Protein 4HFK (pdb70)

Radius of gyration: 28.69 Å; Cα contacts (8 Å, |Δi|>4): 1010; chains: 4; bounding box: 48×97×44 Å

Secondary structure (DSSP, 8-state):
-PPPHHHHHHHHHHT-S-HHHHHHHH-HHHHHHHHTT-----HHHHHHHHHHTTT-PPP-BTTB-EEE-TTS-EEE--HHHHHHHHHHHH-S-SEEEES--GGGGTT--EEEEEEEES-TT-SEEEEEE-SSSBSS---STT-TT-TT-EEEEEEEEE--/-PPPPGGGS-HHHHHHHHHHHHHHHHH-S-HHHHHHHHHHHHHHHHH--S-HHHHHHHHHHHHHHHTS--B-SSSS--HHHHHHHHHTSTTTGGGG--/----HHHHHHHHHHH-S-HHHHHHHH-HHHHHHHHTT-----HHHHHHHHHHTTT-PPP-BTTB-EEE-TTS-EEE--HHHHHHHHHHHH-S-SEEEES--GGGGTT--EEEEEEEESBTT-SEEEEEE-SS-BSS---STT-TT-TT-EEEEEEEEE--/-PPPGGGS-HHHHHHHHHHHHHHHHH---HHHHHHHHHHHHHHHHH--S-HHHHHHHHHHHHHHHTS----SSSS--HHHHHHHHHTSTTTGGGG--

Organism: Enterobacter cloacae subsp. cloacae (strain ATCC 13047 / DSM 30054 / NBRC 13535 / NCTC 10005 / WDCM 00083 / NCDC 279-56) (NCBI:txid716541)

Sequence (515 aa):
MRPAFGAAWNRFKEVNVNVEQVGKLLGGKVQHNIDAGIFKNACPIRMSYVLNYCGIPVPSNSKYATVTGSDKKRYMFRVKDMIAFLPTVLGKADISVSSPTPAQFAGKQGIIIFTGHGWLDATGHVTLWNGNICSDDCHFLGSPGNGSFIPTNATFWSLKQTLPDISTFSQQQQIFENWVQNRCIGKIADSKSLKEDADASAAAWLEASNLPAENFEKADEVIVSLLKQKVGGTEPGHYQILKCTLIANSDAIRPLKSSMRPAFGAAWNRFKEVNVNVEQVGKLLGGKVQHNIDAGIFKNACPIRMSYVLNYCGIPVPSNSKYATVTGSDKKRYMFRVKDMIAFLPTVLGKADISVSSPTPAQFAGKQGIIIFTGHGWLDATGHVTLWNGNICSDDCHFLGSPGNGSFIPTNATFWSLKTLPDISTFSQQQIFENWVQNRCIGKIADSKSLKEDADASAAAWLEASNLPAENFEKADEVIVSLLKQKVGGTEPGHYQILKCTLIANSDAIRPLKSS

Nearest PDB structures (foldseek):
  4hfk-assembly1_B  TM=1.008E+00  e=2.948E-13  Enterobacter cloacae subsp. cloacae ATCC 13047
  4jur-assembly4_M  TM=9.974E-01  e=3.627E-12  Enterobacter cloacae subsp. cloacae ATCC 13047
  4b6i-assembly2_B  TM=9.235E-01  e=9.185E-06  Serratia marcescens
  4j30-assembly1_B  TM=8.584E-01  e=1.018E-04  Salmonella enterica subsp. enterica serovar Typhimurium str. LT2
  3zib-assembly1_B  TM=9.006E-01  e=3.046E-03  Serratia marcescens

InterPro domains:
  IPR025562 Type VI secretion system (T6SS), amidase effector protein 4 [PF14113] (42-139)

Structure (mmCIF, N/CA/C/O backbone):
data_4HFK
#
_entry.id   4HFK
#
_cell.length_a   91.342
_cell.length_b   138.144
_cell.length_c   64.462
_cell.angle_alpha   90.00
_cell.angle_beta   127.89
_cell.angle_gamma   90.00
#
_symmetry.space_group_name_H-M   'C 1 2 1'
#
loop_
_entity.id
_entity.type
_entity.pdbx_description
1 polymer 'Putative cytoplasmic protein'
2 polymer 'Putative uncharacterized protein'
3 non-polymer 'SULFATE ION'
4 water water
#
loop_
_atom_site.group_PDB
_atom_site.id
_atom_site.type_symbol
_atom_site.label_atom_id
_atom_site.label_alt_id
_atom_site.label_comp_id
_atom_site.label_asym_id
_atom_site.label_entity_id
_atom_site.label_seq_id
_atom_site.pdbx_PDB_ins_code
_atom_site.Cartn_x
_atom_site.Cartn_y
_atom_site.Cartn_z
_atom_site.occupancy
_atom_site.B_iso_or_equiv
_atom_site.auth_seq_id
_atom_site.auth_comp_id
_atom_site.auth_asym_id
_atom_site.auth_atom_id
_atom_site.pdbx_PDB_model_num
ATOM 1 N N . MET A 1 17 ? -2.998 54.688 32.022 1.00 45.78 4 MET A N 1
ATOM 2 C CA . MET A 1 17 ? -2.238 55.417 31.010 1.00 51.76 4 MET A CA 1
ATOM 3 C C . MET A 1 17 ? -1.932 54.535 29.799 1.00 48.07 4 MET A C 1
ATOM 4 O O . MET A 1 17 ? -1.068 53.655 29.856 1.00 52.24 4 MET A O 1
ATOM 9 N N . ARG A 1 18 ? -2.639 54.788 28.703 1.00 37.70 5 ARG A N 1
ATOM 10 C CA . ARG A 1 18 ? -2.494 54.002 27.482 1.00 29.41 5 ARG A CA 1
ATOM 11 C C . ARG A 1 18 ? -1.130 54.217 26.847 1.00 29.71 5 ARG A C 1
ATOM 12 O O . ARG A 1 18 ? -0.538 55.283 27.009 1.00 34.19 5 ARG A O 1
ATOM 20 N N . PRO A 1 19 ? -0.629 53.208 26.112 1.00 25.78 6 PRO A N 1
ATOM 21 C CA . PRO A 1 19 ? 0.654 53.374 25.418 1.00 24.67 6 PRO A CA 1
ATOM 22 C C . PRO A 1 19 ? 0.589 54.441 24.336 1.00 24.83 6 PRO A C 1
ATOM 23 O O . PRO A 1 19 ? -0.499 54.800 23.877 1.00 22.91 6 PRO A O 1
ATOM 27 N N . ALA A 1 20 ? 1.752 54.938 23.929 1.00 22.34 7 ALA A N 1
ATOM 28 C CA . ALA A 1 20 ? 1.827 55.920 22.860 1.00 23.80 7 ALA A CA 1
ATOM 29 C C . ALA A 1 20 ? 1.656 55.217 21.520 1.00 21.77 7 ALA A C 1
ATOM 30 O O . ALA A 1 20 ? 2.154 54.104 21.334 1.00 17.75 7 ALA A O 1
ATOM 32 N N . PHE A 1 21 ? 0.970 55.867 20.583 1.00 20.49 8 PHE A N 1
ATOM 33 C CA . PHE A 1 21 ? 0.702 55.248 19.285 1.00 21.06 8 PHE A CA 1
ATOM 34 C C . PHE A 1 21 ? 1.969 54.956 18.482 1.00 19.76 8 PHE A C 1
ATOM 35 O O . PHE A 1 21 ? 2.112 53.868 17.917 1.00 18.85 8 PHE A O 1
ATOM 43 N N . GLY A 1 22 ? 2.884 55.925 18.425 1.00 21.05 9 GLY A N 1
ATOM 44 C CA . GLY A 1 22 ? 4.132 55.761 17.683 1.00 13.26 9 GLY A CA 1
ATOM 45 C C . GLY A 1 22 ? 4.946 54.559 18.143 1.00 18.03 9 GLY A C 1
ATOM 46 O O . GLY A 1 22 ? 5.426 53.762 17.328 1.00 21.70 9 GLY A O 1
ATOM 47 N N . ALA A 1 23 ? 5.100 54.423 19.456 1.00 16.42 10 ALA A N 1
ATOM 48 C CA . ALA A 1 23 ? 5.807 53.282 20.031 1.00 15.85 10 ALA A CA 1
ATOM 49 C C . ALA A 1 23 ? 5.067 51.989 19.693 1.00 12.74 10 ALA A C 1
ATOM 50 O O . ALA A 1 23 ? 5.675 51.025 19.217 1.00 17.17 10 ALA A O 1
ATOM 52 N N . ALA A 1 24 ? 3.754 51.980 19.924 1.00 11.30 11 ALA A N 1
ATOM 53 C CA . ALA A 1 24 ? 2.926 50.820 19.581 1.00 17.05 11 ALA A CA 1
ATOM 54 C C . ALA A 1 24 ? 3.105 50.429 18.120 1.00 16.92 11 ALA A C 1
ATOM 55 O O . ALA A 1 24 ? 3.302 49.257 17.801 1.00 13.56 11 ALA A O 1
ATOM 57 N N . TRP A 1 25 ? 3.052 51.419 17.233 1.00 16.62 12 TRP A N 1
ATOM 58 C CA . TRP A 1 25 ? 3.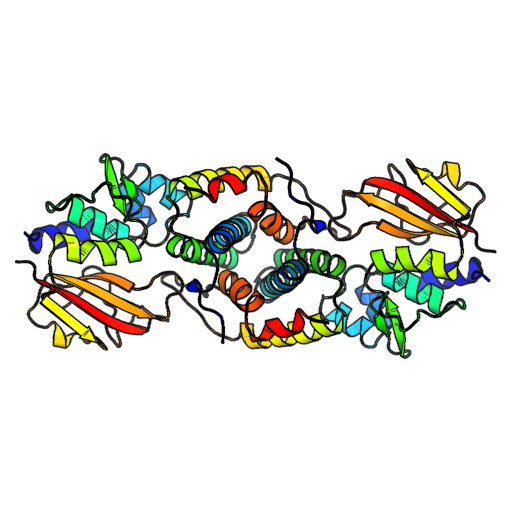168 51.160 15.803 1.00 15.87 12 TRP A CA 1
ATOM 59 C C . TRP A 1 25 ? 4.543 50.592 15.453 1.00 17.21 12 TRP A C 1
ATOM 60 O O . TRP A 1 25 ? 4.654 49.670 14.642 1.00 17.04 12 TRP A O 1
ATOM 71 N N . ASN A 1 26 ? 5.591 51.139 16.065 1.00 15.94 13 ASN A N 1
ATOM 72 C CA . ASN A 1 26 ? 6.949 50.648 15.822 1.00 17.15 13 ASN A CA 1
ATOM 73 C C . ASN A 1 26 ? 7.176 49.235 16.364 1.00 14.81 13 ASN A C 1
ATOM 74 O O . ASN A 1 26 ? 7.854 48.426 15.736 1.00 18.70 13 ASN A O 1
ATOM 79 N N . ARG A 1 27 ? 6.622 48.946 17.535 1.00 14.99 14 ARG A N 1
ATOM 80 C CA . ARG A 1 27 ? 6.745 47.609 18.105 1.00 13.07 14 ARG A CA 1
ATOM 81 C C . ARG A 1 27 ? 5.993 46.606 17.240 1.00 13.27 14 ARG A C 1
ATOM 82 O O . ARG A 1 27 ? 6.474 45.500 16.997 1.00 13.55 14 ARG A O 1
ATOM 90 N N . PHE A 1 28 ? 4.818 46.998 16.755 1.00 11.84 15 PHE A N 1
ATOM 91 C CA . PHE A 1 28 ? 4.038 46.082 15.933 1.00 14.66 15 PHE A CA 1
ATOM 92 C C . PHE A 1 28 ? 4.783 45.734 14.652 1.00 13.44 15 PHE A C 1
ATOM 93 O O . PHE A 1 28 ? 4.776 44.569 14.220 1.00 13.24 15 PHE A O 1
ATOM 101 N N . LYS A 1 29 ? 5.431 46.736 14.054 1.00 14.83 16 LYS A N 1
ATOM 102 C CA . LYS A 1 29 ? 6.210 46.535 12.830 1.00 17.16 16 LYS A CA 1
ATOM 103 C C . LYS A 1 29 ? 7.211 45.409 13.011 1.00 13.56 16 LYS A C 1
ATOM 104 O O . LYS A 1 29 ? 7.439 44.608 12.101 1.00 14.50 16 LYS A O 1
ATOM 110 N N . GLU A 1 30 ? 7.818 45.360 14.192 1.00 15.39 17 GLU A N 1
ATOM 111 C CA . GLU A 1 30 ? 8.865 44.381 14.466 1.00 15.49 17 GLU A CA 1
ATOM 112 C C . GLU A 1 30 ? 8.330 42.958 14.460 1.00 15.70 17 GLU A C 1
ATOM 113 O O . GLU A 1 30 ? 9.081 42.016 14.207 1.00 14.73 17 GLU A O 1
ATOM 119 N N . VAL A 1 31 ? 7.033 42.800 14.725 1.00 12.07 18 VAL A N 1
ATOM 120 C CA . VAL A 1 31 ? 6.433 41.462 14.717 1.00 14.56 18 VAL A CA 1
ATOM 121 C C . VAL A 1 31 ? 5.415 41.278 13.590 1.00 14.77 18 VAL A C 1
ATOM 122 O O . VAL A 1 31 ? 4.675 40.295 13.573 1.00 14.60 18 VAL A O 1
ATOM 126 N N . ASN A 1 32 ? 5.385 42.216 12.643 1.00 13.37 19 ASN A N 1
ATOM 127 C CA . ASN A 1 32 ? 4.505 42.096 11.477 1.00 12.56 19 ASN A CA 1
ATOM 128 C C . ASN A 1 32 ? 5.111 41.144 10.445 1.00 15.24 19 ASN A C 1
ATOM 129 O O . ASN A 1 32 ? 5.388 41.538 9.310 1.00 12.70 19 ASN A O 1
ATOM 134 N N . VAL A 1 33 ? 5.337 39.899 10.859 1.00 17.30 20 VAL A N 1
ATOM 135 C CA . VAL A 1 33 ? 5.944 38.875 10.015 1.00 14.07 20 VAL A CA 1
ATOM 136 C C . VAL A 1 33 ? 5.207 37.575 10.305 1.00 16.03 20 VAL A C 1
ATOM 137 O O . VAL A 1 33 ? 4.437 37.521 11.269 1.00 15.29 20 VAL A O 1
ATOM 141 N N . ASN A 1 34 ? 5.420 36.536 9.492 1.00 17.48 21 ASN A N 1
ATOM 142 C CA . ASN A 1 34 ? 4.694 35.283 9.702 1.00 19.44 21 ASN A CA 1
ATOM 143 C C . ASN A 1 34 ? 5.022 34.664 11.055 1.00 17.93 21 ASN A C 1
ATOM 144 O O . ASN A 1 34 ? 6.002 35.050 11.704 1.00 15.84 21 ASN A O 1
ATOM 149 N N . VAL A 1 35 ? 4.197 33.710 11.476 1.00 18.45 22 VAL A N 1
ATOM 150 C CA . VAL A 1 35 ? 4.273 33.177 12.830 1.00 12.96 22 VAL A CA 1
ATOM 151 C C . VAL A 1 35 ? 5.631 32.535 13.137 1.00 11.17 22 VAL A C 1
ATOM 152 O O . VAL A 1 35 ? 6.126 32.629 14.260 1.00 13.18 22 VAL A O 1
ATOM 156 N N . GLU A 1 36 ? 6.242 31.896 12.146 1.00 13.40 23 GLU A N 1
ATOM 157 C CA . GLU A 1 36 ? 7.528 31.249 12.371 1.00 15.16 23 GLU A CA 1
ATOM 158 C C . GLU A 1 36 ? 8.576 32.293 12.733 1.00 15.62 23 GLU A C 1
ATOM 159 O O . GLU A 1 36 ? 9.387 32.099 13.654 1.00 12.87 23 GLU A O 1
ATOM 162 N N . GLN A 1 37 ? 8.539 33.409 12.009 1.00 11.71 24 GLN A N 1
ATOM 163 C CA . GLN A 1 37 ? 9.461 34.510 12.262 1.00 16.71 24 GLN A CA 1
ATOM 164 C C . GLN A 1 37 ? 9.138 35.234 13.571 1.00 16.46 24 GLN A C 1
ATOM 165 O O . GLN A 1 37 ? 10.045 35.730 14.249 1.00 12.56 24 GLN A O 1
ATOM 168 N N . VAL A 1 38 ? 7.860 35.287 13.946 1.00 11.95 25 VAL A N 1
ATOM 169 C CA . VAL A 1 38 ? 7.527 35.822 15.273 1.00 15.72 25 VAL A CA 1
ATOM 170 C C . VAL A 1 38 ? 8.195 34.969 16.348 1.00 12.68 25 VAL A C 1
ATOM 171 O O . VAL A 1 38 ? 8.799 35.494 17.282 1.00 12.75 25 VAL A O 1
ATOM 175 N N . GLY A 1 39 ? 8.115 33.648 16.187 1.00 13.26 26 GLY A N 1
ATOM 176 C CA . GLY A 1 39 ? 8.759 32.719 17.107 1.00 13.14 26 GLY A CA 1
ATOM 177 C C . GLY A 1 39 ? 10.269 32.910 17.206 1.00 14.70 26 GLY A C 1
ATOM 178 O O . GLY A 1 39 ? 10.836 32.938 18.308 1.00 16.50 26 GLY A O 1
ATOM 179 N N . LYS A 1 40 ? 10.922 33.044 16.057 1.00 13.25 27 LYS A N 1
ATOM 180 C CA . LYS A 1 40 ? 12.344 33.364 16.026 1.00 17.15 27 LYS A CA 1
ATOM 181 C C . LYS A 1 40 ? 12.663 34.616 16.852 1.00 14.81 27 LYS A C 1
ATOM 182 O O . LYS A 1 40 ? 13.600 34.619 17.643 1.00 15.82 27 LYS A O 1
ATOM 188 N N . LEU A 1 41 ? 11.876 35.675 16.694 1.00 14.24 28 LEU A N 1
ATOM 189 C CA . LEU A 1 41 ? 12.147 36.904 17.449 1.00 15.13 28 LEU A CA 1
ATOM 190 C C . LEU A 1 41 ? 11.913 36.765 18.961 1.00 18.11 28 LEU A C 1
ATOM 191 O O . LEU A 1 41 ? 12.691 37.277 19.767 1.00 18.71 28 LEU A O 1
ATOM 196 N N . LEU A 1 42 ? 10.848 36.074 19.356 1.00 11.63 29 LEU A N 1
ATOM 197 C CA . LEU A 1 42 ? 10.488 36.016 20.772 1.00 11.88 29 LEU A CA 1
ATOM 198 C C . LEU A 1 42 ? 11.190 34.908 21.550 1.00 13.60 29 LEU A C 1
ATOM 199 O O . LEU A 1 42 ? 11.370 35.023 22.762 1.00 12.84 29 LEU A O 1
ATOM 204 N N . GLY A 1 43 ? 11.579 33.838 20.858 1.00 12.57 30 GLY A N 1
ATOM 205 C CA . GLY A 1 43 ? 12.258 32.714 21.491 1.00 13.06 30 GLY A CA 1
ATOM 206 C C . GLY A 1 43 ? 11.463 32.014 22.591 1.00 16.57 30 GLY A C 1
ATOM 207 O O . GLY A 1 43 ? 10.246 32.205 22.728 1.00 14.81 30 GLY A O 1
ATOM 208 N N . GLY A 1 44 ? 12.153 31.191 23.379 1.00 12.33 31 GLY A N 1
ATOM 209 C CA . GLY A 1 44 ? 11.554 30.570 24.549 1.00 13.45 31 GLY A CA 1
ATOM 210 C C . GLY A 1 44 ? 10.404 29.634 24.224 1.00 13.92 31 GLY A C 1
ATOM 211 O O . GLY A 1 44 ? 10.385 29.002 23.163 1.00 13.67 31 GLY A O 1
ATOM 212 N N . LYS A 1 45 ? 9.440 29.545 25.136 1.00 12.10 32 LYS A N 1
ATOM 213 C CA . LYS A 1 45 ? 8.313 28.632 24.963 1.00 12.62 32 LYS A CA 1
ATOM 214 C C . LYS A 1 45 ? 7.404 29.082 23.821 1.00 13.02 32 LYS A C 1
ATOM 215 O O . LYS A 1 45 ? 6.773 28.248 23.161 1.00 16.89 32 LYS A O 1
ATOM 221 N N . VAL A 1 46 ? 7.354 30.390 23.566 1.00 11.05 33 VAL A N 1
ATOM 222 C CA . VAL A 1 46 ? 6.616 30.897 22.407 1.00 11.66 33 VAL A CA 1
ATOM 223 C C . VAL A 1 46 ? 7.142 30.276 21.111 1.00 12.86 33 VAL A C 1
ATOM 224 O O . VAL A 1 46 ? 6.361 29.757 20.307 1.00 10.60 33 VAL A O 1
ATOM 228 N N . GLN A 1 47 ? 8.459 30.328 20.909 1.00 11.14 34 GLN A N 1
ATOM 229 C CA . GLN A 1 47 ? 9.062 29.744 19.705 1.00 13.52 34 GLN A CA 1
ATOM 230 C C . GLN A 1 47 ? 8.879 28.232 19.675 1.00 10.34 34 GLN A C 1
ATOM 231 O O . GLN A 1 47 ? 8.589 27.655 18.628 1.00 12.21 34 GLN A O 1
ATOM 237 N N . HIS A 1 48 ? 9.052 27.595 20.827 1.00 11.74 35 HIS A N 1
ATOM 238 C CA . HIS A 1 48 ? 8.894 26.156 20.917 1.00 15.28 35 HIS A CA 1
ATOM 239 C C . HIS A 1 48 ? 7.507 25.717 20.457 1.00 14.57 35 HIS A C 1
ATOM 240 O O . HIS A 1 48 ? 7.381 24.789 19.659 1.00 12.57 35 HIS A O 1
ATOM 247 N N . ASN A 1 49 ? 6.466 26.380 20.949 1.00 11.87 36 ASN A N 1
ATOM 248 C CA . ASN A 1 49 ? 5.105 25.998 20.568 1.00 12.60 36 ASN A CA 1
ATOM 249 C C . ASN A 1 49 ? 4.767 26.373 19.117 1.00 9.88 36 ASN A C 1
ATOM 250 O O . ASN A 1 49 ? 4.003 25.677 18.440 1.00 11.31 36 ASN A O 1
ATOM 255 N N . ILE A 1 50 ? 5.355 27.453 18.625 1.00 10.74 37 ILE A N 1
ATOM 256 C CA . ILE A 1 50 ? 5.193 27.796 17.211 1.00 10.10 37 ILE A CA 1
ATOM 257 C C . ILE A 1 50 ? 5.905 26.770 16.329 1.00 12.22 37 ILE A C 1
ATOM 258 O O . ILE A 1 50 ? 5.324 26.265 15.361 1.00 11.72 37 ILE A O 1
ATOM 263 N N . ASP A 1 51 ? 7.159 26.460 16.654 1.00 12.26 38 ASP A N 1
ATOM 264 C CA . ASP A 1 51 ? 7.908 25.461 15.884 1.00 12.05 38 ASP A CA 1
ATOM 265 C C . ASP A 1 51 ? 7.231 24.090 15.939 1.00 13.62 38 ASP A C 1
ATOM 266 O O . ASP A 1 51 ? 7.314 23.316 14.987 1.00 14.95 38 ASP A O 1
ATOM 271 N N . ALA A 1 52 ? 6.568 23.781 17.055 1.00 11.41 39 ALA A N 1
ATOM 272 C CA . ALA A 1 52 ? 5.872 22.491 17.176 1.00 12.14 39 ALA A CA 1
ATOM 273 C C . ALA A 1 52 ? 4.577 22.461 16.370 1.00 12.66 39 ALA A C 1
ATOM 274 O O . ALA A 1 52 ? 3.953 21.405 16.226 1.00 12.36 39 ALA A O 1
ATOM 276 N N . GLY A 1 53 ? 4.162 23.617 15.852 1.00 9.19 40 GLY A N 1
ATOM 277 C CA . GLY A 1 53 ? 2.945 23.687 15.056 1.00 10.78 40 GLY A CA 1
ATOM 278 C C . GLY A 1 53 ? 1.698 23.848 15.916 1.00 12.07 40 GLY A C 1
ATOM 279 O O . GLY A 1 53 ? 0.578 23.904 15.399 1.00 11.81 40 GLY A O 1
ATOM 280 N N . ILE A 1 54 ? 1.898 23.955 17.227 1.00 9.01 41 ILE A N 1
ATOM 281 C CA . ILE A 1 54 ? 0.796 24.148 18.175 1.00 9.35 41 ILE A CA 1
ATOM 282 C C . ILE A 1 54 ? 0.177 25.560 18.110 1.00 10.84 41 ILE A C 1
ATOM 283 O O . ILE A 1 54 ? -1.050 25.703 18.102 1.00 11.27 41 ILE A O 1
ATOM 288 N N . PHE A 1 55 ? 1.016 26.597 18.065 1.00 8.56 42 PHE A N 1
ATOM 289 C CA . PHE A 1 55 ? 0.522 27.966 17.886 1.00 9.17 42 PHE A CA 1
ATOM 290 C C . PHE A 1 55 ? 0.559 28.346 16.407 1.00 13.15 42 PHE A C 1
ATOM 291 O O . PHE A 1 55 ? 1.638 28.361 15.793 1.00 9.99 42 PHE A O 1
ATOM 299 N N . LYS A 1 56 ? -0.598 28.680 15.839 1.00 10.10 43 LYS A N 1
ATOM 300 C CA . LYS A 1 56 ? -0.663 29.101 14.440 1.00 11.77 43 LYS A CA 1
ATOM 301 C C . LYS A 1 56 ? -1.033 30.568 14.334 1.00 11.61 43 LYS A C 1
ATOM 302 O O . LYS A 1 56 ? -0.534 31.295 13.464 1.00 11.12 43 LYS A O 1
ATOM 308 N N . ASN A 1 57 ? -1.947 30.997 15.199 1.00 10.50 44 ASN A N 1
ATOM 309 C CA . ASN A 1 57 ? -2.471 32.357 15.118 1.00 11.76 44 ASN A CA 1
ATOM 310 C C . ASN A 1 57 ? -1.538 33.306 15.838 1.00 10.43 44 ASN A C 1
ATOM 311 O O . ASN A 1 57 ? -1.496 33.312 17.059 1.00 8.86 44 ASN A O 1
ATOM 316 N N . ALA A 1 58 ? -0.802 34.122 15.092 1.00 12.69 45 ALA A N 1
ATOM 317 C CA . ALA A 1 58 ? 0.162 35.018 15.715 1.00 10.31 45 ALA A CA 1
ATOM 318 C C . ALA A 1 58 ? -0.495 36.281 16.278 1.00 10.28 45 ALA A C 1
ATOM 319 O O . ALA A 1 58 ? 0.148 37.053 16.987 1.00 11.04 45 ALA A O 1
ATOM 321 N N . CYS A 1 59 ? -1.771 36.491 15.968 1.00 9.42 46 CYS A N 1
ATOM 322 C CA . CYS A 1 59 ? -2.431 37.756 16.311 1.00 12.61 46 CYS A CA 1
ATOM 323 C C . CYS A 1 59 ? -2.350 38.148 17.793 1.00 13.50 46 CYS A C 1
ATOM 324 O O . CYS A 1 59 ? -1.870 39.242 18.107 1.00 10.95 46 CYS A O 1
ATOM 327 N N . PRO A 1 60 ? -2.801 37.267 18.711 1.00 10.51 47 PRO A N 1
ATOM 328 C CA . PRO A 1 60 ? -2.673 37.685 20.114 1.00 8.97 47 PRO A CA 1
ATOM 329 C C . PRO A 1 60 ? -1.218 37.743 20.566 1.00 9.44 47 PRO A C 1
ATOM 330 O O . PRO A 1 60 ? -0.905 38.444 21.524 1.00 10.75 47 PRO A O 1
ATOM 334 N N . ILE A 1 61 ? -0.342 36.994 19.911 1.00 8.21 48 ILE A N 1
ATOM 335 C CA . ILE A 1 61 ? 1.074 37.014 20.277 1.00 9.69 48 ILE A CA 1
ATOM 336 C C . ILE A 1 61 ? 1.720 38.369 19.929 1.00 10.54 48 ILE A C 1
ATOM 337 O O . ILE A 1 61 ? 2.462 38.942 20.738 1.00 10.50 48 ILE A O 1
ATOM 342 N N . ARG A 1 62 ? 1.416 38.889 18.741 1.00 10.82 49 ARG A N 1
ATOM 343 C CA . ARG A 1 62 ? 1.934 40.192 18.320 1.00 9.79 49 ARG A CA 1
ATOM 344 C C . ARG A 1 62 ? 1.496 41.286 19.267 1.00 11.38 49 ARG A C 1
ATOM 345 O O . ARG A 1 62 ? 2.305 42.118 19.690 1.00 10.90 49 ARG A O 1
ATOM 353 N N . MET A 1 63 ? 0.212 41.290 19.617 1.00 10.00 50 MET A N 1
ATOM 354 C CA . MET A 1 63 ? -0.295 42.367 20.460 1.00 10.88 50 MET A CA 1
ATOM 355 C C . MET A 1 63 ? 0.252 42.238 21.879 1.00 10.84 50 MET A C 1
ATOM 356 O O . MET A 1 63 ? 0.393 43.239 22.579 1.00 11.89 50 MET A O 1
ATOM 361 N N . SER A 1 64 ? 0.567 41.008 22.291 1.00 7.25 51 SER A N 1
ATOM 362 C CA . SER A 1 64 ? 1.192 40.765 23.589 1.00 10.62 51 SER A CA 1
ATOM 363 C C . SER A 1 64 ? 2.573 41.406 23.596 1.00 12.06 51 SER A C 1
ATOM 364 O O . SER A 1 64 ? 2.974 42.021 24.582 1.00 10.82 51 SER A O 1
ATOM 367 N N . TYR A 1 65 ? 3.296 41.246 22.490 1.00 9.78 52 TYR A N 1
ATOM 368 C CA . TYR A 1 65 ? 4.604 41.876 22.325 1.00 13.40 52 TYR A CA 1
ATOM 369 C C . TYR A 1 65 ? 4.500 43.396 22.400 1.00 13.88 52 TYR A C 1
ATOM 370 O O . TYR A 1 65 ? 5.302 44.051 23.080 1.00 11.99 52 TYR A O 1
ATOM 379 N N . VAL A 1 66 ? 3.521 43.954 21.690 1.00 11.78 53 VAL A N 1
ATOM 380 C CA . VAL A 1 66 ? 3.345 45.407 21.654 1.00 11.55 53 VAL A CA 1
ATOM 381 C C . VAL A 1 66 ? 3.088 45.944 23.056 1.00 14.40 53 VAL A C 1
ATOM 382 O O . VAL A 1 66 ? 3.727 46.907 23.502 1.00 14.05 53 VAL A O 1
ATOM 386 N N . LEU A 1 67 ? 2.139 45.317 23.742 1.00 11.93 54 LEU A N 1
ATOM 387 C CA . LEU A 1 67 ? 1.723 45.771 25.057 1.00 12.18 54 LEU A CA 1
ATOM 388 C C . LEU A 1 67 ? 2.882 45.644 26.043 1.00 15.46 54 LEU A C 1
ATOM 389 O O . LEU A 1 67 ? 3.155 46.574 26.806 1.00 13.27 54 LEU A O 1
ATOM 394 N N . ASN A 1 68 ? 3.564 44.498 26.016 1.00 11.42 55 ASN A N 1
ATOM 395 C CA . ASN A 1 68 ? 4.712 44.259 26.890 1.00 13.96 55 ASN A CA 1
ATOM 396 C C . ASN A 1 68 ? 5.788 45.331 26.747 1.00 16.32 55 ASN A C 1
ATOM 397 O O . ASN A 1 68 ? 6.420 45.721 27.730 1.00 15.67 55 ASN A O 1
ATOM 402 N N . TYR A 1 69 ? 5.989 45.808 25.523 1.00 10.55 56 TYR A N 1
ATOM 403 C CA . TYR A 1 69 ? 7.093 46.729 25.255 1.00 14.91 56 TYR A CA 1
ATOM 404 C C . TYR A 1 69 ? 6.640 48.178 25.100 1.00 20.85 56 TYR A C 1
ATOM 405 O O . TYR A 1 69 ? 7.415 49.044 24.682 1.00 15.16 56 TYR A O 1
ATOM 414 N N . CYS A 1 70 ? 5.382 48.431 25.462 1.00 16.21 57 CYS A N 1
ATOM 415 C CA . CYS A 1 70 ? 4.852 49.788 25.498 1.00 14.50 57 CYS A CA 1
ATOM 416 C C . CYS A 1 70 ? 4.196 50.075 26.838 1.00 17.53 57 CYS A C 1
ATOM 417 O O . CYS A 1 70 ? 3.195 50.794 26.906 1.00 20.81 57 CYS A O 1
ATOM 420 N N . GLY A 1 71 ? 4.749 49.498 27.902 1.00 14.24 58 GLY A N 1
ATOM 421 C CA . GLY A 1 71 ? 4.352 49.879 29.248 1.00 21.66 58 GLY A CA 1
ATOM 422 C C . GLY A 1 71 ? 3.166 49.151 29.862 1.00 19.46 58 GLY A C 1
ATOM 423 O O . GLY A 1 71 ? 2.727 49.507 30.957 1.00 19.76 58 GLY A O 1
ATOM 424 N N . ILE A 1 72 ? 2.641 48.138 29.172 1.00 15.96 59 ILE A N 1
ATOM 425 C CA . ILE A 1 72 ? 1.530 47.350 29.711 1.00 15.06 59 ILE A CA 1
ATOM 426 C C . ILE A 1 72 ? 1.925 45.876 29.768 1.00 18.49 59 ILE A C 1
ATOM 427 O O . ILE A 1 72 ? 1.710 45.139 28.808 1.00 17.55 59 ILE A O 1
ATOM 432 N N . PRO A 1 73 ? 2.505 45.437 30.893 1.00 19.00 60 PRO A N 1
ATOM 433 C CA . PRO A 1 73 ? 2.949 44.042 30.945 1.00 16.79 60 PRO A CA 1
ATOM 434 C C . PRO A 1 73 ? 1.771 43.074 30.890 1.00 17.53 60 PRO A C 1
ATOM 435 O O . PRO A 1 73 ? 0.733 43.317 31.515 1.00 17.61 60 PRO A O 1
ATOM 439 N N . VAL A 1 74 ? 1.928 41.996 30.131 1.00 14.64 61 VAL A N 1
ATOM 440 C CA . VAL A 1 74 ? 0.957 40.913 30.140 1.00 14.53 61 VAL A CA 1
ATOM 441 C C . VAL A 1 74 ? 1.154 40.158 31.450 1.00 15.51 61 VAL A C 1
ATOM 442 O O . VAL A 1 74 ? 2.249 39.673 31.727 1.00 16.16 61 VAL A O 1
ATOM 446 N N . PRO A 1 75 ? 0.096 40.083 32.271 1.00 15.25 62 PRO A N 1
ATOM 447 C CA . PRO A 1 75 ? 0.165 39.552 33.639 1.00 19.67 62 PRO A CA 1
ATOM 448 C C . PRO A 1 75 ? 0.196 38.031 33.686 1.00 25.34 62 PRO A C 1
ATOM 449 O O . PRO A 1 75 ? -0.090 37.379 32.680 1.00 17.57 62 PRO A O 1
ATOM 453 N N . SER A 1 76 ? 0.561 37.488 34.84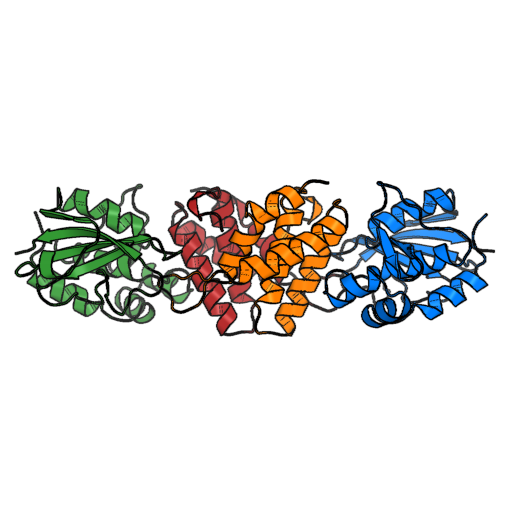6 1.00 28.53 63 SER A N 1
ATOM 454 C CA . SER A 1 76 ? 0.365 36.076 35.140 1.00 34.43 63 SER A CA 1
ATOM 455 C C . SER A 1 76 ? -0.972 35.964 35.858 1.00 36.11 63 SER A C 1
ATOM 456 O O . SER A 1 76 ? -1.057 36.142 37.072 1.00 42.35 63 SER A O 1
ATOM 459 N N . ASN A 1 77 ? -2.017 35.694 35.085 1.00 39.83 64 ASN A N 1
ATOM 460 C CA . ASN A 1 77 ? -3.393 35.706 35.568 1.00 35.10 64 ASN A CA 1
ATOM 461 C C . ASN A 1 77 ? -4.043 34.453 34.994 1.00 37.68 64 ASN A C 1
ATOM 462 O O . ASN A 1 77 ? -3.751 34.068 33.858 1.00 37.76 64 ASN A O 1
ATOM 467 N N . SER A 1 78 ? -4.893 33.796 35.776 1.00 37.75 65 SER A N 1
ATOM 468 C CA . SER A 1 78 ? -5.499 32.542 35.332 1.00 39.49 65 SER A CA 1
ATOM 469 C C . SER A 1 78 ? -6.469 32.824 34.196 1.00 30.52 65 SER A C 1
ATOM 470 O O . SER A 1 78 ? -6.706 31.966 33.340 1.00 31.54 65 SER A O 1
ATOM 473 N N . LYS A 1 79 ? -7.011 34.039 34.191 1.00 22.97 66 LYS A N 1
ATOM 474 C CA . LYS A 1 79 ? -7.982 34.451 33.189 1.00 29.09 66 LYS A CA 1
ATOM 475 C C . LYS A 1 79 ? -7.403 34.435 31.775 1.00 24.21 66 LYS A C 1
ATOM 476 O O . LYS A 1 79 ? -8.134 34.233 30.806 1.00 24.99 66 LYS A O 1
ATOM 482 N N . TYR A 1 80 ? -6.098 34.664 31.657 1.00 17.84 67 TYR A N 1
ATOM 483 C CA . TYR A 1 80 ? -5.480 34.802 30.339 1.00 17.52 67 TYR A CA 1
ATOM 484 C C . TYR A 1 80 ? -4.326 33.834 30.181 1.00 15.97 67 TYR A C 1
ATOM 485 O O . TYR A 1 80 ? -3.284 33.998 30.816 1.00 15.99 67 TYR A O 1
ATOM 494 N N . ALA A 1 81 ? -4.505 32.839 29.313 1.00 11.16 68 ALA A N 1
ATOM 495 C CA . ALA A 1 81 ? -3.503 31.790 29.140 1.00 10.96 68 ALA A CA 1
ATOM 496 C C . ALA A 1 81 ? -2.267 32.344 28.446 1.00 11.77 68 ALA A C 1
ATOM 497 O O . ALA A 1 81 ? -2.361 32.965 27.388 1.00 10.80 68 ALA A O 1
ATOM 499 N N . THR A 1 82 ? -1.104 32.123 29.045 1.00 11.63 69 THR A N 1
ATOM 500 C CA . THR A 1 82 ? 0.134 32.667 28.503 1.00 10.89 69 THR A CA 1
ATOM 501 C C . THR A 1 82 ? 1.255 31.650 28.552 1.00 14.12 69 THR A C 1
ATOM 502 O O . THR A 1 82 ? 1.190 30.664 29.303 1.00 10.03 69 THR A O 1
ATOM 506 N N . VAL A 1 83 ? 2.269 31.893 27.724 1.00 10.64 70 VAL A N 1
ATOM 507 C CA . VAL A 1 83 ? 3.551 31.215 27.823 1.00 11.39 70 VAL A CA 1
ATOM 508 C C . VAL A 1 83 ? 4.601 32.310 27.772 1.00 14.29 70 VAL A C 1
ATOM 509 O O . VAL A 1 83 ? 4.283 33.454 27.433 1.00 10.88 70 VAL A O 1
ATOM 513 N N . THR A 1 84 ? 5.844 31.969 28.097 1.00 9.18 71 THR A N 1
ATOM 514 C CA . THR A 1 84 ? 6.906 32.967 28.147 1.00 10.80 71 THR A CA 1
ATOM 515 C C . THR A 1 84 ? 7.747 32.971 26.884 1.00 11.77 71 THR A C 1
ATOM 516 O O . THR A 1 84 ? 7.904 31.937 26.235 1.00 12.68 71 THR A O 1
ATOM 520 N N . GLY A 1 85 ? 8.294 34.137 26.537 1.00 13.26 72 GLY A N 1
ATOM 521 C CA . GLY A 1 85 ? 9.308 34.210 25.496 1.00 12.51 72 GLY A CA 1
ATOM 522 C C . GLY A 1 85 ? 10.685 34.026 26.131 1.00 15.94 72 GLY A C 1
ATOM 523 O O . GLY A 1 85 ? 10.775 33.773 27.328 1.00 12.98 72 GLY A O 1
ATOM 524 N N . SER A 1 86 ? 11.760 34.149 25.354 1.00 14.68 73 SER A N 1
ATOM 525 C CA . SER A 1 86 ? 13.107 34.081 25.936 1.00 17.32 73 SER A CA 1
ATOM 526 C C . SER A 1 86 ? 13.337 35.227 26.921 1.00 18.59 73 SER A C 1
ATOM 527 O O . SER A 1 86 ? 14.157 35.115 27.830 1.00 15.11 73 SER A O 1
ATOM 530 N N . ASP A 1 87 ? 12.603 36.323 26.741 1.00 15.63 74 ASP A N 1
ATOM 531 C CA . ASP A 1 87 ? 12.688 37.458 27.661 1.00 20.41 74 ASP A CA 1
ATOM 532 C C . ASP A 1 87 ? 12.060 37.153 29.024 1.00 17.91 74 ASP A C 1
ATOM 533 O O . ASP A 1 87 ? 12.147 37.966 29.943 1.00 16.03 74 ASP A O 1
ATOM 538 N N . LYS A 1 88 ? 11.430 35.983 29.142 1.00 14.46 75 LYS A N 1
ATOM 539 C CA . LYS A 1 88 ? 10.658 35.612 30.337 1.00 17.69 75 LYS A CA 1
ATOM 540 C C . LYS A 1 88 ? 9.432 36.492 30.561 1.00 17.34 75 LYS A C 1
ATOM 541 O O . LYS A 1 88 ? 8.831 36.453 31.633 1.00 17.13 75 LYS A O 1
ATOM 547 N N . LYS A 1 89 ? 9.059 37.289 29.561 1.00 15.06 76 LYS A N 1
ATOM 548 C CA . LYS A 1 89 ? 7.774 37.979 29.610 1.00 14.60 76 LYS A CA 1
ATOM 549 C C . LYS A 1 89 ? 6.682 37.023 29.134 1.00 14.75 76 LYS A C 1
ATOM 550 O O . LYS A 1 89 ? 6.980 35.989 28.541 1.00 11.26 76 LYS A O 1
ATOM 556 N N . ARG A 1 90 ? 5.426 37.378 29.389 1.00 12.65 77 ARG A N 1
ATOM 557 C CA . ARG A 1 90 ? 4.295 36.511 29.068 1.00 18.03 77 ARG A CA 1
ATOM 558 C C . ARG A 1 90 ? 3.592 36.935 27.791 1.00 13.21 77 ARG A C 1
ATOM 559 O O . ARG A 1 90 ? 3.459 38.132 27.505 1.00 11.31 77 ARG A O 1
ATOM 567 N N . TYR A 1 91 ? 3.134 35.942 27.035 1.00 9.69 78 TYR A N 1
ATOM 568 C CA . TYR A 1 91 ? 2.475 36.171 25.756 1.00 10.18 78 TYR A CA 1
ATOM 569 C C . TYR A 1 91 ? 1.199 35.346 25.679 1.00 9.80 78 TYR A C 1
ATOM 570 O O . TYR A 1 91 ? 1.235 34.135 25.904 1.00 11.58 78 TYR A O 1
ATOM 579 N N . MET A 1 92 ? 0.081 35.995 25.359 1.00 7.78 79 MET A N 1
ATOM 580 C CA . MET A 1 92 ? -1.183 35.279 25.183 1.00 10.98 79 MET A CA 1
ATOM 581 C C . MET A 1 92 ? -1.206 34.609 23.826 1.00 10.49 79 MET A C 1
ATOM 582 O O . MET A 1 92 ? -0.695 35.176 22.850 1.00 11.56 79 MET A O 1
ATOM 587 N N . PHE A 1 93 ? -1.796 33.414 23.751 1.00 7.32 80 PHE A N 1
ATOM 588 C CA . PHE A 1 93 ? -1.896 32.713 22.473 1.00 9.31 80 PHE A CA 1
ATOM 589 C C . PHE A 1 93 ? -3.333 32.539 21.967 1.00 10.27 80 PHE A C 1
ATOM 590 O O . PHE A 1 93 ? -3.551 31.978 20.892 1.00 7.53 80 PHE A O 1
ATOM 598 N N . ARG A 1 94 ? -4.308 33.033 22.727 1.00 10.30 81 ARG A N 1
ATOM 599 C CA . ARG A 1 94 ? -5.708 32.933 22.310 1.00 6.78 81 ARG A CA 1
ATOM 600 C C . ARG A 1 94 ? -6.231 34.337 22.059 1.00 10.30 81 ARG A C 1
ATOM 601 O O . ARG A 1 94 ? -6.118 35.212 22.927 1.00 7.97 81 ARG A O 1
ATOM 609 N N . VAL A 1 95 ? -6.803 34.570 20.884 1.00 8.64 82 VAL A N 1
ATOM 610 C CA . VAL A 1 95 ? -7.262 35.921 20.569 1.00 10.40 82 VAL A CA 1
ATOM 611 C C . VAL A 1 95 ? -8.423 36.337 21.482 1.00 11.52 82 VAL A C 1
ATOM 612 O O . VAL A 1 95 ? -8.559 37.521 21.822 1.00 8.33 82 VAL A O 1
ATOM 616 N N . LYS A 1 96 ? -9.237 35.369 21.916 1.00 11.35 83 LYS A N 1
ATOM 617 C CA . LYS A 1 96 ? -10.369 35.690 22.798 1.00 9.05 83 LYS A CA 1
ATOM 618 C C . LYS A 1 96 ? -9.888 36.287 24.128 1.00 11.73 83 LYS A C 1
ATOM 619 O O . LYS A 1 96 ? -10.534 37.173 24.695 1.00 13.82 83 LYS A O 1
ATOM 625 N N . ASP A 1 97 ? -8.740 35.819 24.609 1.00 9.31 84 ASP A N 1
ATOM 626 C CA . ASP A 1 97 ? -8.156 36.339 25.842 1.00 10.07 84 ASP A CA 1
ATOM 627 C C . ASP A 1 97 ? -7.632 37.758 25.636 1.00 12.38 84 ASP A C 1
ATOM 628 O O . ASP A 1 97 ? -7.773 38.616 26.512 1.00 10.30 84 ASP A O 1
ATOM 633 N N . MET A 1 98 ? -7.002 38.006 24.492 1.00 10.37 85 MET A N 1
ATOM 634 C CA . MET A 1 98 ? -6.473 39.350 24.227 1.00 11.86 85 MET A CA 1
ATOM 635 C C . MET A 1 98 ? -7.632 40.350 24.110 1.00 12.03 85 MET A C 1
ATOM 636 O O . MET A 1 98 ? -7.560 41.471 24.619 1.00 10.03 85 MET A O 1
ATOM 641 N N . ILE A 1 99 ? -8.707 39.925 23.452 1.00 11.68 86 ILE A N 1
ATOM 642 C CA . ILE A 1 99 ? -9.903 40.755 23.322 1.00 11.55 86 ILE A CA 1
ATOM 643 C C . ILE A 1 99 ? -10.473 41.100 24.708 1.00 13.77 86 ILE A C 1
ATOM 644 O O . ILE A 1 99 ? -10.822 42.245 24.968 1.00 13.22 86 ILE A O 1
ATOM 649 N N . ALA A 1 100 ? -10.539 40.112 25.598 1.00 11.42 87 ALA A N 1
ATOM 650 C CA . ALA A 1 100 ? -11.073 40.327 26.946 1.00 14.32 87 ALA A CA 1
ATOM 651 C C . ALA A 1 100 ? -10.132 41.168 27.801 1.00 12.81 87 ALA A C 1
ATOM 652 O O . ALA A 1 100 ? -10.583 41.938 28.647 1.00 16.38 87 ALA A O 1
ATOM 654 N N . PHE A 1 101 ? -8.829 41.006 27.582 1.00 12.19 88 PHE A N 1
ATOM 655 C CA . PHE A 1 101 ? -7.805 41.688 28.375 1.00 13.72 88 PHE A CA 1
ATOM 656 C C . PHE A 1 101 ? -7.777 43.195 28.137 1.00 15.16 88 PHE A C 1
ATOM 657 O O . PHE A 1 101 ? -7.608 43.974 29.075 1.00 13.25 88 PHE A O 1
ATOM 665 N N . LEU A 1 102 ? -7.930 43.602 26.881 1.00 10.11 89 LEU A N 1
ATOM 666 C CA . LEU A 1 102 ? -7.721 45.002 26.516 1.00 15.22 89 LEU A CA 1
ATOM 667 C C . LEU A 1 102 ? -8.541 46.023 27.333 1.00 16.42 89 LEU A C 1
ATOM 668 O O . LEU A 1 102 ? -7.980 47.005 27.809 1.00 15.16 89 LEU A O 1
ATOM 673 N N . PRO A 1 103 ? -9.857 45.791 27.522 1.00 15.31 90 PRO A N 1
ATOM 674 C CA . PRO A 1 103 ? -10.561 46.773 28.357 1.00 18.62 90 PRO A CA 1
ATOM 675 C C . PRO A 1 103 ? -10.109 46.817 29.819 1.00 21.36 90 PRO A C 1
ATOM 676 O O . PRO A 1 103 ? -10.282 47.868 30.439 1.00 22.15 90 PRO A O 1
ATOM 680 N N . THR A 1 104 ? -9.543 45.731 30.354 1.00 19.44 91 THR A N 1
ATOM 681 C CA . THR A 1 104 ? -9.117 45.717 31.757 1.00 18.50 91 THR A CA 1
ATOM 682 C C . THR A 1 104 ? -7.881 46.581 32.005 1.00 22.41 91 THR A C 1
ATOM 683 O O . THR A 1 104 ? -7.577 46.922 33.146 1.00 21.31 91 THR A O 1
ATOM 687 N N . VAL A 1 105 ? -7.157 46.925 30.947 1.00 16.24 92 VAL A N 1
ATOM 688 C CA . VAL A 1 105 ? -5.967 47.761 31.114 1.00 19.29 92 VAL A CA 1
ATOM 689 C C . VAL A 1 105 ? -6.060 49.076 30.355 1.00 21.88 92 VAL A C 1
ATOM 690 O O . VAL A 1 105 ? -5.292 49.997 30.623 1.00 21.37 92 VAL A O 1
ATOM 694 N N . LEU A 1 106 ? -6.978 49.163 29.395 1.00 15.62 93 LEU A N 1
ATOM 695 C CA . LEU A 1 106 ? -7.136 50.404 28.646 1.00 18.81 93 LEU A CA 1
ATOM 696 C C . LEU A 1 106 ? -8.381 51.176 29.073 1.00 20.02 93 LEU A C 1
ATOM 697 O O . LEU A 1 106 ? -8.591 52.306 28.632 1.00 20.68 93 LEU A O 1
ATOM 702 N N . GLY A 1 107 ? -9.205 50.566 29.920 1.00 18.54 94 GLY A N 1
ATOM 703 C CA . GLY A 1 107 ? -10.462 51.175 30.322 1.00 18.32 94 GLY A CA 1
ATOM 704 C C . GLY A 1 107 ? -11.534 50.920 29.276 1.00 25.77 94 GLY A C 1
ATOM 705 O O . GLY A 1 107 ? -11.367 50.073 28.397 1.00 18.10 94 GLY A O 1
ATOM 706 N N . LYS A 1 108 ? -12.635 51.656 29.363 1.00 26.80 95 LYS A N 1
ATOM 707 C CA . LYS A 1 108 ? -13.747 51.497 28.433 1.00 29.53 95 LYS A CA 1
ATOM 708 C C . LYS A 1 108 ? -13.342 51.929 27.020 1.00 21.84 95 LYS A C 1
ATOM 709 O O . LYS A 1 108 ? -12.648 52.933 26.840 1.00 21.96 95 LYS A O 1
ATOM 715 N N . ALA A 1 109 ? -13.756 51.155 26.021 1.00 25.26 96 ALA A N 1
ATOM 716 C CA . ALA A 1 109 ? -13.494 51.501 24.621 1.00 19.78 96 ALA A CA 1
ATOM 717 C C . ALA A 1 109 ? -14.063 52.870 24.260 1.00 21.97 96 ALA A C 1
ATOM 718 O O . ALA A 1 109 ? -15.174 53.213 24.679 1.00 25.03 96 ALA A O 1
ATOM 720 N N . ASP A 1 110 ? -13.310 53.641 23.476 1.00 21.79 97 ASP A N 1
ATOM 721 C CA . ASP A 1 110 ? -13.791 54.928 22.979 1.00 24.72 97 ASP A CA 1
ATOM 722 C C . ASP A 1 110 ? -14.914 54.728 21.964 1.00 23.82 97 ASP A C 1
ATOM 723 O O . ASP A 1 110 ? -15.951 55.391 22.026 1.00 23.97 97 ASP A O 1
ATOM 728 N N . ILE A 1 111 ? -14.700 53.813 21.023 1.00 16.53 98 ILE A N 1
ATOM 729 C CA . ILE A 1 111 ? -15.673 53.590 19.951 1.00 20.37 98 ILE A CA 1
ATOM 730 C C . ILE A 1 111 ? -16.033 52.111 19.812 1.00 21.93 98 ILE A C 1
ATOM 731 O O . ILE A 1 111 ? -15.160 51.239 19.848 1.00 16.54 98 ILE A O 1
ATOM 736 N N . SER A 1 112 ? -17.326 51.834 19.681 1.00 20.64 99 SER A N 1
ATOM 737 C CA . SER A 1 112 ? -17.809 50.482 19.438 1.00 21.16 99 SER A CA 1
ATOM 738 C C . SER A 1 112 ? -19.005 50.577 18.501 1.00 26.40 99 SER A C 1
ATOM 739 O O . SER A 1 112 ? -20.025 51.185 18.848 1.00 24.76 99 SER A O 1
ATOM 742 N N . VAL A 1 113 ? -18.880 49.995 17.308 1.00 20.90 100 VAL A N 1
ATOM 743 C CA . VAL A 1 113 ? -19.926 50.115 16.295 1.00 19.46 100 VAL A CA 1
ATOM 744 C C . VAL A 1 113 ? -20.220 48.801 15.577 1.00 21.93 100 VAL A C 1
ATOM 745 O O . VAL A 1 113 ? -19.318 47.986 15.354 1.00 16.79 100 VAL A O 1
ATOM 749 N N . SER A 1 114 ? -21.488 48.605 15.223 1.00 15.10 101 SER A N 1
ATOM 750 C CA . SER A 1 114 ? -21.900 47.500 14.364 1.00 18.66 101 SER A CA 1
ATOM 751 C C . SER A 1 114 ? -21.629 47.862 12.911 1.00 18.92 101 SER A C 1
ATOM 752 O O . SER A 1 114 ? -21.412 49.033 12.601 1.00 18.20 101 SER A O 1
ATOM 755 N N . SER A 1 115 ? -21.653 46.865 12.027 1.00 16.13 102 SER A N 1
ATOM 756 C CA . SER A 1 115 ? -21.363 47.070 10.603 1.00 16.90 102 SER A CA 1
ATOM 757 C C . SER A 1 115 ? -20.166 47.994 10.391 1.00 19.36 102 SER A C 1
ATOM 758 O O . SER A 1 115 ? -20.319 49.073 9.819 1.00 17.78 102 SER A O 1
ATOM 761 N N . PRO A 1 116 ? -18.975 47.581 10.858 1.00 16.62 103 PRO A N 1
ATOM 762 C CA . PRO A 1 116 ? -17.845 48.516 10.894 1.00 15.55 103 PRO A CA 1
ATOM 763 C C . PRO A 1 116 ? -17.275 48.850 9.522 1.00 14.66 103 PRO A C 1
ATOM 764 O O . PRO A 1 116 ? -17.030 47.955 8.711 1.00 11.78 103 PRO A O 1
ATOM 768 N N . THR A 1 117 ? -17.068 50.143 9.283 1.00 15.59 104 THR A N 1
ATOM 769 C CA . THR A 1 117 ? -16.341 50.629 8.118 1.00 17.36 104 THR A CA 1
ATOM 770 C C . THR A 1 117 ? -15.328 51.642 8.642 1.00 16.63 104 THR A C 1
ATOM 771 O O . THR A 1 117 ? -15.361 51.984 9.823 1.00 16.43 104 THR A O 1
ATOM 775 N N . PRO A 1 118 ? -14.412 52.117 7.782 1.00 15.45 105 PRO A N 1
ATOM 776 C CA . PRO A 1 118 ? -13.511 53.139 8.323 1.00 13.40 105 PRO A CA 1
ATOM 777 C C . PRO A 1 118 ? -14.207 54.461 8.666 1.00 16.53 105 PRO A C 1
ATOM 778 O O . PRO A 1 118 ? -13.590 55.300 9.325 1.00 15.08 105 PRO A O 1
ATOM 782 N N . ALA A 1 119 ? -15.452 54.648 8.229 1.00 13.75 106 ALA A N 1
ATOM 783 C CA . ALA A 1 119 ? -16.159 55.916 8.442 1.00 18.45 106 ALA A CA 1
ATOM 784 C C . ALA A 1 119 ? -16.138 56.310 9.908 1.00 23.27 106 ALA A C 1
ATOM 785 O O . ALA A 1 119 ? -15.912 57.468 10.256 1.00 20.70 106 ALA A O 1
ATOM 787 N N . GLN A 1 120 ? -16.376 55.323 10.758 1.00 19.78 107 GLN A N 1
ATOM 788 C CA . GLN A 1 120 ? -16.529 55.547 12.179 1.00 24.93 107 GLN A CA 1
ATOM 789 C C . GLN A 1 120 ? -15.189 55.829 12.858 1.00 25.72 107 GLN A C 1
ATOM 790 O O . GLN A 1 120 ? -15.146 56.223 14.027 1.00 31.48 107 GLN A O 1
ATOM 796 N N . PHE A 1 121 ? -14.100 55.648 12.114 1.00 17.33 108 PHE A N 1
ATOM 797 C CA . PHE A 1 121 ? -12.755 55.744 12.676 1.00 19.76 108 PHE A CA 1
ATOM 798 C C . PHE A 1 121 ? -11.863 56.771 11.966 1.00 21.38 108 PHE A C 1
ATOM 799 O O . PHE A 1 121 ? -10.634 56.756 12.104 1.00 16.67 108 PHE A O 1
ATOM 807 N N . ALA A 1 122 ? -12.491 57.678 11.222 1.00 22.47 109 ALA A N 1
ATOM 808 C CA . ALA A 1 122 ? -11.758 58.737 10.521 1.00 23.57 109 ALA A CA 1
ATOM 809 C C . ALA A 1 122 ? -11.134 59.694 11.519 1.00 18.33 109 ALA A C 1
ATOM 810 O O . ALA A 1 122 ? -11.782 60.093 12.489 1.00 20.00 109 ALA A O 1
ATOM 812 N N . GLY A 1 123 ? -9.877 60.061 11.283 1.00 22.70 110 GLY A N 1
ATOM 813 C CA . GLY A 1 123 ? -9.171 60.979 12.165 1.00 24.52 110 GLY A CA 1
ATOM 814 C C . GLY A 1 123 ? -8.699 60.361 13.474 1.00 33.17 110 GLY A C 1
ATOM 815 O O . GLY A 1 123 ? -8.144 61.062 14.327 1.00 24.89 110 GLY A O 1
ATOM 816 N N . LYS A 1 124 ? -8.914 59.053 13.633 1.00 24.07 111 LYS A N 1
ATOM 817 C CA . LYS A 1 124 ? -8.546 58.354 14.865 1.00 21.03 111 LYS A CA 1
ATOM 818 C C . LYS A 1 124 ? -7.301 57.491 14.672 1.00 21.86 111 LYS A C 1
ATOM 819 O O . LYS A 1 124 ? -7.032 57.016 13.568 1.00 19.92 111 LYS A O 1
ATOM 825 N N . GLN A 1 125 ? -6.539 57.298 15.747 1.00 19.54 112 GLN A N 1
ATOM 826 C CA . GLN A 1 125 ? -5.418 56.354 15.739 1.00 16.76 112 GLN A CA 1
ATOM 827 C C . GLN A 1 125 ? -5.382 55.573 17.058 1.00 18.37 112 GLN A C 1
ATOM 828 O O . GLN A 1 125 ? -5.616 56.138 18.135 1.00 16.20 112 GLN A O 1
ATOM 834 N N . GLY A 1 126 ? -5.105 54.272 16.978 1.00 14.58 113 GLY A N 1
ATOM 835 C CA . GLY A 1 126 ? -5.050 53.462 18.181 1.00 15.50 113 GLY A CA 1
ATOM 836 C C . GLY A 1 126 ? -5.199 51.970 17.954 1.00 13.32 113 GLY A C 1
ATOM 837 O O . GLY A 1 126 ? -4.825 51.439 16.907 1.00 14.90 113 GLY A O 1
ATOM 838 N N . ILE A 1 127 ? -5.747 51.293 18.954 1.00 13.74 114 ILE A N 1
ATOM 839 C CA . ILE A 1 127 ? -5.896 49.845 18.916 1.00 14.92 114 ILE A CA 1
ATOM 840 C C . ILE A 1 127 ? -7.316 49.497 18.511 1.00 11.05 114 ILE A C 1
ATOM 841 O O . ILE A 1 127 ? -8.267 50.042 19.069 1.00 12.42 114 ILE A O 1
ATOM 846 N N . ILE A 1 128 ? -7.463 48.599 17.539 1.00 10.71 115 ILE A N 1
ATOM 847 C CA . ILE A 1 128 ? -8.797 48.226 17.065 1.00 10.86 115 ILE A CA 1
ATOM 848 C C . ILE A 1 128 ? -9.017 46.713 17.113 1.00 13.35 115 ILE A C 1
ATOM 849 O O . ILE A 1 128 ? -8.086 45.923 16.900 1.00 10.89 115 ILE A O 1
ATOM 854 N N . ILE A 1 129 ? -10.251 46.325 17.418 1.00 8.58 116 ILE A N 1
ATOM 855 C CA . ILE A 1 129 ? -10.642 44.928 17.429 1.00 12.90 116 ILE A CA 1
ATOM 856 C C . ILE A 1 129 ? -11.799 44.755 16.469 1.00 15.84 116 ILE A C 1
ATOM 857 O O . ILE A 1 129 ? -12.808 45.465 16.578 1.00 13.18 116 ILE A O 1
ATOM 862 N N . PHE A 1 130 ? -11.656 43.824 15.530 1.00 10.43 117 PHE A N 1
ATOM 863 C CA . PHE A 1 130 ? -12.751 43.466 14.643 1.00 11.44 117 PHE A CA 1
ATOM 864 C C . PHE A 1 130 ? -13.273 42.133 15.135 1.00 14.63 117 PHE A C 1
ATOM 865 O O . PHE A 1 130 ? -12.514 41.176 15.211 1.00 11.52 117 PHE A O 1
ATOM 873 N N . THR A 1 131 ? -14.558 42.062 15.465 1.00 12.77 118 THR A N 1
ATOM 874 C CA . THR A 1 131 ? -15.158 40.791 15.862 1.00 14.35 118 THR A CA 1
ATOM 875 C C . THR A 1 131 ? -16.263 40.424 14.882 1.00 15.81 118 THR A C 1
ATOM 876 O O . THR A 1 131 ? -16.872 41.306 14.277 1.00 13.00 118 THR A O 1
ATOM 880 N N . GLY A 1 132 ? -16.519 39.127 14.724 1.00 15.29 119 GLY A N 1
ATOM 881 C CA . GLY A 1 132 ? -17.525 38.663 13.787 1.00 17.10 119 GLY A CA 1
ATOM 882 C C . GLY A 1 132 ? -17.562 37.149 13.719 1.00 17.38 119 GLY A C 1
ATOM 883 O O . GLY A 1 132 ? -16.938 36.471 14.534 1.00 12.83 119 GLY A O 1
ATOM 884 N N . HIS A 1 133 ? -18.287 36.611 12.744 1.00 16.28 120 HIS A N 1
ATOM 885 C CA . HIS A 1 133 ? -18.399 35.165 12.602 1.00 16.23 120 HIS A CA 1
ATOM 886 C C . HIS A 1 133 ? -17.774 34.717 11.277 1.00 17.06 120 HIS A C 1
ATOM 887 O O . HIS A 1 133 ? -17.668 35.511 10.337 1.00 16.08 120 HIS A O 1
ATOM 894 N N . GLY A 1 134 ? -17.356 33.455 11.191 1.00 13.18 121 GLY A N 1
ATOM 895 C CA . GLY A 1 134 ? -16.864 32.930 9.924 1.00 15.20 121 GLY A CA 1
ATOM 896 C C . GLY A 1 134 ? -15.455 32.356 9.957 1.00 13.73 121 GLY A C 1
ATOM 897 O O . GLY A 1 134 ? -15.086 31.556 9.091 1.00 13.88 121 GLY A O 1
ATOM 898 N N . TRP A 1 135 ? -14.665 32.776 10.944 1.00 11.88 122 TRP A N 1
ATOM 899 C CA . TRP A 1 135 ? -13.370 32.151 11.222 1.00 10.81 122 TRP A CA 1
ATOM 900 C C . TRP A 1 135 ? -13.548 31.096 12.310 1.00 11.01 122 TRP A C 1
ATOM 901 O O . TRP A 1 135 ? -13.822 31.433 13.466 1.00 9.84 122 TRP A O 1
ATOM 912 N N . LEU A 1 136 ? -13.379 29.825 11.970 1.00 11.61 123 LEU A N 1
ATOM 913 C CA . LEU A 1 136 ? -13.559 28.774 12.972 1.00 14.02 123 LEU A CA 1
ATOM 914 C C . LEU A 1 136 ? -12.548 28.849 14.111 1.00 13.40 123 LEU A C 1
ATOM 915 O O . LEU A 1 136 ? -12.820 28.373 15.220 1.00 10.28 123 LEU A O 1
ATOM 920 N N . ASP A 1 137 ? -11.385 29.434 13.835 1.00 8.72 124 ASP A N 1
ATOM 921 C CA . ASP A 1 137 ? -10.296 29.440 14.808 1.00 10.06 124 ASP A CA 1
ATOM 922 C C . ASP A 1 137 ? -10.170 30.749 15.585 1.00 11.78 124 ASP A C 1
ATOM 923 O O . ASP A 1 137 ? -9.279 30.885 16.430 1.00 11.33 124 ASP A O 1
ATOM 928 N N . ALA A 1 138 ? -11.041 31.717 15.298 1.00 9.22 125 ALA A N 1
ATOM 929 C CA . ALA A 1 138 ? -10.876 33.057 15.864 1.00 10.27 125 ALA A CA 1
ATOM 930 C C . ALA A 1 138 ? -12.164 33.875 15.859 1.00 11.20 125 ALA A C 1
ATOM 931 O O . ALA A 1 138 ? -12.813 34.017 14.819 1.00 10.80 125 ALA A O 1
ATOM 933 N N . THR A 1 139 ? -12.527 34.416 17.020 1.00 10.39 126 THR A N 1
ATOM 934 C CA . THR A 1 139 ? -13.721 35.258 17.132 1.00 15.29 126 THR A CA 1
ATOM 935 C C . THR A 1 139 ? -13.476 36.663 16.593 1.00 15.44 126 THR A C 1
ATOM 936 O O . THR A 1 139 ? -14.419 37.440 16.397 1.00 12.53 126 THR A O 1
ATOM 940 N N . GLY A 1 140 ? -12.209 37.003 16.381 1.00 12.05 127 GLY A N 1
ATOM 941 C CA . GLY A 1 140 ? -11.881 38.294 15.796 1.00 11.97 127 GLY A CA 1
ATOM 942 C C . GLY A 1 140 ? -10.410 38.544 15.519 1.00 13.69 127 GLY A C 1
ATOM 943 O O . GLY A 1 140 ? -9.589 37.628 15.596 1.00 9.59 127 GLY A O 1
ATOM 944 N N . HIS A 1 141 ? -10.087 39.796 15.194 1.00 12.04 128 HIS A N 1
ATOM 945 C CA . HIS A 1 141 ? -8.721 40.205 14.888 1.00 11.24 128 HIS A CA 1
ATOM 946 C C . HIS A 1 141 ? -8.387 41.480 15.659 1.00 13.22 128 HIS A C 1
ATOM 947 O O . HIS A 1 141 ? -9.186 42.429 15.691 1.00 11.24 128 HIS A O 1
ATOM 954 N N . VAL A 1 142 ? -7.209 41.497 16.278 1.00 13.28 129 VAL A N 1
ATOM 955 C CA . VAL A 1 142 ? -6.770 42.632 17.083 1.00 11.26 129 VAL A CA 1
ATOM 956 C C . VAL A 1 142 ? -5.535 43.266 16.454 1.00 16.55 129 VAL A C 1
ATOM 957 O O . VAL A 1 142 ? -4.532 42.585 16.229 1.00 13.52 129 VAL A O 1
ATOM 961 N N . THR A 1 143 ? -5.594 44.568 16.183 1.00 9.73 130 THR A N 1
ATOM 962 C CA . THR A 1 143 ? -4.488 45.217 15.493 1.00 11.53 130 THR A CA 1
ATOM 963 C C . THR A 1 143 ? -4.454 46.730 15.775 1.00 12.36 130 THR A C 1
ATOM 964 O O . THR A 1 143 ? -5.166 47.217 16.656 1.00 11.35 130 THR A O 1
ATOM 968 N N . LEU A 1 144 ? -3.614 47.462 15.050 1.00 8.84 131 LEU A N 1
ATOM 969 C CA . LEU A 1 144 ? -3.544 48.909 15.211 1.00 13.86 131 LEU A CA 1
ATOM 970 C C . LEU A 1 144 ? -4.128 49.576 13.974 1.00 14.14 131 LEU A C 1
ATOM 971 O O . LEU A 1 144 ? -4.057 49.018 12.875 1.00 14.14 131 LEU A O 1
ATOM 976 N N . TRP A 1 145 ? -4.683 50.769 14.166 1.00 12.98 132 TRP A N 1
ATOM 977 C CA . TRP A 1 145 ? -5.283 51.571 13.104 1.00 13.96 132 TRP A CA 1
ATOM 978 C C . TRP A 1 145 ? -4.644 52.969 13.131 1.00 15.94 132 TRP A C 1
ATOM 979 O O . TRP A 1 145 ? -4.590 53.600 14.186 1.00 14.39 132 TRP A O 1
ATOM 990 N N . ASN A 1 146 ? -4.156 53.459 11.994 1.00 13.94 133 ASN A N 1
ATOM 991 C CA . ASN A 1 146 ? -3.502 54.767 11.995 1.00 17.93 133 ASN A CA 1
ATOM 992 C C . ASN A 1 146 ? -4.352 55.913 11.419 1.00 19.39 133 ASN A C 1
ATOM 993 O O . ASN A 1 146 ? -3.857 57.032 11.240 1.00 15.35 133 ASN A O 1
ATOM 998 N N . GLY A 1 147 ? -5.620 55.635 11.122 1.00 17.38 134 GLY A N 1
ATOM 999 C CA . GLY A 1 147 ? -6.470 56.617 10.467 1.00 18.35 134 GLY A CA 1
ATOM 1000 C C . GLY A 1 147 ? -6.696 56.319 8.993 1.00 17.49 134 GLY A C 1
ATOM 1001 O O . GLY A 1 147 ? -7.648 56.822 8.398 1.00 15.73 134 GLY A O 1
ATOM 1002 N N . ASN A 1 148 ? -5.832 55.489 8.411 1.00 15.63 135 ASN A N 1
ATOM 1003 C CA . ASN A 1 148 ? -5.931 55.136 6.993 1.00 17.55 135 ASN A CA 1
ATOM 1004 C C . ASN A 1 148 ? -5.845 53.634 6.723 1.00 19.92 135 ASN A C 1
ATOM 1005 O O . ASN A 1 148 ? -6.572 53.096 5.878 1.00 17.58 135 ASN A O 1
ATOM 1010 N N . ILE A 1 149 ? -4.929 52.969 7.420 1.00 14.79 136 ILE A N 1
ATOM 1011 C CA . ILE A 1 149 ? -4.678 51.540 7.222 1.00 17.66 136 ILE A CA 1
ATOM 1012 C C . ILE A 1 149 ? -4.471 50.884 8.574 1.00 16.91 136 ILE A C 1
ATOM 1013 O O . ILE A 1 149 ? -4.314 51.574 9.585 1.00 15.56 136 ILE A O 1
ATOM 1018 N N . CYS A 1 150 ? -4.442 49.559 8.600 1.00 14.71 137 CYS A N 1
ATOM 1019 C CA . CYS A 1 150 ? -4.112 48.860 9.834 1.00 12.88 137 CYS A CA 1
ATOM 1020 C C . CYS A 1 150 ? -2.644 48.466 9.814 1.00 16.24 137 CYS A C 1
ATOM 1021 O O . CYS A 1 150 ? -2.009 48.496 8.758 1.00 14.92 137 CYS A O 1
ATOM 1024 N N . SER A 1 151 ? -2.104 48.097 10.974 1.00 11.59 138 SER A N 1
ATOM 1025 C CA . SER A 1 151 ? -0.696 47.726 11.055 1.00 14.90 138 SER A CA 1
ATOM 1026 C C . SER A 1 151 ? -0.388 46.366 10.415 1.00 15.07 138 SER A C 1
ATOM 1027 O O . SER A 1 151 ? 0.758 46.104 10.062 1.00 15.80 138 SER A O 1
ATOM 1030 N N . ASP A 1 152 ? -1.385 45.493 10.273 1.00 11.56 139 ASP A N 1
ATOM 1031 C CA . ASP A 1 152 ? -1.216 44.371 9.338 1.00 16.94 139 ASP A CA 1
ATOM 1032 C C . ASP A 1 152 ? -2.283 44.350 8.245 1.00 22.67 139 ASP A C 1
ATOM 1033 O O . ASP A 1 152 ? -2.010 44.725 7.103 1.00 33.07 139 ASP A O 1
ATOM 1038 N N . ASP A 1 153 ? -3.483 43.907 8.593 1.00 18.73 140 ASP A N 1
ATOM 1039 C CA . ASP A 1 153 ? -4.603 43.883 7.657 1.00 21.65 140 ASP A CA 1
ATOM 1040 C C . ASP A 1 153 ? -5.854 44.291 8.413 1.00 20.25 140 ASP A C 1
ATOM 1041 O O . ASP A 1 153 ? -6.052 43.862 9.551 1.00 15.83 140 ASP A O 1
ATOM 1046 N N . CYS A 1 154 ? -6.692 45.123 7.804 1.00 16.14 141 CYS A N 1
ATOM 1047 C CA . CYS A 1 154 ? -7.951 45.499 8.445 1.00 15.37 141 CYS A CA 1
ATOM 1048 C C . CYS A 1 154 ? -9.014 44.447 8.151 1.00 15.57 141 CYS A C 1
ATOM 1049 O O . CYS A 1 154 ? -8.868 43.660 7.219 1.00 12.43 141 CYS A O 1
ATOM 1052 N N . HIS A 1 155 ? -10.069 44.420 8.962 1.00 13.69 142 HIS A N 1
ATOM 1053 C CA . HIS A 1 155 ? -11.192 43.523 8.715 1.00 12.90 142 HIS A CA 1
ATOM 1054 C C . HIS A 1 155 ? -12.522 44.245 8.929 1.00 13.88 142 HIS A C 1
ATOM 1055 O O . HIS A 1 155 ? -13.386 43.796 9.694 1.00 9.58 142 HIS A O 1
ATOM 1062 N N . PHE A 1 156 ? -12.662 45.381 8.247 1.00 9.54 143 PHE A N 1
ATOM 1063 C CA . PHE A 1 156 ? -13.936 46.068 8.149 1.00 13.14 143 PHE A CA 1
ATOM 1064 C C . PHE A 1 156 ? -14.798 45.266 7.189 1.00 12.26 143 PHE A C 1
ATOM 1065 O O . PHE A 1 156 ? -14.320 44.300 6.579 1.00 9.34 143 PHE A O 1
ATOM 1073 N N . LEU A 1 157 ? -16.062 45.661 7.055 1.00 11.75 144 LEU A N 1
ATOM 1074 C CA . LEU A 1 157 ? -16.917 45.101 6.012 1.00 14.75 144 LEU A CA 1
ATOM 1075 C C . LEU A 1 157 ? -16.193 45.246 4.681 1.00 13.56 144 LEU A C 1
ATOM 1076 O O . LEU A 1 157 ? -15.574 46.276 4.414 1.00 15.08 144 LEU A O 1
ATOM 1081 N N . GLY A 1 158 ? -16.232 44.200 3.866 1.00 14.47 145 GLY A N 1
ATOM 1082 C CA . GLY A 1 158 ? -15.634 44.254 2.547 1.00 14.44 145 GLY A CA 1
ATOM 1083 C C . GLY A 1 158 ? -14.113 44.295 2.458 1.00 19.76 145 GLY A C 1
ATOM 1084 O O . GLY A 1 158 ? -13.578 44.443 1.349 1.00 17.37 145 GLY A O 1
ATOM 1085 N N . SER A 1 159 ? -13.410 44.172 3.587 1.00 16.52 146 SER A N 1
ATOM 1086 C CA . SER A 1 159 ? -11.941 44.145 3.548 1.00 15.80 146 SER A CA 1
ATOM 1087 C C . SER A 1 159 ? -11.466 42.910 2.779 1.00 13.98 146 SER A C 1
ATOM 1088 O O . SER A 1 159 ? -11.993 41.808 2.974 1.00 15.39 146 SER A O 1
ATOM 1091 N N . PRO A 1 160 ? -10.462 43.090 1.906 1.00 15.07 147 PRO A N 1
ATOM 1092 C CA . PRO A 1 160 ? -10.027 42.038 0.972 1.00 17.15 147 PRO A CA 1
ATOM 1093 C C . PRO A 1 160 ? -9.401 40.820 1.644 1.00 15.80 147 PRO A C 1
ATOM 1094 O O . PRO A 1 160 ? -9.355 39.759 1.031 1.00 20.50 147 PRO A O 1
ATOM 1098 N N . GLY A 1 161 ? -8.919 40.961 2.872 1.00 16.51 148 GLY A N 1
ATOM 1099 C CA . GLY A 1 161 ? -8.326 39.823 3.554 1.00 19.00 148 GLY A CA 1
ATOM 1100 C C . GLY A 1 161 ? -9.294 39.082 4.459 1.00 12.13 148 GLY A C 1
ATOM 1101 O O . GLY A 1 161 ? -8.889 38.200 5.217 1.00 15.06 148 GLY A O 1
ATOM 1102 N N . ASN A 1 162 ? -10.578 39.415 4.378 1.00 12.29 149 ASN A N 1
ATOM 1103 C CA . ASN A 1 162 ? -11.561 38.824 5.293 1.00 13.06 149 ASN A CA 1
ATOM 1104 C C . ASN A 1 162 ? -11.705 37.309 5.139 1.00 14.40 149 ASN A C 1
ATOM 1105 O O . ASN A 1 162 ? -11.896 36.587 6.120 1.00 10.76 149 ASN A O 1
ATOM 1110 N N . GLY A 1 163 ? -11.630 36.833 3.904 1.00 11.07 150 GLY A N 1
ATOM 1111 C CA . GLY A 1 163 ? -11.863 35.425 3.639 1.00 15.92 150 GLY A CA 1
ATOM 1112 C C . GLY A 1 163 ? -13.277 35.074 4.049 1.00 19.00 150 GLY A C 1
ATOM 1113 O O . GLY A 1 163 ? -14.229 35.709 3.590 1.00 17.39 150 GLY A O 1
ATOM 1114 N N . SER A 1 164 ? -13.428 34.096 4.937 1.00 12.73 151 SER A N 1
ATOM 1115 C CA . SER A 1 164 ? -14.768 33.702 5.372 1.00 16.52 151 SER A CA 1
ATOM 1116 C C . SER A 1 164 ? -15.283 34.529 6.552 1.00 13.63 151 SER A C 1
ATOM 1117 O O . SER A 1 164 ? -16.424 34.356 6.978 1.00 16.29 151 SER A O 1
ATOM 1120 N N . PHE A 1 165 ? -14.454 35.437 7.061 1.00 12.15 152 PHE A N 1
ATOM 1121 C CA . PHE A 1 165 ? -14.831 36.270 8.208 1.00 12.95 152 PHE A CA 1
ATOM 1122 C C . PHE A 1 165 ? -15.816 37.351 7.801 1.00 12.55 152 PHE A C 1
ATOM 1123 O O . PHE A 1 165 ? -15.620 38.037 6.796 1.00 14.46 152 PHE A O 1
ATOM 1131 N N . ILE A 1 166 ? -16.862 37.520 8.601 1.00 13.87 153 ILE A N 1
ATOM 1132 C CA . ILE A 1 166 ? -17.781 38.630 8.414 1.00 15.52 153 ILE A CA 1
ATOM 1133 C C . ILE A 1 166 ? -17.862 39.454 9.700 1.00 14.31 153 ILE A C 1
ATOM 1134 O O . ILE A 1 166 ? -18.418 38.999 10.703 1.00 15.25 153 ILE A O 1
ATOM 1139 N N . PRO A 1 167 ? -17.300 40.673 9.671 1.00 12.40 154 PRO A N 1
ATOM 1140 C CA . PRO A 1 167 ? -17.273 41.527 10.864 1.00 12.34 154 PRO A CA 1
ATOM 1141 C C . PRO A 1 167 ? -18.663 41.987 11.255 1.00 15.24 154 PRO A C 1
ATOM 1142 O O . PRO A 1 167 ? -19.439 42.394 10.387 1.00 14.83 154 PRO A O 1
ATOM 1146 N N . THR A 1 168 ? -18.972 41.929 12.545 1.00 15.04 155 THR A N 1
ATOM 1147 C CA . THR A 1 168 ? -20.238 42.456 13.039 1.00 16.10 155 THR A CA 1
ATOM 1148 C C . THR A 1 168 ? -20.000 43.621 13.994 1.00 17.66 155 THR A C 1
ATOM 1149 O O . THR A 1 168 ? -20.940 44.320 14.375 1.00 18.54 155 THR A O 1
ATOM 1153 N N . ASN A 1 169 ? -18.745 43.819 14.394 1.00 14.29 156 ASN A N 1
ATOM 1154 C CA . ASN A 1 169 ? -18.404 44.905 15.318 1.00 16.39 156 ASN A CA 1
ATOM 1155 C C . ASN A 1 169 ? -16.942 45.301 15.206 1.00 18.53 156 ASN A C 1
ATOM 1156 O O . ASN A 1 169 ? -16.074 44.456 14.926 1.00 13.82 156 ASN A O 1
ATOM 1161 N N . ALA A 1 170 ? -16.675 46.589 15.409 1.00 12.93 157 ALA A N 1
ATOM 1162 C CA . ALA A 1 170 ? -15.317 47.048 15.663 1.00 13.51 157 ALA A CA 1
ATOM 1163 C C . ALA A 1 170 ? -15.304 47.869 16.938 1.00 17.70 157 ALA A C 1
ATOM 1164 O O . ALA A 1 170 ? -16.167 48.728 17.151 1.00 15.98 157 ALA A O 1
ATOM 1166 N N . THR A 1 171 ? -14.318 47.582 17.779 1.00 14.62 158 THR A N 1
ATOM 1167 C CA . THR A 1 171 ? -14.144 48.232 19.068 1.00 14.56 158 THR A CA 1
ATOM 1168 C C . THR A 1 171 ? -12.745 48.850 19.078 1.00 15.18 158 THR A C 1
ATOM 1169 O O . THR A 1 171 ? -11.785 48.240 18.583 1.00 15.98 158 THR A O 1
ATOM 1173 N N . PHE A 1 172 ? -12.627 50.060 19.619 1.00 11.92 159 PHE A N 1
ATOM 1174 C CA . PHE A 1 172 ? -11.433 50.877 19.386 1.00 13.78 159 PHE A CA 1
ATOM 1175 C C . PHE A 1 172 ? -11.048 51.750 20.581 1.00 17.39 159 PHE A C 1
ATOM 1176 O O . PHE A 1 172 ? -11.926 52.292 21.272 1.00 17.41 159 PHE A O 1
ATOM 1184 N N . TRP A 1 173 ? -9.736 51.888 20.800 1.00 14.56 160 TRP A N 1
ATOM 1185 C CA . TRP A 1 173 ? -9.173 52.787 21.813 1.00 15.67 160 TRP A CA 1
ATOM 1186 C C . TRP A 1 173 ? -8.165 53.737 21.176 1.00 17.49 160 TRP A C 1
ATOM 1187 O O . TRP A 1 173 ? -7.205 53.284 20.544 1.00 16.07 160 TRP A O 1
ATOM 1198 N N . SER A 1 174 ? -8.364 55.047 21.352 1.00 13.94 161 SER A N 1
ATOM 1199 C CA . SER A 1 174 ? -7.413 56.044 20.861 1.00 18.93 161 SER A CA 1
ATOM 1200 C C . SER A 1 174 ? -6.089 55.951 21.612 1.00 15.12 161 SER A C 1
ATOM 1201 O O . SER A 1 174 ? -6.078 55.803 22.831 1.00 18.92 161 SER A O 1
ATOM 1204 N N . LEU A 1 175 ? -4.978 56.052 20.890 1.00 18.89 162 LEU A N 1
ATOM 1205 C CA . LEU A 1 175 ? -3.671 56.184 21.530 1.00 24.48 162 LEU A CA 1
ATOM 1206 C C . LEU A 1 175 ? -3.063 57.552 21.205 1.00 27.66 162 LEU A C 1
ATOM 1207 O O . LEU A 1 175 ? -3.119 58.000 20.051 1.00 22.26 162 LEU A O 1
ATOM 1212 N N . LYS A 1 176 ? -2.505 58.181 22.245 1.00 30.47 163 LYS A N 1
ATOM 1213 C CA . LYS A 1 176 ? -1.822 59.496 22.236 1.00 37.96 163 LYS A CA 1
ATOM 1214 C C . LYS A 1 176 ? -2.734 60.674 22.568 1.00 47.50 163 LYS A C 1
ATOM 1215 O O . LYS A 1 176 ? -3.000 60.940 23.743 1.00 47.08 163 LYS A O 1
ATOM 1221 N N . GLN B 2 1 ? -27.083 21.141 4.937 1.00 51.12 19 GLN B N 1
ATOM 1222 C CA . GLN B 2 1 ? -27.548 21.779 6.165 1.00 43.84 19 GLN B CA 1
ATOM 1223 C C . GLN B 2 1 ? -26.374 22.348 6.983 1.00 38.86 19 GLN B C 1
ATOM 1224 O O . GLN B 2 1 ? -25.207 22.186 6.619 1.00 39.81 19 GLN B O 1
ATOM 1230 N N . THR B 2 2 ? -26.687 23.017 8.088 1.00 35.70 20 THR B N 1
ATOM 1231 C CA . THR B 2 2 ? -25.680 23.775 8.830 1.00 30.69 20 THR B CA 1
ATOM 1232 C C . THR B 2 2 ? -24.827 22.925 9.786 1.00 22.84 20 THR B C 1
ATOM 1233 O O . THR B 2 2 ? -25.315 22.001 10.443 1.00 23.10 20 THR B O 1
ATOM 1237 N N . LEU B 2 3 ? -23.543 23.253 9.854 1.00 15.77 21 LEU B N 1
ATOM 1238 C CA . LEU B 2 3 ? -22.619 22.572 10.746 1.00 14.57 21 LEU B CA 1
ATOM 1239 C C . LEU B 2 3 ? -22.711 23.176 12.149 1.00 15.13 21 LEU B C 1
ATOM 1240 O O . LEU B 2 3 ? -22.995 24.364 12.286 1.00 15.91 21 LEU B O 1
ATOM 1245 N N . PRO B 2 4 ? -22.467 22.361 13.194 1.00 12.32 22 PRO B N 1
ATOM 1246 C CA . PRO B 2 4 ? -22.480 22.862 14.572 1.00 14.39 22 PRO B CA 1
ATOM 1247 C C . PRO B 2 4 ? -21.312 23.815 14.836 1.00 16.14 22 PRO B C 1
ATOM 1248 O O . PRO B 2 4 ? -20.245 23.691 14.225 1.00 11.37 22 PRO B O 1
ATOM 1252 N N . ASP B 2 5 ? -21.519 24.768 15.732 1.00 14.79 23 ASP B N 1
ATOM 1253 C CA . ASP B 2 5 ? -20.438 25.658 16.148 1.00 17.61 23 ASP B CA 1
ATOM 1254 C C . ASP B 2 5 ? -19.474 24.902 17.067 1.00 16.08 23 ASP B C 1
ATOM 1255 O O . ASP B 2 5 ? -19.895 23.994 17.792 1.00 11.61 23 ASP B O 1
ATOM 1260 N N . ILE B 2 6 ? -18.192 25.272 17.055 1.00 11.83 24 ILE B N 1
ATOM 1261 C CA . ILE B 2 6 ? -17.221 24.650 17.968 1.00 11.33 24 ILE B CA 1
ATOM 1262 C C . ILE B 2 6 ? -17.644 24.781 19.438 1.00 11.01 24 ILE B C 1
ATOM 1263 O O . ILE B 2 6 ? -17.414 23.883 20.259 1.00 10.02 24 ILE B O 1
ATOM 1268 N N . SER B 2 7 ? -18.296 25.891 19.756 1.00 11.06 25 SER B N 1
ATOM 1269 C CA . SER B 2 7 ? -18.727 26.178 21.126 1.00 11.15 25 SER B CA 1
ATOM 1270 C C . SER B 2 7 ? -19.804 25.209 21.636 1.00 13.57 25 SER B C 1
ATOM 1271 O O . SER B 2 7 ? -20.090 25.173 22.831 1.00 14.99 25 SER B O 1
ATOM 1274 N N . THR B 2 8 ? -20.417 24.438 20.742 1.00 12.31 26 THR B N 1
ATOM 1275 C CA . THR B 2 8 ? -21.427 23.468 21.168 1.00 11.72 26 THR B CA 1
ATOM 1276 C C . THR B 2 8 ? -20.829 22.159 21.685 1.00 10.91 26 THR B C 1
ATOM 1277 O O . THR B 2 8 ? -21.562 21.291 22.163 1.00 8.82 26 THR B O 1
ATOM 1281 N N . PHE B 2 9 ? -19.514 22.000 21.570 1.00 7.30 27 PHE B N 1
ATOM 1282 C CA . PHE B 2 9 ? -18.842 20.814 22.107 1.00 6.39 27 PHE B CA 1
ATOM 1283 C C . PHE B 2 9 ? -18.484 21.071 23.570 1.00 9.60 27 PHE B C 1
ATOM 1284 O O . PHE B 2 9 ? -18.372 22.221 23.993 1.00 6.58 27 PHE B O 1
ATOM 1292 N N . SER B 2 10 ? -18.289 20.010 24.349 1.00 9.35 28 SER B N 1
ATOM 1293 C CA . SER B 2 10 ? -17.848 20.179 25.732 1.00 8.38 28 SER B CA 1
ATOM 1294 C C . SER B 2 10 ? -16.360 20.511 25.733 1.00 10.17 28 SER B C 1
ATOM 1295 O O . SER B 2 10 ? -15.671 20.287 24.729 1.00 7.38 28 SER B O 1
ATOM 1298 N N . GLN B 2 11 ? -15.855 21.009 26.861 1.00 8.28 29 GLN B N 1
ATOM 1299 C CA . GLN B 2 11 ? -14.427 21.308 26.987 1.00 9.95 29 GLN B CA 1
ATOM 1300 C C . GLN B 2 11 ? -13.584 20.047 26.838 1.00 11.65 29 GLN B C 1
ATOM 1301 O O . GLN B 2 11 ? -12.476 20.082 26.289 1.00 9.92 29 GLN B O 1
ATOM 1307 N N A GLN B 2 12 ? -14.111 18.927 27.323 0.50 9.22 30 GLN B N 1
ATOM 1308 N N B GLN B 2 12 ? -14.119 18.934 27.325 0.50 9.19 30 GLN B N 1
ATOM 1309 C CA A GLN B 2 12 ? -13.420 17.649 27.210 0.50 11.59 30 GLN B CA 1
ATOM 1310 C CA B GLN B 2 12 ? -13.434 17.655 27.241 0.50 11.62 30 GLN B CA 1
ATOM 1311 C C A GLN B 2 12 ? -13.270 17.255 25.750 0.50 10.06 30 GLN B C 1
ATOM 1312 C C B GLN B 2 12 ? -13.293 17.203 25.781 0.50 10.00 30 GLN B C 1
ATOM 1313 O O A GLN B 2 12 ? -12.182 16.895 25.295 0.50 8.35 30 GLN B O 1
ATOM 1314 O O B GLN B 2 12 ? -12.223 16.766 25.352 0.50 8.37 30 GLN B O 1
ATOM 1325 N N . GLN B 2 13 ? -14.378 17.322 25.020 1.00 7.88 31 GLN B N 1
ATOM 1326 C CA . GLN B 2 13 ? -14.374 16.971 23.601 1.00 8.69 31 GLN B CA 1
ATOM 1327 C C . GLN B 2 13 ? -13.472 17.898 22.798 1.00 8.61 31 GLN B C 1
ATOM 1328 O O . GLN B 2 13 ? -12.837 17.473 21.830 1.00 8.82 31 GLN B O 1
ATOM 1334 N N . ILE B 2 14 ? -13.437 19.169 23.190 1.00 7.50 32 ILE B N 1
ATOM 1335 C CA . ILE B 2 14 ? -12.572 20.140 22.518 1.00 9.22 32 ILE B CA 1
ATOM 1336 C C . ILE B 2 14 ? -11.102 19.710 22.641 1.00 8.23 32 ILE B C 1
ATOM 1337 O O . ILE B 2 14 ? -10.354 19.720 21.658 1.00 6.48 32 ILE B O 1
ATOM 1342 N N . PHE B 2 15 ? -10.697 19.287 23.835 1.00 7.64 33 PHE B N 1
ATOM 1343 C CA . PHE B 2 15 ? -9.337 18.804 24.037 1.00 6.68 33 PHE B CA 1
ATOM 1344 C C . PHE B 2 15 ? -9.081 17.484 23.292 1.00 6.40 33 PHE B C 1
ATOM 1345 O O . PHE B 2 15 ? -8.040 17.313 22.637 1.00 7.02 33 PHE B O 1
ATOM 1353 N N . GLU B 2 16 ? -10.023 16.549 23.382 1.00 5.78 34 GLU B N 1
ATOM 1354 C CA . GLU B 2 16 ? -9.916 15.291 22.631 1.00 9.05 34 GLU B CA 1
ATOM 1355 C C . GLU B 2 16 ? -9.734 15.527 21.130 1.00 7.55 34 GLU B C 1
ATOM 1356 O O . GLU B 2 16 ? -8.907 14.885 20.487 1.00 8.18 34 GLU B O 1
ATOM 1362 N N . ASN B 2 17 ? -10.527 16.432 20.578 1.00 5.38 35 ASN B N 1
ATOM 1363 C CA . ASN B 2 17 ? -10.455 16.739 19.159 1.00 7.78 35 ASN B CA 1
ATOM 1364 C C . ASN B 2 17 ? -9.138 17.420 18.795 1.00 8.69 35 ASN B C 1
ATOM 1365 O O . ASN B 2 17 ? -8.570 17.140 17.737 1.00 10.38 35 ASN B O 1
ATOM 1370 N N . TRP B 2 18 ? -8.636 18.287 19.673 1.00 5.50 36 TRP B N 1
ATOM 1371 C CA . TRP B 2 18 ? -7.289 18.814 19.491 1.00 6.82 36 TRP B CA 1
ATOM 1372 C C . TRP B 2 18 ? -6.286 17.668 19.374 1.00 6.66 36 TRP B C 1
ATOM 1373 O O . TRP B 2 18 ? -5.492 17.613 18.421 1.00 6.19 36 TRP B O 1
ATOM 1384 N N . VAL B 2 19 ? -6.328 16.749 20.333 1.00 5.61 37 VAL B N 1
ATOM 1385 C CA . VAL B 2 19 ? -5.381 15.631 20.352 1.00 7.19 37 VAL B CA 1
ATOM 1386 C C . VAL B 2 19 ? -5.516 14.789 19.084 1.00 8.02 37 VAL B C 1
ATOM 1387 O O . VAL B 2 19 ? -4.510 14.412 18.465 1.00 8.23 37 VAL B O 1
ATOM 1391 N N . GLN B 2 20 ? -6.759 14.498 18.698 1.00 6.86 38 GLN B N 1
ATOM 1392 C CA . GLN B 2 20 ? -7.006 13.665 17.519 1.00 9.43 38 GLN B CA 1
ATOM 1393 C C . GLN B 2 20 ? -6.503 14.342 16.243 1.00 9.05 38 GLN B C 1
ATOM 1394 O O . GLN B 2 20 ? -5.811 13.723 15.430 1.00 7.91 38 GLN B O 1
ATOM 1400 N N . ASN B 2 21 ? -6.855 15.612 16.068 1.00 7.87 39 ASN B N 1
ATOM 1401 C CA . ASN B 2 21 ? -6.470 16.343 14.863 1.00 10.09 39 ASN B CA 1
ATOM 1402 C C . ASN B 2 21 ? -4.955 16.459 14.768 1.00 10.02 39 ASN B C 1
ATOM 1403 O O . ASN B 2 21 ? -4.367 16.308 13.697 1.00 13.70 39 ASN B O 1
ATOM 1408 N N . ARG B 2 22 ? -4.320 16.722 15.900 1.00 9.35 40 ARG B N 1
ATOM 1409 C CA . ARG B 2 22 ? -2.868 16.781 15.946 1.00 9.58 40 ARG B CA 1
ATOM 1410 C C . ARG B 2 22 ? -2.222 15.416 15.640 1.00 13.41 40 ARG B C 1
ATOM 1411 O O . ARG B 2 22 ? -1.186 15.344 14.965 1.00 10.10 40 ARG B O 1
ATOM 1419 N N . CYS B 2 23 ? -2.823 14.332 16.127 1.00 9.65 41 CYS B N 1
ATOM 1420 C CA . CYS B 2 23 ? -2.330 13.000 15.772 1.00 11.34 41 CYS B CA 1
ATOM 1421 C C . CYS B 2 23 ? -2.400 12.769 14.267 1.00 9.70 41 CYS B C 1
ATOM 1422 O O . CYS B 2 23 ? -1.450 12.264 13.666 1.00 11.62 41 CYS B O 1
ATOM 1425 N N . ILE B 2 24 ? -3.535 13.119 13.669 1.00 9.27 42 ILE B N 1
ATOM 1426 C CA . ILE B 2 24 ? -3.710 12.990 12.221 1.00 9.76 42 ILE B CA 1
ATOM 1427 C C . ILE B 2 24 ? -2.600 13.730 11.486 1.00 12.53 42 ILE B C 1
ATOM 1428 O O . ILE B 2 24 ? -2.049 13.220 10.512 1.00 11.31 42 ILE B O 1
ATOM 1433 N N . GLY B 2 25 ? -2.253 14.917 11.979 1.00 8.92 43 GLY B N 1
ATOM 1434 C CA . GLY B 2 25 ? -1.185 15.710 11.399 1.00 9.45 43 GLY B CA 1
ATOM 1435 C C . GLY B 2 25 ? 0.162 15.015 11.477 1.00 17.84 43 GLY B C 1
ATOM 1436 O O . GLY B 2 25 ? 0.989 15.138 10.570 1.00 16.56 43 GLY B O 1
ATOM 1437 N N . LYS B 2 26 ? 0.392 14.286 12.564 1.00 11.21 44 LYS B N 1
ATOM 1438 C CA . LYS B 2 26 ? 1.646 13.573 12.739 1.00 13.46 44 LYS B CA 1
ATOM 1439 C C . LYS B 2 26 ? 1.758 12.315 11.879 1.00 13.58 44 LYS B C 1
ATOM 1440 O O . LYS B 2 26 ? 2.862 11.927 11.519 1.00 13.94 44 LYS B O 1
ATOM 1446 N N . ILE B 2 27 ? 0.636 11.663 11.569 1.00 12.68 45 ILE B N 1
ATOM 1447 C CA . ILE B 2 27 ? 0.693 10.419 10.787 1.00 14.88 45 ILE B CA 1
ATOM 1448 C C . ILE B 2 27 ? 0.431 10.613 9.291 1.00 16.60 45 ILE B C 1
ATOM 1449 O O . ILE B 2 27 ? 0.671 9.712 8.492 1.00 13.40 45 ILE B O 1
ATOM 1454 N N . ALA B 2 28 ? -0.081 11.780 8.919 1.00 12.56 46 ALA B N 1
ATOM 1455 C CA . ALA B 2 28 ? -0.429 12.043 7.523 1.00 12.54 46 ALA B CA 1
ATOM 1456 C C . ALA B 2 28 ? 0.826 12.051 6.646 1.00 12.15 46 ALA B C 1
ATOM 1457 O O . ALA B 2 28 ? 1.797 12.737 6.957 1.00 11.28 46 ALA B O 1
ATOM 1459 N N . ASP B 2 29 ? 0.802 11.275 5.566 1.00 11.80 47 ASP B N 1
ATOM 1460 C CA . ASP B 2 29 ? 1.900 11.265 4.599 1.00 17.29 47 ASP B CA 1
ATOM 1461 C C . ASP B 2 29 ? 1.476 12.224 3.505 1.00 22.37 47 ASP B C 1
ATOM 1462 O O . ASP B 2 29 ? 1.277 11.834 2.351 1.00 20.96 47 ASP B O 1
ATOM 1467 N N . SER B 2 30 ? 1.318 13.486 3.890 1.00 13.01 48 SER B N 1
ATOM 1468 C CA . SER B 2 30 ? 0.731 14.498 3.026 1.00 13.59 48 SER B CA 1
ATOM 1469 C C . SER B 2 30 ? 0.958 15.868 3.656 1.00 17.10 48 SER B C 1
ATOM 1470 O O . SER B 2 30 ? 0.511 16.135 4.784 1.00 12.08 48 SER B O 1
ATOM 1473 N N . LYS B 2 31 ? 1.671 16.725 2.938 1.00 13.64 49 LYS B N 1
ATOM 1474 C CA . LYS B 2 31 ? 1.969 18.062 3.422 1.00 16.58 49 LYS B CA 1
ATOM 1475 C C . LYS B 2 31 ? 0.699 18.902 3.540 1.00 15.08 49 LYS B C 1
ATOM 1476 O O . LYS B 2 31 ? 0.523 19.622 4.520 1.00 12.36 49 LYS B O 1
ATOM 1482 N N . SER B 2 32 ? -0.188 18.805 2.552 1.00 13.05 50 SER B N 1
ATOM 1483 C CA . SER B 2 32 ? -1.429 19.577 2.585 1.00 16.58 50 SER B CA 1
ATOM 1484 C C . SER B 2 32 ? -2.326 19.102 3.719 1.00 15.19 50 SER B C 1
ATOM 1485 O O . SER B 2 32 ? -2.957 19.910 4.399 1.00 14.08 50 SER B O 1
ATOM 1488 N N . LEU B 2 33 ? -2.381 17.791 3.922 1.00 11.98 51 LEU B N 1
ATOM 1489 C CA . LEU B 2 33 ? -3.275 17.255 4.932 1.00 15.30 51 LEU B CA 1
ATOM 1490 C C . LEU B 2 33 ? -2.734 17.575 6.322 1.00 14.39 51 LEU B C 1
ATOM 1491 O O . LEU B 2 33 ? -3.500 17.894 7.231 1.00 11.32 51 LEU B O 1
ATOM 1496 N N . LYS B 2 34 ? -1.412 17.526 6.472 1.00 10.80 52 LYS B N 1
ATOM 1497 C CA . LYS B 2 34 ? -0.785 17.928 7.726 1.00 11.73 52 LYS B CA 1
ATOM 1498 C C . LYS B 2 34 ? -1.069 19.391 8.071 1.00 15.61 52 LYS B C 1
ATOM 1499 O O . LYS B 2 34 ? -1.403 19.706 9.221 1.00 12.19 52 LYS B O 1
ATOM 1505 N N . GLU B 2 35 ? -0.940 20.288 7.091 1.00 11.91 53 GLU B N 1
ATOM 1506 C CA . GLU B 2 35 ? -1.244 21.697 7.338 1.00 13.37 53 GLU B CA 1
ATOM 1507 C C . GLU B 2 35 ? -2.720 21.876 7.720 1.00 10.99 53 GLU B C 1
ATOM 1508 O O . GLU B 2 35 ? -3.046 22.649 8.620 1.00 9.79 53 GLU B O 1
ATOM 1514 N N . ASP B 2 36 ? -3.606 21.155 7.033 1.00 7.20 54 ASP B N 1
ATOM 1515 C CA . ASP B 2 36 ? -5.038 21.221 7.323 1.00 9.56 54 ASP B CA 1
ATOM 1516 C C . ASP B 2 36 ? -5.336 20.728 8.756 1.00 9.86 54 ASP B C 1
ATOM 1517 O O . ASP B 2 36 ? -6.047 21.387 9.531 1.00 7.91 54 ASP B O 1
ATOM 1522 N N . ALA B 2 37 ? -4.776 19.575 9.107 1.00 7.80 55 ALA B N 1
ATOM 1523 C CA . ALA B 2 37 ? -4.983 19.002 10.428 1.00 6.85 55 ALA B CA 1
ATOM 1524 C C . ALA B 2 37 ? -4.435 19.913 11.536 1.00 9.84 55 ALA B C 1
ATOM 1525 O O . ALA B 2 37 ? -5.050 20.041 12.599 1.00 8.27 55 ALA B O 1
ATOM 1527 N N . ASP B 2 38 ? -3.288 20.550 11.302 1.00 8.33 56 ASP B N 1
ATOM 1528 C CA . ASP B 2 38 ? -2.722 21.442 12.316 1.00 9.29 56 ASP B CA 1
ATOM 1529 C C . ASP B 2 38 ? -3.485 22.770 12.420 1.00 10.74 56 ASP B C 1
ATOM 1530 O O . ASP B 2 38 ? -3.576 23.356 13.503 1.00 10.21 56 ASP B O 1
ATOM 1535 N N . ALA B 2 39 ? -4.017 23.252 11.298 1.00 7.09 57 ALA B N 1
ATOM 1536 C CA . ALA B 2 39 ? -4.850 24.450 11.326 1.00 10.05 57 ALA B CA 1
ATOM 1537 C C . ALA B 2 39 ? -6.140 24.108 12.063 1.00 8.62 57 ALA B C 1
ATOM 1538 O O . ALA B 2 39 ? -6.637 24.886 12.876 1.00 8.11 57 ALA B O 1
ATOM 1540 N N . SER B 2 40 ? -6.675 22.931 11.773 1.00 6.94 58 SER B N 1
ATOM 1541 C CA . SER B 2 40 ? -7.872 22.455 12.452 1.00 7.67 58 SER B CA 1
ATOM 1542 C C . SER B 2 40 ? -7.643 22.336 13.960 1.00 7.86 58 SER B C 1
ATOM 1543 O O . SER B 2 40 ? -8.465 22.806 14.761 1.00 7.78 58 SER B O 1
ATOM 1546 N N . ALA B 2 41 ? -6.519 21.734 14.343 1.00 4.88 59 ALA B N 1
ATOM 1547 C CA . ALA B 2 41 ? -6.176 21.584 15.754 1.00 6.97 59 ALA B CA 1
ATOM 1548 C C . ALA B 2 41 ? -6.101 22.950 16.443 1.00 7.53 59 ALA B C 1
ATOM 1549 O O . ALA B 2 41 ? -6.525 23.104 17.594 1.00 7.21 59 ALA B O 1
ATOM 1551 N N . ALA B 2 42 ? -5.573 23.951 15.741 1.00 6.43 60 ALA B N 1
ATOM 1552 C CA . ALA B 2 42 ? -5.431 25.282 16.344 1.00 9.39 60 ALA B CA 1
ATOM 1553 C C . ALA B 2 42 ? -6.788 25.939 16.615 1.00 5.80 60 ALA B C 1
ATOM 1554 O O . ALA B 2 42 ? -6.885 26.849 17.441 1.00 7.76 60 ALA B O 1
ATOM 1556 N N . ALA B 2 43 ? -7.833 25.490 15.921 1.00 7.19 61 ALA B N 1
ATOM 1557 C CA . ALA B 2 43 ? -9.176 26.010 16.191 1.00 8.37 61 ALA B CA 1
ATOM 1558 C C . ALA B 2 43 ? -9.706 25.439 17.502 1.00 7.78 61 ALA B C 1
ATOM 1559 O O . ALA B 2 43 ? -10.344 26.149 18.283 1.00 6.37 61 ALA B O 1
ATOM 1561 N N . TRP B 2 44 ? -9.471 24.145 17.728 1.00 8.20 62 TRP B N 1
ATOM 1562 C CA . TRP B 2 44 ? -9.828 23.532 19.005 1.00 6.55 62 TRP B CA 1
ATOM 1563 C C . TRP B 2 44 ? -9.005 24.165 20.126 1.00 6.96 62 TRP B C 1
ATOM 1564 O O . TRP B 2 44 ? -9.498 24.352 21.246 1.00 7.71 62 TRP B O 1
ATOM 1575 N N . LEU B 2 45 ? -7.743 24.475 19.838 1.00 6.51 63 LEU B N 1
ATOM 1576 C CA . LEU B 2 45 ? -6.882 25.113 20.835 1.00 7.65 63 LEU B CA 1
ATOM 1577 C C . LEU B 2 45 ? -7.490 26.423 21.311 1.00 6.70 63 LEU B C 1
ATOM 1578 O O . LEU B 2 45 ? -7.585 26.672 22.513 1.00 7.15 63 LEU B O 1
ATOM 1583 N N . GLU B 2 46 ? -7.885 27.271 20.368 1.00 7.01 64 GLU B N 1
ATOM 1584 C CA . GLU B 2 46 ? -8.483 28.567 20.717 1.00 8.40 64 GLU B CA 1
ATOM 1585 C C . GLU B 2 46 ? -9.738 28.378 21.573 1.00 11.60 64 GLU B C 1
ATOM 1586 O O . GLU B 2 46 ? -9.986 29.135 22.515 1.00 8.30 64 GLU B O 1
ATOM 1592 N N . ALA B 2 47 ? -10.527 27.362 21.236 1.00 7.45 65 ALA B N 1
ATOM 1593 C CA . ALA B 2 47 ? -11.803 27.116 21.916 1.00 11.06 65 ALA B CA 1
ATOM 1594 C C . ALA B 2 47 ? -11.596 26.577 23.331 1.00 10.27 65 ALA B C 1
ATOM 1595 O O . ALA B 2 47 ? -12.397 26.837 24.229 1.00 9.73 65 ALA B O 1
ATOM 1597 N N . SER B 2 48 ? -10.521 25.827 23.530 1.00 8.08 66 SER B N 1
ATOM 1598 C CA . SER B 2 48 ? -10.228 25.286 24.858 1.00 8.79 66 SER B CA 1
ATOM 1599 C C . SER B 2 48 ? -9.957 26.401 25.872 1.00 11.37 66 SER B C 1
ATOM 1600 O O . SER B 2 48 ? -9.516 27.507 25.509 1.00 10.06 66 SER B O 1
ATOM 1603 N N . ASN B 2 49 ? -10.225 26.108 27.143 1.00 10.39 67 ASN B N 1
ATOM 1604 C CA . ASN B 2 49 ? -9.824 26.994 28.232 1.00 12.72 67 ASN B CA 1
ATOM 1605 C C . ASN B 2 49 ? -8.633 26.466 29.035 1.00 9.59 67 ASN B C 1
ATOM 1606 O O . ASN B 2 49 ? -8.264 27.040 30.059 1.00 11.14 67 ASN B O 1
ATOM 1611 N N . LEU B 2 50 ? -8.025 25.380 28.566 1.00 10.49 68 LEU B N 1
ATOM 1612 C CA . LEU B 2 50 ? -6.909 24.767 29.287 1.00 9.11 68 LEU B CA 1
ATOM 1613 C C . LEU B 2 50 ? -5.604 25.544 29.078 1.00 9.94 68 LEU B C 1
ATOM 1614 O O . LEU B 2 50 ? -5.423 26.190 28.042 1.00 7.51 68 LEU B O 1
ATOM 1619 N N . PRO B 2 51 ? -4.700 25.510 30.076 1.00 9.52 69 PRO B N 1
ATOM 1620 C CA . PRO B 2 51 ? -3.380 26.149 29.952 1.00 9.06 69 PRO B CA 1
ATOM 1621 C C . PRO B 2 51 ? -2.534 25.499 28.861 1.00 11.11 69 PRO B C 1
ATOM 1622 O O . PRO B 2 51 ? -2.733 24.319 28.532 1.00 7.01 69 PRO B O 1
ATOM 1626 N N . ALA B 2 52 ? -1.583 26.257 28.323 1.00 9.47 70 ALA B N 1
ATOM 1627 C CA . ALA B 2 52 ? -0.699 25.761 27.271 1.00 10.98 70 ALA B CA 1
ATOM 1628 C C . ALA B 2 52 ? -0.003 24.463 27.649 1.00 11.97 70 ALA B C 1
ATOM 1629 O O . ALA B 2 52 ? 0.124 23.547 26.821 1.00 10.77 70 ALA B O 1
ATOM 1631 N N . GLU B 2 53 ? 0.444 24.396 28.902 1.00 10.64 71 GLU B N 1
ATOM 1632 C CA . GLU B 2 53 ? 1.212 23.262 29.425 1.00 13.74 71 GLU B CA 1
ATOM 1633 C C . GLU B 2 53 ? 0.497 21.927 29.185 1.00 12.70 71 GLU B C 1
ATOM 1634 O O . GLU B 2 53 ? 1.140 20.906 28.931 1.00 10.85 71 GLU B O 1
ATOM 1640 N N . ASN B 2 54 ? -0.831 21.930 29.275 1.00 9.39 72 ASN B N 1
ATOM 1641 C CA . ASN B 2 54 ? -1.600 20.708 29.017 1.00 10.15 72 ASN B CA 1
ATOM 1642 C C . ASN B 2 54 ? -1.381 20.201 27.597 1.00 10.43 72 ASN B C 1
ATOM 1643 O O . ASN B 2 54 ? -1.220 18.998 27.366 1.00 7.83 72 ASN B O 1
ATOM 1648 N N . PHE B 2 55 ? -1.358 21.134 26.652 1.00 9.20 73 PHE B N 1
ATOM 1649 C CA . PHE B 2 55 ? -1.154 20.810 25.246 1.00 9.17 73 PHE B CA 1
ATOM 1650 C C . PHE B 2 55 ? 0.291 20.379 24.975 1.00 11.60 73 PHE B C 1
ATOM 1651 O O . PHE B 2 55 ? 0.537 19.449 24.191 1.00 8.40 73 PHE B O 1
ATOM 1659 N N . GLU B 2 56 ? 1.238 21.049 25.635 1.00 12.98 74 GLU B N 1
ATOM 1660 C CA . GLU B 2 56 ? 2.655 20.702 25.512 1.00 15.44 74 GLU B CA 1
ATOM 1661 C C . GLU B 2 56 ? 2.904 19.274 25.988 1.00 12.74 74 GLU B C 1
ATOM 1662 O O . GLU B 2 56 ? 3.540 18.487 25.293 1.00 12.65 74 GLU B O 1
ATOM 1668 N N . LYS B 2 57 ? 2.398 18.937 27.171 1.00 10.06 75 LYS B N 1
ATOM 1669 C CA . LYS B 2 57 ? 2.536 17.573 27.684 1.00 12.92 75 LYS B CA 1
ATOM 1670 C C . LYS B 2 57 ? 1.794 16.557 26.815 1.00 13.58 75 LYS B C 1
ATOM 1671 O O . LYS B 2 57 ? 2.301 15.466 26.558 1.00 16.24 75 LYS B O 1
ATOM 1677 N N . ALA B 2 58 ? 0.598 16.920 26.356 1.00 10.94 76 ALA B N 1
ATOM 1678 C CA . ALA B 2 58 ? -0.196 16.033 25.509 1.00 10.03 76 ALA B CA 1
ATOM 1679 C C . ALA B 2 58 ? 0.542 15.673 24.225 1.00 12.09 76 ALA B C 1
ATOM 1680 O O . ALA B 2 58 ? 0.446 14.548 23.733 1.00 12.86 76 ALA B O 1
ATOM 1682 N N . ASP B 2 59 ? 1.272 16.634 23.673 1.00 14.87 77 ASP B N 1
ATOM 1683 C CA . ASP B 2 59 ? 2.027 16.393 22.453 1.00 14.52 77 ASP B CA 1
ATOM 1684 C C . ASP B 2 59 ? 3.105 15.333 22.678 1.00 15.13 77 ASP B C 1
ATOM 1685 O O . ASP B 2 59 ? 3.380 14.525 21.794 1.00 19.69 77 ASP B O 1
ATOM 1690 N N . GLU B 2 60 ? 3.717 15.337 23.859 1.00 13.98 78 GLU B N 1
ATOM 1691 C CA . GLU B 2 60 ? 4.679 14.293 24.211 1.00 17.77 78 GLU B CA 1
ATOM 1692 C C . GLU B 2 60 ? 3.994 12.936 24.331 1.00 16.05 78 GLU B C 1
ATOM 1693 O O . GLU B 2 60 ? 4.520 11.919 23.869 1.00 14.18 78 GLU B O 1
ATOM 1696 N N . VAL B 2 61 ? 2.825 12.917 24.968 1.00 14.26 79 VAL B N 1
ATOM 1697 C CA . VAL B 2 61 ? 2.084 11.671 25.129 1.00 16.16 79 VAL B CA 1
ATOM 1698 C C . VAL B 2 61 ? 1.721 11.126 23.752 1.00 12.21 79 VAL B C 1
ATOM 1699 O O . VAL B 2 61 ? 1.881 9.935 23.480 1.00 12.01 79 VAL B O 1
ATOM 1703 N N . ILE B 2 62 ? 1.259 12.015 22.877 1.00 13.51 80 ILE B N 1
ATOM 1704 C CA . ILE B 2 62 ? 0.941 11.653 21.498 1.00 11.58 80 ILE B CA 1
ATOM 1705 C C . ILE B 2 62 ? 2.118 10.957 20.793 1.00 11.86 80 ILE B C 1
ATOM 1706 O O . ILE B 2 62 ? 1.957 9.878 20.207 1.00 9.92 80 ILE B O 1
ATOM 1711 N N . VAL B 2 63 ? 3.297 11.571 20.842 1.00 10.88 81 VAL B N 1
ATOM 1712 C CA . VAL B 2 63 ? 4.459 11.018 20.145 1.00 10.87 81 VAL B CA 1
ATOM 1713 C C . VAL B 2 63 ? 4.788 9.612 20.665 1.00 15.59 81 VAL B C 1
ATOM 1714 O O . VAL B 2 63 ? 5.117 8.711 19.885 1.00 12.76 81 VAL B O 1
ATOM 1718 N N . SER B 2 64 ? 4.653 9.425 21.979 1.00 12.35 82 SER B N 1
ATOM 1719 C CA . SER B 2 64 ? 4.915 8.138 22.602 1.00 11.46 82 SER B CA 1
ATOM 1720 C C . SER B 2 64 ? 3.870 7.080 22.230 1.00 15.93 82 SER B C 1
ATOM 1721 O O . SER B 2 64 ? 4.220 5.943 21.908 1.00 16.64 82 SER B O 1
ATOM 1724 N N . LEU B 2 65 ? 2.590 7.445 22.279 1.00 10.55 83 LEU B N 1
ATOM 1725 C CA . LEU B 2 65 ? 1.526 6.482 21.988 1.00 14.17 83 LEU B CA 1
ATOM 1726 C C . LEU B 2 65 ? 1.448 6.108 20.501 1.00 13.12 83 LEU B C 1
ATOM 1727 O O . LEU B 2 65 ? 1.098 4.975 20.161 1.00 12.30 83 LEU B O 1
ATOM 1732 N N . LEU B 2 66 ? 1.783 7.056 19.623 1.00 12.26 84 LEU B N 1
ATOM 1733 C CA . LEU B 2 66 ? 1.773 6.808 18.177 1.00 13.10 84 LEU B CA 1
ATOM 1734 C C . LEU B 2 66 ? 2.687 5.644 17.786 1.00 15.41 84 LEU B C 1
ATOM 1735 O O . LEU B 2 66 ? 2.471 4.997 16.758 1.00 15.12 84 LEU B O 1
ATOM 1740 N N . LYS B 2 67 ? 3.685 5.364 18.621 1.00 13.95 85 LYS B N 1
ATOM 1741 C CA . LYS B 2 67 ? 4.610 4.264 18.359 1.00 18.70 85 LYS B CA 1
ATOM 1742 C C . LYS B 2 67 ? 3.950 2.885 18.489 1.00 21.26 85 LYS B C 1
ATOM 1743 O O . LYS B 2 67 ? 4.454 1.894 17.955 1.00 22.39 85 LYS B O 1
ATOM 1749 N N . GLN B 2 68 ? 2.839 2.817 19.214 1.00 18.69 86 GLN B N 1
ATOM 1750 C CA . GLN B 2 68 ? 2.117 1.556 19.356 1.00 24.45 86 GLN B CA 1
ATOM 1751 C C . GLN B 2 68 ? 1.624 1.105 17.984 1.00 25.96 86 GLN B C 1
ATOM 1752 O O . GLN B 2 68 ? 1.120 1.918 17.200 1.00 21.94 86 GLN B O 1
ATOM 1758 N N . LYS B 2 69 ? 1.787 -0.179 17.684 1.00 22.45 87 LYS B N 1
ATOM 1759 C CA . LYS B 2 69 ? 1.337 -0.718 16.405 1.00 26.46 87 LYS B CA 1
ATOM 1760 C C . LYS B 2 69 ? 0.006 -1.439 16.571 1.00 22.95 87 LYS B C 1
ATOM 1761 O O . LYS B 2 69 ? -0.140 -2.293 17.449 1.00 25.98 87 LYS B O 1
ATOM 1765 N N . VAL B 2 70 ? -0.972 -1.079 15.748 1.00 18.45 88 VAL B N 1
ATOM 1766 C CA . VAL B 2 70 ? -2.249 -1.784 15.754 1.00 17.53 88 VAL B CA 1
ATOM 1767 C C . VAL B 2 70 ? -2.561 -2.269 14.349 1.00 16.36 88 VAL B C 1
ATOM 1768 O O . VAL B 2 70 ? -1.931 -1.830 13.375 1.00 16.76 88 VAL B O 1
ATOM 1772 N N . GLY B 2 71 ? -3.521 -3.181 14.239 1.00 12.90 89 GLY B N 1
ATOM 1773 C CA . GLY B 2 71 ? -3.864 -3.737 12.945 1.00 13.53 89 GLY B CA 1
ATOM 1774 C C . GLY B 2 71 ? -5.290 -4.244 12.884 1.00 11.93 89 GLY B C 1
ATOM 1775 O O . GLY B 2 71 ? -6.061 -4.109 13.842 1.00 10.93 89 GLY B O 1
ATOM 1776 N N . GLY B 2 72 ? -5.626 -4.855 11.755 1.00 9.20 90 GLY B N 1
ATOM 1777 C CA . GLY B 2 72 ? -6.969 -5.337 11.480 1.00 9.52 90 GLY B CA 1
ATOM 1778 C C . GLY B 2 72 ? -6.894 -6.254 10.276 1.00 14.11 90 GLY B C 1
ATOM 1779 O O . GLY B 2 72 ? -5.787 -6.639 9.868 1.00 13.11 90 GLY B O 1
ATOM 1780 N N . THR B 2 73 ? -8.044 -6.619 9.709 1.00 10.60 91 THR B N 1
ATOM 1781 C CA . THR B 2 73 ? -8.050 -7.535 8.570 1.00 14.10 91 THR B CA 1
ATOM 1782 C C . THR B 2 73 ? -7.501 -6.869 7.307 1.00 16.16 91 THR B C 1
ATOM 1783 O O . THR B 2 73 ? -7.077 -7.557 6.378 1.00 14.25 91 THR B O 1
ATOM 1787 N N . GLU B 2 74 ? -7.513 -5.537 7.271 1.00 13.26 92 GLU B N 1
ATOM 1788 C CA . GLU B 2 74 ? -6.952 -4.812 6.133 1.00 12.66 92 GLU B CA 1
ATOM 1789 C C . GLU B 2 74 ? -5.437 -4.666 6.325 1.00 11.59 92 GLU B C 1
ATOM 1790 O O . GLU B 2 74 ? -4.941 -4.757 7.447 1.00 13.58 92 GLU B O 1
ATOM 1796 N N . PRO B 2 75 ? -4.686 -4.467 5.228 1.00 16.59 93 PRO B N 1
ATOM 1797 C CA . PRO B 2 75 ? -3.225 -4.510 5.388 1.00 15.91 93 PRO B CA 1
ATOM 1798 C C . PRO B 2 75 ? -2.611 -3.246 6.002 1.00 19.53 93 PRO B C 1
ATOM 1799 O O . PRO B 2 75 ? -1.440 -3.278 6.384 1.00 20.06 93 PRO B O 1
ATOM 1803 N N . GLY B 2 76 ? -3.365 -2.157 6.101 1.00 17.97 94 GLY B N 1
ATOM 1804 C CA . GLY B 2 76 ? -2.802 -0.927 6.647 1.00 15.05 94 GLY B CA 1
ATOM 1805 C C . GLY B 2 76 ? -2.546 -0.942 8.147 1.00 18.72 94 GLY B C 1
ATOM 1806 O O . GLY B 2 76 ? -2.641 -1.990 8.804 1.00 15.36 94 GLY B O 1
ATOM 1807 N N . HIS B 2 77 ? -2.218 0.225 8.699 1.00 13.63 95 HIS B N 1
ATOM 1808 C CA . HIS B 2 77 ? -1.834 0.305 10.105 1.00 14.06 95 HIS B CA 1
ATOM 1809 C C . HIS B 2 77 ? -2.911 0.946 10.991 1.00 11.09 95 HIS B C 1
ATOM 181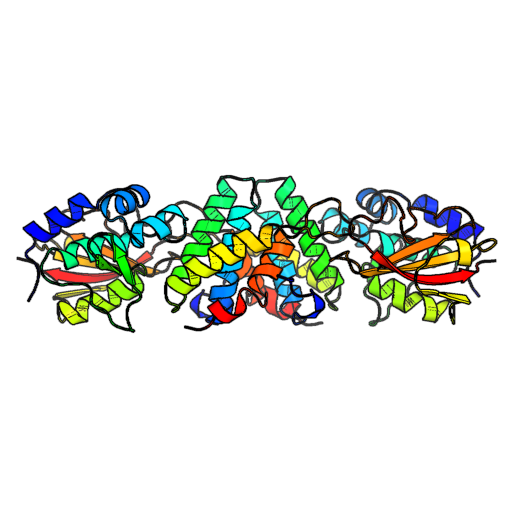0 O O . HIS B 2 77 ? -2.655 1.221 12.166 1.00 10.88 95 HIS B O 1
ATOM 1817 N N . TYR B 2 78 ? -4.092 1.199 10.430 1.00 9.29 96 TYR B N 1
ATOM 1818 C CA . TYR B 2 78 ? -5.223 1.722 11.217 1.00 10.99 96 TYR B CA 1
ATOM 1819 C C . TYR B 2 78 ? -4.859 2.932 12.086 1.00 10.27 96 TYR B C 1
ATOM 1820 O O . TYR B 2 78 ? -5.355 3.072 13.211 1.00 8.36 96 TYR B O 1
ATOM 1829 N N . GLN B 2 79 ? -4.000 3.804 11.559 1.00 9.66 97 GLN B N 1
ATOM 1830 C CA . GLN B 2 79 ? -3.565 4.990 12.294 1.00 11.57 97 GLN B CA 1
ATOM 1831 C C . GLN B 2 79 ? -4.686 5.987 12.570 1.00 9.61 97 GLN B C 1
ATOM 1832 O O . GLN B 2 79 ? -4.682 6.650 13.607 1.00 8.58 97 GLN B O 1
ATOM 1838 N N . ILE B 2 80 ? -5.637 6.100 11.644 1.00 8.42 98 ILE B N 1
ATOM 1839 C CA . ILE B 2 80 ? -6.744 7.041 11.818 1.00 9.23 98 ILE B CA 1
ATOM 1840 C C . ILE B 2 80 ? -7.560 6.632 13.043 1.00 10.95 98 ILE B C 1
ATOM 1841 O O . ILE B 2 80 ? -7.917 7.473 13.887 1.00 8.45 98 ILE B O 1
ATOM 1846 N N . LEU B 2 81 ? -7.831 5.335 13.158 1.00 7.98 99 LEU B N 1
ATOM 1847 C CA . LEU B 2 81 ? -8.504 4.830 14.348 1.00 9.29 99 LEU B CA 1
ATOM 1848 C C . LEU B 2 81 ? -7.630 5.073 15.575 1.00 8.18 99 LEU B C 1
ATOM 1849 O O . LEU B 2 81 ? -8.123 5.529 16.608 1.00 7.75 99 LEU B O 1
ATOM 1854 N N . LYS B 2 82 ? -6.336 4.779 15.458 1.00 7.92 100 LYS B N 1
ATOM 1855 C CA . LYS B 2 82 ? -5.402 4.996 16.572 1.00 12.14 100 LYS B CA 1
ATOM 1856 C C . LYS B 2 82 ? -5.435 6.439 17.092 1.00 8.87 100 LYS B C 1
ATOM 1857 O O . LYS B 2 82 ? -5.364 6.669 18.304 1.00 8.39 100 LYS B O 1
ATOM 1863 N N . CYS B 2 83 ? -5.543 7.409 16.185 1.00 8.47 101 CYS B N 1
ATOM 1864 C CA . CYS B 2 83 ? -5.654 8.808 16.602 1.00 8.73 101 CYS B CA 1
ATOM 1865 C C . CYS B 2 83 ? -6.822 9.007 17.590 1.00 9.88 101 CYS B C 1
ATOM 1866 O O . CYS B 2 83 ? -6.713 9.765 18.557 1.00 7.81 101 CYS B O 1
ATOM 1869 N N . THR B 2 84 ? -7.938 8.321 17.359 1.00 8.89 102 THR B N 1
ATOM 1870 C CA . THR B 2 84 ? -9.066 8.452 18.275 1.00 7.51 102 THR B CA 1
ATOM 1871 C C . THR B 2 84 ? -8.787 7.709 19.576 1.00 8.53 102 THR B C 1
ATOM 1872 O O . THR B 2 84 ? -9.117 8.201 20.663 1.00 10.83 102 THR B O 1
ATOM 1876 N N . LEU B 2 85 ? -8.162 6.536 19.479 1.00 6.31 103 LEU B N 1
ATOM 1877 C CA . LEU B 2 85 ? -7.834 5.772 20.686 1.00 7.02 103 LEU B CA 1
ATOM 1878 C C . LEU B 2 85 ? -6.930 6.598 21.585 1.00 9.73 103 LEU B C 1
ATOM 1879 O O . LEU B 2 85 ? -7.114 6.637 22.806 1.00 8.18 103 LEU B O 1
ATOM 1884 N N . ILE B 2 86 ? -5.963 7.276 20.972 1.00 7.45 104 ILE B N 1
ATOM 1885 C CA . ILE B 2 86 ? -5.025 8.110 21.713 1.00 8.33 104 ILE B CA 1
ATOM 1886 C C . ILE B 2 86 ? -5.738 9.281 22.390 1.00 8.38 104 ILE B C 1
ATOM 1887 O O . ILE B 2 86 ? -5.487 9.568 23.564 1.00 9.43 104 ILE B O 1
ATOM 1892 N N . ALA B 2 87 ? -6.628 9.949 21.658 1.00 7.69 105 ALA B N 1
ATOM 1893 C CA . ALA B 2 87 ? -7.377 11.086 22.203 1.00 8.38 105 ALA B CA 1
ATOM 1894 C C . ALA B 2 87 ? -8.178 10.700 23.448 1.00 7.46 105 ALA B C 1
ATOM 1895 O O . ALA B 2 87 ? -8.384 11.514 24.357 1.00 9.23 105 ALA B O 1
ATOM 1897 N N . ASN B 2 88 ? -8.631 9.454 23.479 1.00 7.84 106 ASN B N 1
ATOM 1898 C CA . ASN B 2 88 ? -9.469 8.962 24.566 1.00 9.65 106 ASN B CA 1
ATOM 1899 C C . ASN B 2 88 ? -8.744 8.037 25.535 1.00 11.34 106 ASN B C 1
ATOM 1900 O O . ASN B 2 88 ? -9.387 7.297 26.293 1.00 10.17 106 ASN B O 1
ATOM 1905 N N . SER B 2 89 ? -7.414 8.082 25.525 1.00 7.51 107 SER B N 1
ATOM 1906 C CA . SER B 2 89 ? -6.629 7.186 26.365 1.00 8.95 107 SER B CA 1
ATOM 1907 C C . SER B 2 89 ? -6.489 7.704 27.793 1.00 11.60 107 SER B C 1
ATOM 1908 O O . SER B 2 89 ? -6.624 8.911 28.046 1.00 8.28 107 SER B O 1
ATOM 1911 N N . ASP B 2 90 ? -6.204 6.781 28.712 1.00 8.32 108 ASP B N 1
ATOM 1912 C CA . ASP B 2 90 ? -5.908 7.119 30.101 1.00 12.91 108 ASP B CA 1
ATOM 1913 C C . ASP B 2 90 ? -4.683 8.035 30.201 1.00 11.04 108 ASP B C 1
ATOM 1914 O O . ASP B 2 90 ? -4.621 8.914 31.062 1.00 9.80 108 ASP B O 1
ATOM 1919 N N . ALA B 2 91 ? -3.710 7.838 29.318 1.00 9.51 109 ALA B N 1
ATOM 1920 C CA . ALA B 2 91 ? -2.504 8.665 29.356 1.00 12.98 109 ALA B CA 1
ATOM 1921 C C . ALA B 2 91 ? -2.788 10.141 29.059 1.00 10.24 109 ALA B C 1
ATOM 1922 O O . ALA B 2 91 ? -2.128 11.033 29.588 1.00 13.37 109 ALA B O 1
ATOM 1924 N N . ILE B 2 92 ? -3.770 10.403 28.207 1.00 10.11 110 ILE B N 1
ATOM 1925 C CA . ILE B 2 92 ? -4.127 11.776 27.865 1.00 8.29 110 ILE B CA 1
ATOM 1926 C C . ILE B 2 92 ? -5.077 12.367 28.918 1.00 11.36 110 ILE B C 1
ATOM 1927 O O . ILE B 2 92 ? -5.104 13.585 29.136 1.00 9.98 110 ILE B O 1
ATOM 1932 N N . ARG B 2 93 ? -5.827 11.491 29.593 1.00 9.55 111 ARG B N 1
ATOM 1933 C CA . ARG B 2 93 ? -6.944 11.913 30.455 1.00 13.40 111 ARG B CA 1
ATOM 1934 C C . ARG B 2 93 ? -6.637 12.989 31.519 1.00 12.64 111 ARG B C 1
ATOM 1935 O O . ARG B 2 93 ? -7.387 13.953 31.643 1.00 19.31 111 ARG B O 1
ATOM 1943 N N . PRO B 2 94 ? -5.545 12.842 32.282 1.00 14.60 112 PRO B N 1
ATOM 1944 C CA . PRO B 2 94 ? -5.348 13.892 33.289 1.00 21.03 112 PRO B CA 1
ATOM 1945 C C . PRO B 2 94 ? -5.055 15.271 32.694 1.00 21.78 112 PRO B C 1
ATOM 1946 O O . PRO B 2 94 ? -5.253 16.278 33.380 1.00 18.50 112 PRO B O 1
ATOM 1950 N N . LEU B 2 95 ? -4.595 15.316 31.445 1.00 15.26 113 LEU B N 1
ATOM 1951 C CA . LEU B 2 95 ? -4.312 16.588 30.793 1.00 13.10 113 LEU B CA 1
ATOM 1952 C C . LEU B 2 95 ? -5.606 17.323 30.414 1.00 11.94 113 LEU B C 1
ATOM 1953 O O . LEU B 2 95 ? -5.574 18.464 29.941 1.00 14.54 113 LEU B O 1
ATOM 1958 N N . LYS B 2 96 ? -6.746 16.671 30.634 1.00 9.69 114 LYS B N 1
ATOM 1959 C CA . LYS B 2 96 ? -8.046 17.308 30.424 1.00 15.20 114 LYS B CA 1
ATOM 1960 C C . LYS B 2 96 ? -8.441 18.222 31.594 1.00 13.96 114 LYS B C 1
ATOM 1961 O O . LYS B 2 96 ? -9.425 18.958 31.510 1.00 15.46 114 LYS B O 1
ATOM 1967 N N . SER B 2 97 ? -7.676 18.165 32.682 1.00 14.20 115 SER B N 1
ATOM 1968 C CA . SER B 2 97 ? -7.941 18.999 33.853 1.00 16.21 115 SER B CA 1
ATOM 1969 C C . SER B 2 97 ? -6.870 20.070 33.965 1.00 19.32 115 SER B C 1
ATOM 1970 O O . SER B 2 97 ? -5.704 19.833 33.617 1.00 13.47 115 SER B O 1
ATOM 1973 N N . SER B 2 98 ? -7.254 21.239 34.465 1.00 19.95 116 SER B N 1
ATOM 1974 C CA . SER B 2 98 ? -6.286 22.296 34.745 1.00 23.96 116 SER B CA 1
ATOM 1975 C C . SER B 2 98 ? -5.696 22.104 36.137 1.00 29.12 116 SER B C 1
ATOM 1976 O O . SER B 2 98 ? -6.412 21.750 37.079 1.00 34.00 116 SER B O 1
ATOM 1979 N N . MET C 1 17 ? -29.163 -31.619 10.554 1.00 47.88 4 MET C N 1
ATOM 1980 C CA . MET C 1 17 ? -29.607 -30.245 10.346 1.00 39.50 4 MET C CA 1
ATOM 1981 C C . MET C 1 17 ? -28.460 -29.351 9.875 1.00 31.71 4 MET C C 1
ATOM 1982 O O . MET C 1 17 ? -28.456 -28.146 10.138 1.00 44.09 4 MET C O 1
ATOM 1987 N N . ARG C 1 18 ? -27.493 -29.943 9.176 1.00 24.01 5 ARG C N 1
ATOM 1988 C CA . ARG C 1 18 ? -26.304 -29.208 8.743 1.00 22.81 5 ARG C CA 1
ATOM 1989 C C . ARG C 1 18 ? -26.063 -29.356 7.254 1.00 24.45 5 ARG C C 1
ATOM 1990 O O . ARG C 1 18 ? -26.372 -30.392 6.672 1.00 23.03 5 ARG C O 1
ATOM 1998 N N . PRO C 1 19 ? -25.491 -28.318 6.631 1.00 21.29 6 PRO C N 1
ATOM 1999 C CA . PRO C 1 19 ? -25.226 -28.415 5.196 1.00 24.52 6 PRO C CA 1
ATOM 2000 C C . PRO C 1 19 ? -24.185 -29.480 4.881 1.00 22.52 6 PRO C C 1
ATOM 2001 O O . PRO C 1 19 ? -23.331 -29.793 5.723 1.00 18.80 6 PRO C O 1
ATOM 2005 N N . ALA C 1 20 ? -24.276 -30.047 3.681 1.00 21.74 7 ALA C N 1
ATOM 2006 C CA . ALA C 1 20 ? -23.312 -31.036 3.225 1.00 18.77 7 ALA C CA 1
ATOM 2007 C C . ALA C 1 20 ? -21.991 -30.325 2.970 1.00 19.44 7 ALA C C 1
ATOM 2008 O O . ALA C 1 20 ? -21.983 -29.181 2.510 1.00 18.45 7 ALA C O 1
ATOM 2010 N N . PHE C 1 21 ? -20.876 -30.993 3.257 1.00 14.71 8 PHE C N 1
ATOM 2011 C CA . PHE C 1 21 ? -19.573 -30.349 3.125 1.00 17.13 8 PHE C CA 1
ATOM 2012 C C . PHE C 1 21 ? -19.239 -30.000 1.688 1.00 16.98 8 PHE C C 1
ATOM 2013 O O . PHE C 1 21 ? -18.758 -28.893 1.413 1.00 14.57 8 PHE C O 1
ATOM 2021 N N . GLY C 1 22 ? -19.484 -30.944 0.778 1.00 14.25 9 GLY C N 1
ATOM 2022 C CA . GLY C 1 22 ? -19.198 -30.745 -0.636 1.00 14.99 9 GLY C CA 1
ATOM 2023 C C . GLY C 1 22 ? -19.893 -29.526 -1.227 1.00 14.66 9 GLY C C 1
ATOM 2024 O O . GLY C 1 22 ? -19.283 -28.731 -1.946 1.00 16.24 9 GLY C O 1
ATOM 2025 N N . ALA C 1 23 ? -21.177 -29.374 -0.923 1.00 14.83 10 ALA C N 1
ATOM 2026 C CA . ALA C 1 23 ? -21.944 -28.224 -1.402 1.00 15.71 10 ALA C CA 1
ATOM 2027 C C . ALA C 1 23 ? -21.413 -26.914 -0.801 1.00 15.37 10 ALA C C 1
ATOM 2028 O O . ALA C 1 23 ? -21.239 -25.921 -1.514 1.00 14.97 10 ALA C O 1
ATOM 2030 N N . ALA C 1 24 ? -21.163 -26.920 0.509 1.00 14.63 11 ALA C N 1
ATOM 2031 C CA . ALA C 1 24 ? -20.594 -25.754 1.191 1.00 13.29 11 ALA C CA 1
ATOM 2032 C C . ALA C 1 24 ? -19.270 -25.335 0.567 1.00 17.51 11 ALA C C 1
ATOM 2033 O O . ALA C 1 24 ? -19.050 -24.149 0.274 1.00 13.21 11 ALA C O 1
ATOM 2035 N N . TRP C 1 25 ? -18.380 -26.304 0.371 1.00 12.98 12 TRP C N 1
ATOM 2036 C CA . TRP C 1 25 ? -17.086 -26.018 -0.237 1.00 11.25 12 TRP C CA 1
ATOM 2037 C C . TRP C 1 25 ? -17.273 -25.416 -1.633 1.00 14.28 12 TRP C C 1
ATOM 2038 O O . TRP C 1 25 ? -16.618 -24.435 -1.990 1.00 14.34 12 TRP C O 1
ATOM 2049 N N . ASN C 1 26 ? -18.173 -25.994 -2.423 1.00 14.93 13 ASN C N 1
ATOM 2050 C CA . ASN C 1 26 ? -18.434 -25.466 -3.762 1.00 16.42 13 ASN C CA 1
ATOM 2051 C C . ASN C 1 26 ? -18.991 -24.039 -3.745 1.00 15.35 13 ASN C C 1
ATOM 2052 O O . ASN C 1 26 ? -18.564 -23.192 -4.529 1.00 15.57 13 ASN C O 1
ATOM 2057 N N . ARG C 1 27 ? -19.947 -23.773 -2.859 1.00 14.11 14 ARG C N 1
ATOM 2058 C CA . ARG C 1 27 ? -20.471 -22.414 -2.731 1.00 14.26 14 ARG C CA 1
ATOM 2059 C C . ARG C 1 27 ? -19.380 -21.436 -2.308 1.00 13.62 14 ARG C C 1
ATOM 2060 O O . ARG C 1 27 ? -19.247 -20.360 -2.892 1.00 12.97 14 ARG C O 1
ATOM 2068 N N . PHE C 1 28 ? -18.573 -21.811 -1.321 1.00 12.60 15 PHE C N 1
ATOM 2069 C CA . PHE C 1 28 ? -17.521 -20.898 -0.863 1.00 12.54 15 PHE C CA 1
ATOM 2070 C C . PHE C 1 28 ? -16.545 -20.550 -1.986 1.00 16.10 15 PHE C C 1
ATOM 2071 O O . PHE C 1 28 ? -16.114 -19.391 -2.115 1.00 14.40 15 PHE C O 1
ATOM 2079 N N . LYS C 1 29 ? -16.188 -21.543 -2.795 1.00 14.23 16 LYS C N 1
ATOM 2080 C CA . LYS C 1 29 ? -15.297 -21.287 -3.924 1.00 17.47 16 LYS C CA 1
ATOM 2081 C C . LYS C 1 29 ? -15.803 -20.139 -4.794 1.00 16.49 16 LYS C C 1
ATOM 2082 O O . LYS C 1 29 ? -15.023 -19.293 -5.224 1.00 16.64 16 LYS C O 1
ATOM 2088 N N . GLU C 1 30 ? -17.111 -20.108 -5.026 1.00 11.66 17 GLU C N 1
ATOM 2089 C CA . GLU C 1 30 ? -17.728 -19.091 -5.885 1.00 18.24 17 GLU C CA 1
ATOM 2090 C C . GLU C 1 30 ? -17.575 -17.674 -5.332 1.00 16.68 17 GLU C C 1
ATOM 2091 O O . GLU C 1 30 ? -17.623 -16.699 -6.084 1.00 19.93 17 GLU C O 1
ATOM 2097 N N . VAL C 1 31 ? -17.389 -17.555 -4.020 1.00 14.98 18 VAL C N 1
ATOM 2098 C CA . VAL C 1 31 ? -17.189 -16.239 -3.410 1.00 13.57 18 VAL C CA 1
ATOM 2099 C C . VAL C 1 31 ? -15.786 -16.067 -2.828 1.00 13.73 18 VAL C C 1
ATOM 2100 O O . VAL C 1 31 ? -15.502 -15.087 -2.132 1.00 14.20 18 VAL C O 1
ATOM 2104 N N . ASN C 1 32 ? -14.900 -17.008 -3.133 1.00 12.10 19 ASN C N 1
ATOM 2105 C CA . ASN C 1 32 ? -13.523 -16.905 -2.671 1.00 18.10 19 ASN C CA 1
ATOM 2106 C C . ASN C 1 32 ? -12.740 -15.930 -3.546 1.00 21.21 19 ASN C C 1
ATOM 2107 O O . ASN C 1 32 ? -11.735 -16.296 -4.161 1.00 15.86 19 ASN C O 1
ATOM 2112 N N . VAL C 1 33 ? -13.220 -14.690 -3.593 1.00 16.81 20 VAL C N 1
ATOM 2113 C CA . VAL C 1 33 ? -12.621 -13.631 -4.394 1.00 19.24 20 VAL C CA 1
ATOM 2114 C C . VAL C 1 33 ? -12.601 -12.354 -3.559 1.00 21.01 20 VAL C C 1
ATOM 2115 O O . VAL C 1 33 ? -13.149 -12.333 -2.455 1.00 16.54 20 VAL C O 1
ATOM 2119 N N . ASN C 1 34 ? -11.962 -11.297 -4.056 1.00 17.53 21 ASN C N 1
ATOM 2120 C CA . ASN C 1 34 ? -11.887 -10.064 -3.275 1.00 22.38 21 ASN C CA 1
ATOM 2121 C C . ASN C 1 34 ? -13.272 -9.446 -3.076 1.00 18.18 21 ASN C C 1
ATOM 2122 O O . ASN C 1 34 ? -14.230 -9.835 -3.754 1.00 16.74 21 ASN C O 1
ATOM 2127 N N . VAL C 1 35 ? -13.377 -8.483 -2.162 1.00 15.56 22 VAL C N 1
ATOM 2128 C CA . VAL C 1 35 ? -14.690 -7.976 -1.768 1.00 16.32 22 VAL C CA 1
ATOM 2129 C C . VAL C 1 35 ? -15.436 -7.305 -2.933 1.00 15.57 22 VAL C C 1
ATOM 2130 O O . VAL C 1 35 ? -16.657 -7.439 -3.050 1.00 13.89 22 VAL C O 1
ATOM 2134 N N . GLU C 1 36 ? -14.708 -6.610 -3.806 1.00 14.01 23 GLU C N 1
ATOM 2135 C CA . GLU C 1 36 ? -15.331 -6.020 -4.991 1.00 19.98 23 GLU C CA 1
ATOM 2136 C C . GLU C 1 36 ? -15.995 -7.095 -5.853 1.00 18.15 23 GLU C C 1
ATOM 2137 O O . GLU C 1 36 ? -17.128 -6.926 -6.315 1.00 13.21 23 GLU C O 1
ATOM 2143 N N . GLN C 1 37 ? -15.291 -8.204 -6.060 1.00 15.27 24 GLN C N 1
ATOM 2144 C CA . GLN C 1 37 ? -15.829 -9.291 -6.879 1.00 17.02 24 GLN C CA 1
ATOM 2145 C C . GLN C 1 37 ? -16.977 -10.021 -6.186 1.00 15.91 24 GLN C C 1
ATOM 2146 O O . GLN C 1 37 ? -17.907 -10.491 -6.847 1.00 15.33 24 GLN C O 1
ATOM 2152 N N . VAL C 1 38 ? -16.920 -10.115 -4.858 1.00 12.52 25 VAL C N 1
ATOM 2153 C CA . VAL C 1 38 ? -18.060 -10.640 -4.110 1.00 12.56 25 VAL C CA 1
ATOM 2154 C C . VAL C 1 38 ? -19.301 -9.787 -4.396 1.00 13.78 25 VAL C C 1
ATOM 2155 O O . VAL C 1 38 ? -20.396 -10.313 -4.640 1.00 14.79 25 VAL C O 1
ATOM 2159 N N . GLY C 1 39 ? -19.119 -8.468 -4.390 1.00 12.03 26 GLY C N 1
ATOM 2160 C CA . GLY C 1 39 ? -20.204 -7.547 -4.695 1.00 13.52 26 GLY C CA 1
ATOM 2161 C C . GLY C 1 39 ? -20.741 -7.703 -6.110 1.00 15.54 26 GLY C C 1
ATOM 2162 O O . GLY C 1 39 ? -21.956 -7.700 -6.326 1.00 15.07 26 GLY C O 1
ATOM 2163 N N . LYS C 1 40 ? -19.842 -7.832 -7.080 1.00 18.02 27 LYS C N 1
ATOM 2164 C CA . LYS C 1 40 ? -20.256 -8.071 -8.465 1.00 17.47 27 LYS C CA 1
ATOM 2165 C C . LYS C 1 40 ? -21.134 -9.324 -8.567 1.00 17.36 27 LYS C C 1
ATOM 2166 O O . LYS C 1 40 ? -22.144 -9.332 -9.272 1.00 16.23 27 LYS C O 1
ATOM 2169 N N . LEU C 1 41 ? -20.774 -10.372 -7.836 1.00 16.56 28 LEU C N 1
ATOM 2170 C CA . LEU C 1 41 ? -21.568 -11.596 -7.868 1.00 16.38 28 LEU C CA 1
ATOM 2171 C C . LEU C 1 41 ? -22.940 -11.414 -7.220 1.00 16.07 28 LEU C C 1
ATOM 2172 O O . LEU C 1 41 ? -23.964 -11.820 -7.781 1.00 18.65 28 LEU C O 1
ATOM 2177 N N . LEU C 1 42 ? -22.971 -10.809 -6.038 1.00 13.09 29 LEU C N 1
ATOM 2178 C CA . LEU C 1 42 ? -24.210 -10.780 -5.264 1.00 14.49 29 LEU C CA 1
ATOM 2179 C C . LEU C 1 42 ? -25.189 -9.678 -5.684 1.00 14.31 29 LEU C C 1
ATOM 2180 O O . LEU C 1 42 ? -26.403 -9.845 -5.557 1.00 16.68 29 LEU C O 1
ATOM 2185 N N . GLY C 1 43 ? -24.667 -8.570 -6.200 1.00 16.43 30 GLY C N 1
ATOM 2186 C CA . GLY C 1 43 ? -25.500 -7.459 -6.643 1.00 13.56 30 GLY C CA 1
ATOM 2187 C C . GLY C 1 43 ? -26.291 -6.836 -5.501 1.00 16.46 30 GLY C C 1
ATOM 2188 O O . GLY C 1 43 ? -26.002 -7.080 -4.322 1.00 13.81 30 GLY C O 1
ATOM 2189 N N . GLY C 1 44 ? -27.281 -6.019 -5.851 1.00 11.44 31 GLY C N 1
ATOM 2190 C CA . GLY C 1 44 ? -28.220 -5.470 -4.888 1.00 14.16 31 GLY C CA 1
ATOM 2191 C C . GLY C 1 44 ? -27.624 -4.515 -3.862 1.00 12.81 31 GLY C C 1
ATOM 2192 O O . GLY C 1 44 ? -26.691 -3.769 -4.157 1.00 12.82 31 GLY C O 1
ATOM 2193 N N . LYS C 1 45 ? -28.171 -4.542 -2.653 1.00 13.31 32 LYS C N 1
ATOM 2194 C CA . LYS C 1 45 ? -27.679 -3.704 -1.562 1.00 15.65 32 LYS C CA 1
ATOM 2195 C C . LYS C 1 45 ? -26.261 -4.102 -1.143 1.00 16.08 32 LYS C C 1
ATOM 2196 O O . LYS C 1 45 ? -25.435 -3.241 -0.798 1.00 13.98 32 LYS C O 1
ATOM 2202 N N . VAL C 1 46 ? -25.984 -5.405 -1.155 1.00 13.61 33 VAL C N 1
ATOM 2203 C CA . VAL C 1 46 ? -24.638 -5.898 -0.865 1.00 13.04 33 VAL C CA 1
ATOM 2204 C C . VAL C 1 46 ? -23.603 -5.206 -1.743 1.00 10.67 33 VAL C C 1
ATOM 2205 O O . VAL C 1 46 ? -22.617 -4.649 -1.240 1.00 11.86 33 VAL C O 1
ATOM 2209 N N . GLN C 1 47 ? -23.832 -5.230 -3.054 1.00 13.35 34 GLN C N 1
ATOM 2210 C CA . GLN C 1 47 ? -22.917 -4.589 -4.001 1.00 15.49 34 GLN C CA 1
ATOM 2211 C C . GLN C 1 47 ? -22.821 -3.075 -3.803 1.00 11.23 34 GLN C C 1
ATOM 2212 O O . GLN C 1 47 ? -21.732 -2.496 -3.883 1.00 11.33 34 GLN C O 1
ATOM 2218 N N . HIS C 1 48 ? -23.963 -2.437 -3.568 1.00 12.57 35 HIS C N 1
ATOM 2219 C CA . HIS C 1 48 ? -24.002 -0.992 -3.371 1.00 13.01 35 HIS C CA 1
ATOM 2220 C C . HIS C 1 48 ? -23.086 -0.581 -2.223 1.00 13.05 35 HIS C C 1
ATOM 2221 O O . HIS C 1 48 ? -22.262 0.328 -2.370 1.00 13.45 35 HIS C O 1
ATOM 2228 N N . ASN C 1 49 ? -23.215 -1.261 -1.086 1.00 12.96 36 ASN C N 1
ATOM 2229 C CA . ASN C 1 49 ? -22.428 -0.905 0.0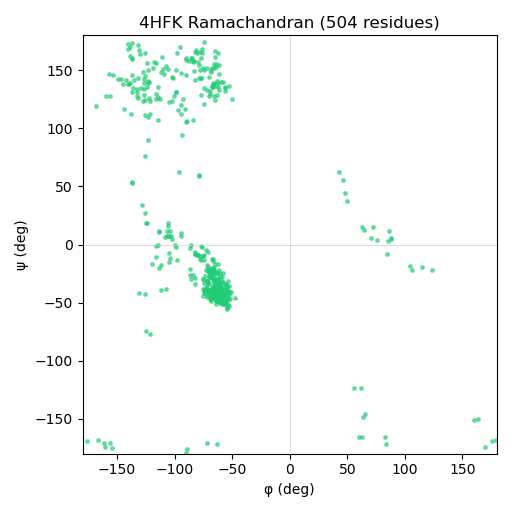95 1.00 13.40 36 ASN C CA 1
ATOM 2230 C C . ASN C 1 49 ? -20.948 -1.272 -0.041 1.00 11.81 36 ASN C C 1
ATOM 2231 O O . ASN C 1 49 ? -20.084 -0.582 0.499 1.00 11.45 36 ASN C O 1
ATOM 2236 N N . ILE C 1 50 ? -20.660 -2.348 -0.772 1.00 11.60 37 ILE C N 1
ATOM 2237 C CA . ILE C 1 50 ? -19.275 -2.693 -1.086 1.00 9.03 37 ILE C CA 1
ATOM 2238 C C . ILE C 1 50 ? -18.672 -1.645 -2.022 1.00 13.25 37 ILE C C 1
ATOM 2239 O O . ILE C 1 50 ? -17.553 -1.179 -1.795 1.00 11.67 37 ILE C O 1
ATOM 2244 N N . ASP C 1 51 ? -19.408 -1.269 -3.070 1.00 13.78 38 ASP C N 1
ATOM 2245 C CA . ASP C 1 51 ? -18.894 -0.290 -4.035 1.00 13.86 38 ASP C CA 1
ATOM 2246 C C . ASP C 1 51 ? -18.682 1.085 -3.414 1.00 15.31 38 ASP C C 1
ATOM 2247 O O . ASP C 1 51 ? -17.810 1.833 -3.846 1.00 12.32 38 ASP C O 1
ATOM 2252 N N . ALA C 1 52 ? -19.494 1.425 -2.416 1.00 12.05 39 ALA C N 1
ATOM 2253 C CA . ALA C 1 52 ? -19.326 2.693 -1.708 1.00 13.92 39 ALA C CA 1
ATOM 2254 C C . ALA C 1 52 ? -18.115 2.656 -0.772 1.00 11.98 39 ALA C C 1
ATOM 2255 O O . ALA C 1 52 ? -17.676 3.693 -0.275 1.00 16.49 39 ALA C O 1
ATOM 2257 N N . GLY C 1 53 ? -17.578 1.464 -0.521 1.00 14.01 40 GLY C N 1
ATOM 2258 C CA . GLY C 1 53 ? -16.447 1.328 0.389 1.00 11.67 40 GLY C CA 1
ATOM 2259 C C . GLY C 1 53 ? -16.869 1.157 1.847 1.00 10.71 40 GLY C C 1
ATOM 2260 O O . GLY C 1 53 ? -16.030 1.095 2.751 1.00 11.87 40 GLY C O 1
ATOM 2261 N N . ILE C 1 54 ? -18.172 1.060 2.084 1.00 7.39 41 ILE C N 1
ATOM 2262 C CA . ILE C 1 54 ? -18.684 0.904 3.447 1.00 8.10 41 ILE C CA 1
ATOM 2263 C C . ILE C 1 54 ? -18.473 -0.522 4.004 1.00 11.28 41 ILE C C 1
ATOM 2264 O O . ILE C 1 54 ? -18.068 -0.699 5.171 1.00 8.07 41 ILE C O 1
ATOM 2269 N N . PHE C 1 55 ? -18.758 -1.538 3.183 1.00 7.63 42 PHE C N 1
ATOM 2270 C CA . PHE C 1 55 ? -18.441 -2.923 3.551 1.00 11.40 42 PHE C CA 1
ATOM 2271 C C . PHE C 1 55 ? -17.046 -3.273 3.050 1.00 10.48 42 PHE C C 1
ATOM 2272 O O . PHE C 1 55 ? -16.806 -3.311 1.841 1.00 10.46 42 PHE C O 1
ATOM 2280 N N . LYS C 1 56 ? -16.133 -3.554 3.971 1.00 7.24 43 LYS C N 1
ATOM 2281 C CA . LYS C 1 56 ? -14.782 -3.944 3.591 1.00 8.95 43 LYS C CA 1
ATOM 2282 C C . LYS C 1 56 ? -14.558 -5.431 3.834 1.00 12.44 43 LYS C C 1
ATOM 2283 O O . LYS C 1 56 ? -13.886 -6.111 3.046 1.00 13.18 43 LYS C O 1
ATOM 2289 N N . ASN C 1 57 ? -15.119 -5.928 4.935 1.00 7.72 44 ASN C N 1
ATOM 2290 C CA . ASN C 1 57 ? -14.841 -7.290 5.384 1.00 10.74 44 ASN C CA 1
ATOM 2291 C C . ASN C 1 57 ? -15.833 -8.257 4.759 1.00 11.38 44 ASN C C 1
ATOM 2292 O O . ASN C 1 57 ? -16.998 -8.313 5.157 1.00 9.96 44 ASN C O 1
ATOM 2297 N N . ALA C 1 58 ? -15.360 -9.024 3.784 1.00 10.58 45 ALA C N 1
ATOM 2298 C CA . ALA C 1 58 ? -16.222 -9.909 3.022 1.00 9.85 45 ALA C CA 1
ATOM 2299 C C . ALA C 1 58 ? -16.528 -11.210 3.763 1.00 10.74 45 ALA C C 1
ATOM 2300 O O . ALA C 1 58 ? -17.378 -11.993 3.321 1.00 8.70 45 ALA C O 1
ATOM 2302 N N . CYS C 1 59 ? -15.841 -11.445 4.881 1.00 8.19 46 CYS C N 1
ATOM 2303 C CA . CYS C 1 59 ? -15.965 -12.728 5.582 1.00 8.65 46 CYS C CA 1
ATOM 2304 C C . CYS C 1 59 ? -17.405 -13.147 5.944 1.00 10.61 46 CYS C C 1
ATOM 2305 O O . CYS C 1 59 ? -17.832 -14.251 5.582 1.00 12.53 46 CYS C O 1
ATOM 2308 N N . PRO C 1 60 ? -18.163 -12.284 6.649 1.00 7.76 47 PRO C N 1
ATOM 2309 C CA . PRO C 1 60 ? -19.523 -12.731 6.994 1.00 10.28 47 PRO C CA 1
ATOM 2310 C C . PRO C 1 60 ? -20.427 -12.806 5.773 1.00 11.80 47 PRO C C 1
ATOM 2311 O O . PRO C 1 60 ? -21.436 -13.531 5.780 1.00 10.46 47 PRO C O 1
ATOM 2315 N N . ILE C 1 61 ? -20.084 -12.046 4.740 1.00 9.02 48 ILE C N 1
ATOM 2316 C CA . ILE C 1 61 ? -20.882 -12.034 3.518 1.00 9.31 48 ILE C CA 1
ATOM 2317 C C . ILE C 1 61 ? -20.693 -13.338 2.737 1.00 10.42 48 ILE C C 1
ATOM 2318 O O . ILE C 1 61 ? -21.659 -13.892 2.197 1.00 9.29 48 ILE C O 1
ATOM 2323 N N . ARG C 1 62 ? -19.457 -13.838 2.688 1.00 9.70 49 ARG C N 1
ATOM 2324 C CA . ARG C 1 62 ? -19.177 -15.111 2.019 1.00 7.78 49 ARG C CA 1
ATOM 2325 C C . ARG C 1 62 ? -19.935 -16.249 2.693 1.00 11.10 49 ARG C C 1
ATOM 2326 O O . ARG C 1 62 ? -20.586 -17.055 2.027 1.00 10.18 49 ARG C O 1
ATOM 2334 N N . MET C 1 63 ? -19.850 -16.319 4.018 1.00 11.16 50 MET C N 1
ATOM 2335 C CA . MET C 1 63 ? -20.520 -17.392 4.743 1.00 12.05 50 MET C CA 1
ATOM 2336 C C . MET C 1 63 ? -22.043 -17.268 4.640 1.00 11.53 50 MET C C 1
ATOM 2337 O O . MET C 1 63 ? -22.743 -18.280 4.620 1.00 11.02 50 MET C O 1
ATOM 2342 N N . SER C 1 64 ? -22.554 -16.037 4.561 1.00 7.62 51 SER C N 1
ATOM 2343 C CA . SER C 1 64 ? -23.987 -15.838 4.321 1.00 9.98 51 SER C CA 1
ATOM 2344 C C . SER C 1 64 ? -24.400 -16.461 2.978 1.00 10.82 51 SER C C 1
ATOM 2345 O O . SER C 1 64 ? -25.476 -17.050 2.859 1.00 10.77 51 SER C O 1
ATOM 2348 N N . TYR C 1 65 ? -23.545 -16.324 1.968 1.00 11.23 52 TYR C N 1
ATOM 2349 C CA . TYR C 1 65 ? -23.819 -16.899 0.653 1.00 12.06 52 TYR C CA 1
ATOM 2350 C C . TYR C 1 65 ? -23.867 -18.429 0.748 1.00 12.81 52 TYR C C 1
ATOM 2351 O O . TYR C 1 65 ? -24.794 -19.071 0.235 1.00 10.79 52 TYR C O 1
ATOM 2360 N N . VAL C 1 66 ? -22.868 -19.004 1.412 1.00 10.95 53 VAL C N 1
ATOM 2361 C CA . VAL C 1 66 ? -22.813 -20.455 1.620 1.00 14.09 53 VAL C CA 1
ATOM 2362 C C . VAL C 1 66 ? -24.074 -20.992 2.297 1.00 15.33 53 VAL C C 1
ATOM 2363 O O . VAL C 1 66 ? -24.696 -21.954 1.821 1.00 15.54 53 VAL C O 1
ATOM 2367 N N . LEU C 1 67 ? -24.445 -20.368 3.410 1.00 10.44 54 LEU C N 1
ATOM 2368 C CA . LEU C 1 67 ? -25.603 -20.794 4.187 1.00 12.44 54 LEU C CA 1
ATOM 2369 C C . LEU C 1 67 ? -26.901 -20.607 3.388 1.00 15.87 54 LEU C C 1
ATOM 2370 O O . LEU C 1 67 ? -27.760 -21.494 3.377 1.00 16.01 54 LEU C O 1
ATOM 2375 N N . ASN C 1 68 ? -27.038 -19.461 2.721 1.00 10.17 55 ASN C N 1
ATOM 2376 C CA . ASN C 1 68 ? -28.219 -19.209 1.890 1.00 14.07 55 ASN C CA 1
ATOM 2377 C C . ASN C 1 68 ? -28.439 -20.283 0.833 1.00 16.21 55 ASN C C 1
ATOM 2378 O O . ASN C 1 68 ? -29.576 -20.588 0.487 1.00 17.21 55 ASN C O 1
ATOM 2383 N N . TYR C 1 69 ? -27.351 -20.838 0.307 1.00 12.61 56 TYR C N 1
ATOM 2384 C CA . TYR C 1 69 ? -27.472 -21.811 -0.777 1.00 13.52 56 TYR C CA 1
ATOM 2385 C C . TYR C 1 69 ? -27.197 -23.261 -0.380 1.00 12.83 56 TYR C C 1
ATOM 2386 O O . TYR C 1 69 ? -27.105 -24.137 -1.241 1.00 15.50 56 TYR C O 1
ATOM 2395 N N . CYS C 1 70 ? -27.127 -23.507 0.928 1.00 13.58 57 CYS C N 1
ATOM 2396 C CA . CYS C 1 70 ? -26.994 -24.861 1.468 1.00 12.87 57 CYS C CA 1
ATOM 2397 C C . CYS C 1 70 ? -28.086 -25.161 2.497 1.00 19.12 57 CYS C C 1
ATOM 2398 O O . CYS C 1 70 ? -27.887 -25.964 3.415 1.00 24.84 57 CYS C O 1
ATOM 2401 N N . GLY C 1 71 ? -29.231 -24.499 2.357 1.00 17.30 58 GLY C N 1
ATOM 2402 C CA . GLY C 1 71 ? -30.408 -24.845 3.137 1.00 19.13 58 GLY C CA 1
ATOM 2403 C C . GLY C 1 71 ? -30.521 -24.199 4.502 1.00 20.20 58 GLY C C 1
ATOM 2404 O O . GLY C 1 71 ? -31.355 -24.603 5.313 1.00 19.28 58 GLY C O 1
ATOM 2405 N N . ILE C 1 72 ? -29.681 -23.206 4.773 1.00 16.95 59 ILE C N 1
ATOM 2406 C CA . ILE C 1 72 ? -29.813 -22.430 6.008 1.00 19.41 59 ILE C CA 1
ATOM 2407 C C . ILE C 1 72 ? -29.909 -20.926 5.699 1.00 21.55 59 ILE C C 1
ATOM 2408 O O . ILE C 1 72 ? -28.943 -20.184 5.873 1.00 17.03 59 ILE C O 1
ATOM 2413 N N . PRO C 1 73 ? -31.087 -20.479 5.232 1.00 21.43 60 PRO C N 1
ATOM 2414 C CA . PRO C 1 73 ? -31.310 -19.085 4.828 1.00 20.33 60 PRO C CA 1
ATOM 2415 C C . PRO C 1 73 ? -30.987 -18.124 5.966 1.00 18.83 60 PRO C C 1
ATOM 2416 O O . PRO C 1 73 ? -31.432 -18.348 7.094 1.00 14.56 60 PRO C O 1
ATOM 2420 N N . VAL C 1 74 ? -30.220 -17.078 5.675 1.00 14.51 61 VAL C N 1
ATOM 2421 C CA . VAL C 1 74 ? -29.975 -16.038 6.663 1.00 13.19 61 VAL C CA 1
ATOM 2422 C C . VAL C 1 74 ? -31.324 -15.372 6.936 1.00 16.44 61 VAL C C 1
ATOM 2423 O O . VAL C 1 74 ? -32.000 -14.914 6.012 1.00 17.50 61 VAL C O 1
ATOM 2427 N N . PRO C 1 75 ? -31.733 -15.348 8.208 1.00 15.82 62 PRO C N 1
ATOM 2428 C CA . PRO C 1 75 ? -33.089 -14.940 8.579 1.00 20.50 62 PRO C CA 1
ATOM 2429 C C . PRO C 1 75 ? -33.235 -13.432 8.626 1.00 25.55 62 PRO C C 1
ATOM 2430 O O . PRO C 1 75 ? -32.232 -12.719 8.575 1.00 20.47 62 PRO C O 1
ATOM 2434 N N . SER C 1 76 ? -34.474 -12.955 8.704 1.00 28.48 63 SER C N 1
ATOM 2435 C CA . SER C 1 76 ? -34.734 -11.596 9.151 1.00 32.10 63 SER C CA 1
ATOM 2436 C C . SER C 1 76 ? -34.919 -11.651 10.664 1.00 39.37 63 SER C C 1
ATOM 2437 O O . SER C 1 76 ? -35.943 -12.131 11.154 1.00 40.23 63 SER C O 1
ATOM 2440 N N . ASN C 1 77 ? -33.913 -11.184 11.396 1.00 38.62 64 ASN C N 1
ATOM 2441 C CA . ASN C 1 77 ? -33.921 -11.211 12.854 1.00 26.79 64 ASN C CA 1
ATOM 2442 C C . ASN C 1 77 ? -33.213 -9.957 13.352 1.00 37.79 64 ASN C C 1
ATOM 2443 O O . ASN C 1 77 ? -32.185 -9.566 12.800 1.00 38.41 64 ASN C O 1
ATOM 2448 N N . SER C 1 78 ? -33.761 -9.327 14.389 1.00 37.75 65 SER C N 1
ATOM 2449 C CA . SER C 1 78 ? -33.213 -8.073 14.899 1.00 46.09 65 SER C CA 1
ATOM 2450 C C . SER C 1 78 ? -31.784 -8.264 15.402 1.00 36.56 65 SER C C 1
ATOM 2451 O O . SER C 1 78 ? -30.970 -7.339 15.351 1.00 40.53 65 SER C O 1
ATOM 2454 N N . LYS C 1 79 ? -31.483 -9.476 15.860 1.00 28.02 66 LYS C N 1
ATOM 2455 C CA . LYS C 1 79 ? -30.162 -9.794 16.384 1.00 34.52 66 LYS C CA 1
ATOM 2456 C C . LYS C 1 79 ? -29.056 -9.629 15.343 1.00 28.21 66 LYS C C 1
ATOM 2457 O O . LYS C 1 79 ? -27.936 -9.251 15.689 1.00 29.46 66 LYS C O 1
ATOM 2463 N N . TYR C 1 80 ? -29.365 -9.914 14.078 1.00 17.07 67 TYR C N 1
ATOM 2464 C CA . TYR C 1 80 ? -28.321 -9.934 13.054 1.00 20.78 67 TYR C CA 1
ATOM 2465 C C . TYR C 1 80 ? -28.591 -8.945 11.928 1.00 17.46 67 TYR C C 1
ATOM 2466 O O . TYR C 1 80 ? -29.524 -9.122 11.147 1.00 16.45 67 TYR C O 1
ATOM 2475 N N . ALA C 1 81 ? -27.759 -7.909 11.837 1.00 14.23 68 ALA C N 1
ATOM 2476 C CA . ALA C 1 81 ? -27.937 -6.888 10.811 1.00 12.22 68 ALA C CA 1
ATOM 2477 C C . ALA C 1 81 ? -27.626 -7.455 9.426 1.00 15.50 68 ALA C C 1
ATOM 2478 O O . ALA C 1 81 ? -26.574 -8.071 9.216 1.00 13.39 68 ALA C O 1
ATOM 2480 N N . THR C 1 82 ? -28.544 -7.256 8.483 1.00 9.97 69 THR C N 1
ATOM 2481 C CA . THR C 1 82 ? -28.378 -7.799 7.140 1.00 10.40 69 THR C CA 1
ATOM 2482 C C . THR C 1 82 ? -28.761 -6.800 6.067 1.00 12.29 69 THR C C 1
ATOM 2483 O O . THR C 1 82 ? -29.484 -5.827 6.336 1.00 12.71 69 THR C O 1
ATOM 2487 N N . VAL C 1 83 ? -28.271 -7.044 4.852 1.00 10.29 70 VAL C N 1
ATOM 2488 C CA . VAL C 1 83 ? -28.786 -6.373 3.653 1.00 12.03 70 VAL C CA 1
ATOM 2489 C C . VAL C 1 83 ? -29.090 -7.440 2.600 1.00 11.79 70 VAL C C 1
ATOM 2490 O O . VAL C 1 83 ? -28.623 -8.570 2.709 1.00 12.85 70 VAL C O 1
ATOM 2494 N N . THR C 1 84 ? -29.854 -7.084 1.575 1.00 11.38 71 THR C N 1
ATOM 2495 C CA . THR C 1 84 ? -30.221 -8.058 0.554 1.00 11.49 71 THR C CA 1
ATOM 2496 C C . THR C 1 84 ? -29.274 -8.026 -0.629 1.00 13.06 71 THR C C 1
ATOM 2497 O O . THR C 1 84 ? -28.730 -6.973 -0.971 1.00 14.00 71 THR C O 1
ATOM 2501 N N . GLY C 1 85 ? -29.069 -9.183 -1.254 1.00 12.15 72 GLY C N 1
ATOM 2502 C CA . GLY C 1 85 ? -28.373 -9.226 -2.526 1.00 10.78 72 GLY C CA 1
ATOM 2503 C C . GLY C 1 85 ? -29.407 -9.084 -3.634 1.00 16.23 72 GLY C C 1
ATOM 2504 O O . GLY C 1 85 ? -30.603 -8.954 -3.354 1.00 14.56 72 GLY C O 1
ATOM 2505 N N . SER C 1 86 ? -28.982 -9.116 -4.894 1.00 12.54 73 SER C N 1
ATOM 2506 C CA . SER C 1 86 ? -29.967 -9.086 -5.975 1.00 18.24 73 SER C CA 1
ATOM 2507 C C . SER C 1 86 ? -30.853 -10.344 -5.959 1.00 19.04 73 SER C C 1
ATOM 2508 O O . SER C 1 86 ? -31.935 -10.353 -6.550 1.00 17.77 73 SER C O 1
ATOM 2511 N N . ASP C 1 87 ? -30.411 -11.386 -5.250 1.00 15.05 74 ASP C N 1
ATOM 2512 C CA . ASP C 1 87 ? -31.198 -12.611 -5.106 1.00 15.74 74 ASP C CA 1
ATOM 2513 C C . ASP C 1 87 ? -32.340 -12.446 -4.113 1.00 15.52 74 ASP C C 1
ATOM 2514 O O . ASP C 1 87 ? -33.117 -13.378 -3.897 1.00 15.46 74 ASP C O 1
ATOM 2519 N N . LYS C 1 88 ? -32.428 -11.259 -3.512 1.00 14.91 75 LYS C N 1
ATOM 2520 C CA . LYS C 1 88 ? -33.414 -10.967 -2.470 1.00 15.69 75 LYS C CA 1
ATOM 2521 C C . LYS C 1 88 ? -33.235 -11.826 -1.215 1.00 14.55 75 LYS C C 1
ATOM 2522 O O . LYS C 1 88 ? -34.128 -11.890 -0.370 1.00 14.27 75 LYS C O 1
ATOM 2528 N N . LYS C 1 89 ? -32.081 -12.474 -1.082 1.00 13.16 76 LYS C N 1
ATOM 2529 C CA . LYS C 1 89 ? -31.762 -13.155 0.176 1.00 15.38 76 LYS C CA 1
ATOM 2530 C C . LYS C 1 89 ? -30.918 -12.230 1.054 1.00 15.11 76 LYS C C 1
ATOM 2531 O O . LYS C 1 89 ? -30.460 -11.183 0.590 1.00 13.14 76 LYS C O 1
ATOM 2537 N N . ARG C 1 90 ? -30.711 -12.619 2.310 1.00 13.07 77 ARG C N 1
ATOM 2538 C CA . ARG C 1 90 ? -30.063 -11.744 3.284 1.00 11.83 77 ARG C CA 1
ATOM 2539 C C . ARG C 1 90 ? -28.602 -12.110 3.537 1.00 13.03 77 ARG C C 1
ATOM 2540 O O . ARG C 1 90 ? -28.220 -13.287 3.525 1.00 11.73 77 ARG C O 1
ATOM 2548 N N . TYR C 1 91 ? -27.795 -11.076 3.755 1.00 11.93 78 TYR C N 1
ATOM 2549 C CA . TYR C 1 91 ? -26.367 -11.223 3.965 1.00 11.32 78 TYR C CA 1
ATOM 2550 C C . TYR C 1 91 ? -25.966 -10.416 5.195 1.00 14.33 78 TYR C C 1
ATOM 2551 O O . TYR C 1 91 ? -26.291 -9.219 5.297 1.00 11.30 78 TYR C O 1
ATOM 2560 N N . MET C 1 92 ? -25.299 -11.078 6.141 1.00 10.30 79 MET C N 1
ATOM 2561 C CA . MET C 1 92 ? -24.730 -10.382 7.295 1.00 9.88 79 MET C CA 1
ATOM 2562 C C . MET C 1 92 ? -23.445 -9.671 6.889 1.00 9.01 79 MET C C 1
ATOM 2563 O O . MET C 1 92 ? -22.671 -10.186 6.066 1.00 8.63 79 MET C O 1
ATOM 2568 N N . PHE C 1 93 ? -23.216 -8.491 7.456 1.00 6.46 80 PHE C N 1
ATOM 2569 C CA . PHE C 1 93 ? -22.010 -7.727 7.143 1.00 7.80 80 PHE C CA 1
ATOM 2570 C C . PHE C 1 93 ? -21.103 -7.551 8.364 1.00 8.62 80 PHE C C 1
ATOM 2571 O O . PHE C 1 93 ? -20.023 -6.959 8.263 1.00 10.04 80 PHE C O 1
ATOM 2579 N N . ARG C 1 94 ? -21.534 -8.077 9.508 1.00 7.14 81 ARG C N 1
ATOM 2580 C CA . ARG C 1 94 ? -20.716 -8.025 10.722 1.00 8.32 81 ARG C CA 1
ATOM 2581 C C . ARG C 1 94 ? -20.274 -9.432 11.094 1.00 8.80 81 ARG C C 1
ATOM 2582 O O . ARG C 1 94 ? -21.107 -10.344 11.224 1.00 7.89 81 ARG C O 1
ATOM 2590 N N . VAL C 1 95 ? -18.970 -9.629 11.250 1.00 8.23 82 VAL C N 1
ATOM 2591 C CA . VAL C 1 95 ? -18.487 -10.980 11.526 1.00 10.81 82 VAL C CA 1
ATOM 2592 C C . VAL C 1 95 ? -18.953 -11.453 12.912 1.00 8.98 82 VAL C C 1
ATOM 2593 O O . VAL C 1 95 ? -19.164 -12.648 13.132 1.00 7.10 82 VAL C O 1
ATOM 2597 N N . LYS C 1 96 ? -19.152 -10.513 13.835 1.00 8.43 83 LYS C N 1
ATOM 2598 C CA . LYS C 1 96 ? -19.613 -10.882 15.183 1.00 13.10 83 LYS C CA 1
ATOM 2599 C C . LYS C 1 96 ? -21.034 -11.475 15.144 1.00 11.04 83 LYS C C 1
ATOM 2600 O O . LYS C 1 96 ? -21.388 -12.326 15.971 1.00 12.49 83 LYS C O 1
ATOM 2606 N N . ASP C 1 97 ? -21.840 -11.024 14.184 1.00 10.33 84 ASP C N 1
ATOM 2607 C CA . ASP C 1 97 ? -23.187 -11.555 14.005 1.00 9.15 84 ASP C CA 1
ATOM 2608 C C . ASP C 1 97 ? -23.156 -12.964 13.429 1.00 10.97 84 ASP C C 1
ATOM 2609 O O . ASP C 1 97 ? -23.904 -13.835 13.872 1.00 8.66 84 ASP C O 1
ATOM 2614 N N . MET C 1 98 ? -22.303 -13.185 12.430 1.00 8.22 85 MET C N 1
ATOM 2615 C CA . MET C 1 98 ? -22.154 -14.515 11.849 1.00 9.19 85 MET C CA 1
ATOM 2616 C C . MET C 1 98 ? -21.649 -15.506 12.899 1.00 12.14 85 MET C C 1
ATOM 2617 O O . MET C 1 98 ? -22.064 -16.673 12.930 1.00 10.27 85 MET C O 1
ATOM 2622 N N . ILE C 1 99 ? -20.762 -15.038 13.767 1.00 10.36 86 ILE C N 1
ATOM 2623 C CA . ILE C 1 99 ? -20.222 -15.890 14.821 1.00 10.91 86 ILE C CA 1
ATOM 2624 C C . ILE C 1 99 ? -21.319 -16.272 15.811 1.00 13.42 86 ILE C C 1
ATOM 2625 O O . ILE C 1 99 ? -21.411 -17.424 16.222 1.00 13.12 86 ILE C O 1
ATOM 2630 N N . ALA C 1 100 ? -22.159 -15.307 16.175 1.00 11.29 87 ALA C N 1
ATOM 2631 C CA . ALA C 1 100 ? -23.242 -15.558 17.118 1.00 12.92 87 ALA C CA 1
ATOM 2632 C C . ALA C 1 100 ? -24.343 -16.399 16.481 1.00 14.39 87 ALA C C 1
ATOM 2633 O O . ALA C 1 100 ? -25.001 -17.182 17.160 1.00 15.45 87 ALA C O 1
ATOM 2635 N N . PHE C 1 101 ? -24.533 -16.244 15.174 1.00 11.88 88 PHE C N 1
ATOM 2636 C CA . PHE C 1 101 ? -25.616 -16.922 14.462 1.00 14.72 88 PHE C CA 1
ATOM 2637 C C . PHE C 1 101 ? -25.411 -18.430 14.341 1.00 16.89 88 PHE C C 1
ATOM 2638 O O . PHE C 1 101 ? -26.360 -19.209 14.476 1.00 11.97 88 PHE C O 1
ATOM 2646 N N . LEU C 1 102 ? -24.176 -18.834 14.063 1.00 9.75 89 LEU C N 1
ATOM 2647 C CA . LEU C 1 102 ? -23.901 -20.220 13.693 1.00 11.40 89 LEU C CA 1
ATOM 2648 C C . LEU C 1 102 ? -24.363 -21.281 14.709 1.00 15.61 89 LEU C C 1
ATOM 2649 O O . LEU C 1 102 ? -25.018 -22.254 14.318 1.00 13.87 89 LEU C O 1
ATOM 2654 N N . PRO C 1 103 ? -24.043 -21.103 16.006 1.00 12.62 90 PRO C N 1
ATOM 2655 C CA . PRO C 1 103 ? -24.521 -22.133 16.934 1.00 18.47 90 PRO C CA 1
ATOM 2656 C C . PRO C 1 103 ? -26.055 -22.207 17.057 1.00 20.12 90 PRO C C 1
ATOM 2657 O O . PRO C 1 103 ? -26.549 -23.275 17.416 1.00 16.58 90 PRO C O 1
ATOM 2661 N N . THR C 1 104 ? -26.784 -21.132 16.744 1.00 17.97 91 THR C N 1
ATOM 2662 C CA . THR C 1 104 ? -28.252 -21.176 16.802 1.00 16.69 91 THR C CA 1
ATOM 2663 C C . THR C 1 104 ? -28.870 -22.024 15.690 1.00 19.86 91 THR C C 1
ATOM 2664 O O . THR C 1 104 ? -30.004 -22.485 15.825 1.00 22.19 91 THR C O 1
ATOM 2668 N N . VAL C 1 105 ? -28.147 -22.215 14.588 1.00 18.68 92 VAL C N 1
ATOM 2669 C CA . VAL C 1 105 ? -28.663 -23.050 13.499 1.00 17.84 92 VAL C CA 1
ATOM 2670 C C . VAL C 1 105 ? -27.904 -24.366 13.298 1.00 24.85 92 VAL C C 1
ATOM 2671 O O . VAL C 1 105 ? -28.413 -25.285 12.646 1.00 24.33 92 VAL C O 1
ATOM 2675 N N . LEU C 1 106 ? -26.694 -24.462 13.846 1.00 16.83 93 LEU C N 1
ATOM 2676 C CA . LEU C 1 106 ? -25.905 -25.691 13.711 1.00 19.22 93 LEU C CA 1
ATOM 2677 C C . LEU C 1 106 ? -25.905 -26.507 15.006 1.00 18.97 93 LEU C C 1
ATOM 2678 O O . LEU C 1 106 ? -25.471 -27.657 15.020 1.00 25.27 93 LEU C O 1
ATOM 2683 N N . GLY C 1 107 ? -26.390 -25.909 16.089 1.00 21.52 94 GLY C N 1
ATOM 2684 C CA . GLY C 1 107 ? -26.353 -26.556 17.391 1.00 24.74 94 GLY C CA 1
ATOM 2685 C C . GLY C 1 107 ? -25.007 -26.364 18.068 1.00 24.16 94 GLY C C 1
ATOM 2686 O O . GLY C 1 107 ? -24.173 -25.589 17.586 1.00 17.48 94 GLY C O 1
ATOM 2687 N N . LYS C 1 108 ? -24.794 -27.061 19.183 1.00 23.95 95 LYS C N 1
ATOM 2688 C CA . LYS C 1 108 ? -23.537 -26.958 19.929 1.00 24.83 95 LYS C CA 1
ATOM 2689 C C . LYS C 1 108 ? -22.354 -27.378 19.060 1.00 20.22 95 LYS C C 1
ATOM 2690 O O . LYS C 1 108 ? -22.449 -28.336 18.297 1.00 19.19 95 LYS C O 1
ATOM 2693 N N . ALA C 1 109 ? -21.242 -26.659 19.173 1.00 22.39 96 ALA C N 1
ATOM 2694 C CA . ALA C 1 109 ? -20.055 -26.981 18.383 1.00 20.67 96 ALA C CA 1
ATOM 2695 C C . ALA C 1 109 ? -19.547 -28.373 18.720 1.00 19.11 96 ALA C C 1
ATOM 2696 O O . ALA C 1 109 ? -19.645 -28.811 19.866 1.00 21.11 96 ALA C O 1
ATOM 2698 N N . ASP C 1 110 ? -18.994 -29.065 17.727 1.00 18.40 97 ASP C N 1
ATOM 2699 C CA . ASP C 1 110 ? -18.380 -30.362 17.978 1.00 20.80 97 ASP C CA 1
ATOM 2700 C C . ASP C 1 110 ? -17.053 -30.198 18.717 1.00 23.99 97 ASP C C 1
ATOM 2701 O O . ASP C 1 110 ? -16.703 -31.014 19.575 1.00 18.69 97 ASP C O 1
ATOM 2706 N N . ILE C 1 111 ? -16.318 -29.143 18.372 1.00 15.24 98 ILE C N 1
ATOM 2707 C CA . ILE C 1 111 ? -15.013 -28.884 18.972 1.00 15.18 98 ILE C CA 1
ATOM 2708 C C . ILE C 1 111 ? -14.849 -27.410 19.321 1.00 19.41 98 ILE C C 1
ATOM 2709 O O . ILE C 1 111 ? -15.136 -26.527 18.503 1.00 19.38 98 ILE C O 1
ATOM 2714 N N . SER C 1 112 ? -14.408 -27.150 20.548 1.00 14.23 99 SER C N 1
ATOM 2715 C CA . SER C 1 112 ? -14.077 -25.796 20.975 1.00 17.89 99 SER C CA 1
ATOM 2716 C C . SER C 1 112 ? -12.785 -25.858 21.783 1.00 17.47 99 SER C C 1
ATOM 2717 O O . SER C 1 112 ? -12.751 -26.430 22.875 1.00 15.77 99 SER C O 1
ATOM 2720 N N . VAL C 1 113 ? -11.718 -25.292 21.233 1.00 14.71 100 VAL C N 1
ATOM 2721 C CA . VAL C 1 113 ? -10.409 -25.380 21.871 1.00 17.09 100 VAL C CA 1
ATOM 2722 C C . VAL C 1 113 ? -9.726 -24.018 21.949 1.00 18.92 100 VAL C C 1
ATOM 2723 O O . VAL C 1 113 ? -9.847 -23.189 21.038 1.00 14.87 100 VAL C O 1
ATOM 2727 N N . SER C 1 114 ? -9.014 -23.778 23.043 1.00 12.71 101 SER C N 1
ATOM 2728 C CA . SER C 1 114 ? -8.244 -22.546 23.152 1.00 15.58 101 SER C CA 1
ATOM 2729 C C . SER C 1 114 ? -6.882 -22.734 22.494 1.00 14.31 101 SER C C 1
ATOM 2730 O O . SER C 1 114 ? -6.443 -23.872 22.298 1.00 19.95 101 SER C O 1
ATOM 2733 N N . SER C 1 115 ? -6.228 -21.626 22.146 1.00 13.79 102 SER C N 1
ATOM 2734 C CA . SER C 1 115 ? -4.923 -21.655 21.481 1.00 17.27 102 SER C CA 1
ATOM 2735 C C . SER C 1 115 ? -4.860 -22.649 20.314 1.00 19.41 102 SER C C 1
ATOM 2736 O O . SER C 1 115 ? -3.980 -23.513 20.294 1.00 14.89 102 SER C O 1
ATOM 2739 N N . PRO C 1 116 ? -5.782 -22.515 19.336 1.00 18.18 103 PRO C N 1
ATOM 2740 C CA . PRO C 1 116 ? -6.003 -23.533 18.296 1.00 14.85 103 PRO C CA 1
ATOM 2741 C C . PRO C 1 116 ? -4.804 -23.826 17.391 1.00 13.65 103 PRO C C 1
ATOM 2742 O O . PRO C 1 116 ? -4.173 -22.895 16.878 1.00 14.72 103 PRO C O 1
ATOM 2746 N N . THR C 1 117 ? -4.518 -25.116 17.195 1.00 14.92 104 THR C N 1
ATOM 2747 C CA . THR C 1 117 ? -3.530 -25.576 16.214 1.00 13.18 104 THR C CA 1
ATOM 2748 C C . THR C 1 117 ? -4.172 -26.568 15.238 1.00 14.83 104 THR C C 1
ATOM 2749 O O . THR C 1 117 ? -5.180 -27.202 15.566 1.00 13.64 104 THR C O 1
ATOM 2753 N N . PRO C 1 118 ? -3.594 -26.703 14.031 1.00 14.27 105 PRO C N 1
ATOM 2754 C CA . PRO C 1 118 ? -4.232 -27.541 13.006 1.00 16.03 105 PRO C CA 1
ATOM 2755 C C . PRO C 1 118 ? -4.382 -29.017 13.379 1.00 20.33 105 PRO C C 1
ATOM 2756 O O . PRO C 1 118 ? -5.366 -29.640 12.968 1.00 18.90 105 PRO C O 1
ATOM 2760 N N . ALA C 1 119 ? -3.441 -29.567 14.142 1.00 17.03 106 ALA C N 1
ATOM 2761 C CA . ALA C 1 119 ? -3.501 -30.980 14.525 1.00 15.89 106 ALA C CA 1
ATOM 2762 C C . ALA C 1 119 ? -4.785 -31.293 15.281 1.00 18.41 106 ALA C C 1
ATOM 2763 O O . ALA C 1 119 ? -5.290 -32.414 15.235 1.00 20.77 106 ALA C O 1
ATOM 2765 N N . GLN C 1 120 ? -5.322 -30.290 15.969 1.00 16.22 107 GLN C N 1
ATOM 2766 C CA . GLN C 1 120 ? -6.549 -30.472 16.733 1.00 14.96 107 GLN C CA 1
ATOM 2767 C C . GLN C 1 120 ? -7.749 -30.715 15.823 1.00 17.38 107 GLN C C 1
ATOM 2768 O O . GLN C 1 120 ? -8.812 -31.122 16.289 1.00 18.53 107 GLN C O 1
ATOM 2774 N N . PHE C 1 121 ? -7.567 -30.481 14.526 1.00 14.88 108 PHE C N 1
ATOM 2775 C CA . PHE C 1 121 ? -8.654 -30.638 13.562 1.00 19.32 108 PHE C CA 1
ATOM 2776 C C . PHE C 1 121 ? -8.303 -31.587 12.407 1.00 19.07 108 PHE C C 1
ATOM 2777 O O . PHE C 1 121 ? -8.955 -31.579 11.363 1.00 17.46 108 PHE C O 1
ATOM 2785 N N . ALA C 1 122 ? -7.281 -32.414 12.607 1.00 22.38 109 ALA C N 1
ATOM 2786 C CA . ALA C 1 122 ? -6.910 -33.423 11.612 1.00 21.52 109 ALA C CA 1
ATOM 2787 C C . ALA C 1 122 ? -8.047 -34.414 11.411 1.00 22.12 109 ALA C C 1
ATOM 2788 O O . ALA C 1 122 ? -8.704 -34.821 12.375 1.00 21.44 109 ALA C O 1
ATOM 2790 N N . GLY C 1 123 ? -8.282 -34.793 10.155 1.00 23.09 110 GLY C N 1
ATOM 2791 C CA . GLY C 1 123 ? -9.297 -35.783 9.831 1.00 29.01 110 GLY C CA 1
ATOM 2792 C C . GLY C 1 123 ? -10.729 -35.288 9.972 1.00 27.03 110 GLY C C 1
ATOM 2793 O O . GLY C 1 123 ? -11.673 -36.082 10.001 1.00 29.87 110 GLY C O 1
ATOM 2794 N N . LYS C 1 124 ? -10.896 -33.973 10.065 1.00 21.12 111 LYS C N 1
ATOM 2795 C CA . LYS C 1 124 ? -12.215 -33.386 10.259 1.00 18.71 111 LYS C CA 1
ATOM 2796 C C . LYS C 1 124 ? -12.485 -32.407 9.126 1.00 17.58 111 LYS C C 1
ATOM 2797 O O . LYS C 1 124 ? -11.551 -31.820 8.579 1.00 18.53 111 LYS C O 1
ATOM 2803 N N . GLN C 1 125 ? -13.755 -32.242 8.766 1.00 16.78 112 GLN C N 1
ATOM 2804 C CA . GLN C 1 125 ? -14.142 -31.295 7.720 1.00 16.65 112 GLN C CA 1
ATOM 2805 C C . GLN C 1 125 ? -15.423 -30.579 8.133 1.00 15.74 112 GLN C C 1
ATOM 2806 O O . GLN C 1 125 ? -16.342 -31.201 8.679 1.00 17.34 112 GLN C O 1
ATOM 2812 N N . GLY C 1 126 ? -15.482 -29.270 7.897 1.00 15.68 113 GLY C N 1
ATOM 2813 C CA . GLY C 1 126 ? -16.671 -28.513 8.247 1.00 16.00 113 GLY C CA 1
ATOM 2814 C C . GLY C 1 126 ? -16.464 -27.010 8.304 1.00 13.64 113 GLY C C 1
ATOM 2815 O O . GLY C 1 126 ? -15.622 -26.456 7.591 1.00 13.06 113 GLY C O 1
ATOM 2816 N N . ILE C 1 127 ? -17.240 -26.363 9.168 1.00 10.80 114 ILE C N 1
ATOM 2817 C CA . ILE C 1 127 ? -17.187 -24.918 9.366 1.00 14.81 114 ILE C CA 1
ATOM 2818 C C . ILE C 1 127 ? -16.352 -24.603 10.606 1.00 14.12 114 ILE C C 1
ATOM 2819 O O . ILE C 1 127 ? -16.553 -25.204 11.670 1.00 12.30 114 ILE C O 1
ATOM 2824 N N . ILE C 1 128 ? -15.411 -23.669 10.471 1.00 10.80 115 ILE C N 1
ATOM 2825 C CA . ILE C 1 128 ? -14.530 -23.326 11.589 1.00 12.69 115 ILE C CA 1
ATOM 2826 C C . ILE C 1 128 ? -14.546 -21.826 11.868 1.00 13.83 115 ILE C C 1
ATOM 2827 O O . ILE C 1 128 ? -14.633 -21.006 10.949 1.00 10.56 115 ILE C O 1
ATOM 2832 N N . ILE C 1 129 ? -14.489 -21.478 13.149 1.00 10.82 116 ILE C N 1
ATOM 2833 C CA . ILE C 1 129 ? -14.422 -20.090 13.557 1.00 11.93 116 ILE C CA 1
ATOM 2834 C C . ILE C 1 129 ? -13.150 -19.916 14.369 1.00 13.36 116 ILE C C 1
ATOM 2835 O O . ILE C 1 129 ? -12.934 -20.629 15.352 1.00 11.83 116 ILE C O 1
ATOM 2840 N N . PHE C 1 130 ? -12.299 -18.990 13.944 1.00 9.65 117 PHE C N 1
ATOM 2841 C CA . PHE C 1 130 ? -11.124 -18.634 14.726 1.00 11.95 117 PHE C CA 1
ATOM 2842 C C . PHE C 1 130 ? -11.456 -17.321 15.417 1.00 11.51 117 PHE C C 1
ATOM 2843 O O . PHE C 1 130 ? -11.800 -16.353 14.746 1.00 12.54 117 PHE C O 1
ATOM 2851 N N . THR C 1 131 ? -11.360 -17.272 16.741 1.00 9.57 118 THR C N 1
ATOM 2852 C CA . THR C 1 131 ? -11.566 -16.008 17.448 1.00 13.00 118 THR C CA 1
ATOM 2853 C C . THR C 1 131 ? -10.301 -15.595 18.202 1.00 16.14 118 THR C C 1
ATOM 2854 O O . THR C 1 131 ? -9.447 -16.433 18.504 1.00 11.83 118 THR C O 1
ATOM 2858 N N . GLY C 1 132 ? -10.164 -14.304 18.483 1.00 13.70 119 GLY C N 1
ATOM 2859 C CA . GLY C 1 132 ? -8.987 -13.818 19.183 1.00 15.07 119 GLY C CA 1
ATOM 2860 C C . GLY C 1 132 ? -8.909 -12.307 19.190 1.00 13.64 119 GLY C C 1
ATOM 2861 O O . GLY C 1 132 ? -9.826 -11.623 18.727 1.00 13.31 119 GLY C O 1
ATOM 2862 N N . HIS C 1 133 ? -7.810 -11.776 19.711 1.00 14.18 120 HIS C N 1
ATOM 2863 C CA . HIS C 1 133 ? -7.658 -10.331 19.814 1.00 18.36 120 HIS C CA 1
ATOM 2864 C C . HIS C 1 133 ? -6.582 -9.834 18.856 1.00 15.53 120 HIS C C 1
ATOM 2865 O O . HIS C 1 133 ? -5.769 -10.620 18.368 1.00 17.84 120 HIS C O 1
ATOM 2872 N N . GLY C 1 134 ? -6.594 -8.536 18.567 1.00 14.70 121 GLY C N 1
ATOM 2873 C CA . GLY C 1 134 ? -5.566 -7.942 17.734 1.00 13.17 121 GLY C CA 1
ATOM 2874 C C . GLY C 1 134 ? -6.024 -7.381 16.397 1.00 13.02 121 GLY C C 1
ATOM 2875 O O . GLY C 1 134 ? -5.298 -6.588 15.793 1.00 11.22 121 GLY C O 1
ATOM 2876 N N . TRP C 1 135 ? -7.196 -7.803 15.915 1.00 9.86 122 TRP C N 1
ATOM 2877 C CA . TRP C 1 135 ? -7.808 -7.172 14.741 1.00 10.67 122 TRP C CA 1
ATOM 2878 C C . TRP C 1 135 ? -8.822 -6.153 15.235 1.00 11.39 122 TRP C C 1
ATOM 2879 O O . TRP C 1 135 ? -9.822 -6.526 15.853 1.00 11.03 122 TRP C O 1
ATOM 2890 N N . LEU C 1 136 ? -8.585 -4.876 14.955 1.00 8.27 123 LEU C N 1
ATOM 2891 C CA . LEU C 1 136 ? -9.460 -3.824 15.470 1.00 10.51 123 LEU C CA 1
ATOM 2892 C C . LEU C 1 136 ? -10.858 -3.935 14.899 1.00 9.32 123 LEU C C 1
ATOM 2893 O O . LEU C 1 136 ? -11.832 -3.544 15.548 1.00 10.38 123 LEU C O 1
ATOM 2898 N N . ASP C 1 137 ? -10.953 -4.460 13.680 1.00 6.97 124 ASP C N 1
ATOM 2899 C CA . ASP C 1 137 ? -12.219 -4.485 12.949 1.00 11.55 124 ASP C CA 1
ATOM 2900 C C . ASP C 1 137 ? -12.940 -5.829 13.031 1.00 9.73 124 ASP C C 1
ATOM 2901 O O . ASP C 1 137 ? -14.030 -5.978 12.474 1.00 9.95 124 ASP C O 1
ATOM 2906 N N . ALA C 1 138 ? -12.344 -6.817 13.697 1.00 8.75 125 ALA C N 1
ATOM 2907 C CA . ALA C 1 138 ? -12.932 -8.155 13.678 1.00 8.18 125 ALA C CA 1
ATOM 2908 C C . ALA C 1 138 ? -12.532 -9.025 14.869 1.00 14.18 125 ALA C C 1
ATOM 2909 O O . ALA C 1 138 ? -11.341 -9.197 15.146 1.00 12.81 125 ALA C O 1
ATOM 2911 N N . THR C 1 139 ? -13.526 -9.587 15.559 1.00 11.40 126 THR C N 1
ATOM 2912 C CA . THR C 1 139 ? -13.260 -10.473 16.695 1.00 12.54 126 THR C CA 1
ATOM 2913 C C . THR C 1 139 ? -12.827 -11.871 16.252 1.00 12.24 126 THR C C 1
ATOM 2914 O O . THR C 1 139 ? -12.391 -12.683 17.076 1.00 12.47 126 THR C O 1
ATOM 2918 N N . GLY C 1 140 ? -12.953 -12.156 14.959 1.00 12.62 127 GLY C N 1
ATOM 2919 C CA . GLY C 1 140 ? -12.495 -13.427 14.422 1.00 10.25 127 GLY C CA 1
ATOM 2920 C C . GLY C 1 140 ? -12.725 -13.621 12.934 1.00 12.33 127 GLY C C 1
ATOM 2921 O O . GLY C 1 140 ? -13.053 -12.677 12.218 1.00 11.75 127 GLY C O 1
ATOM 2922 N N . HIS C 1 141 ? -12.548 -14.857 12.471 1.00 9.31 128 HIS C N 1
ATOM 2923 C CA . HIS C 1 141 ? -12.673 -15.186 11.064 1.00 10.36 128 HIS C CA 1
ATOM 2924 C C . HIS C 1 141 ? -13.470 -16.484 10.929 1.00 12.20 128 HIS C C 1
ATOM 2925 O O . HIS C 1 141 ? -13.219 -17.453 11.655 1.00 11.33 128 HIS C O 1
ATOM 2932 N N . VAL C 1 142 ? -14.423 -16.502 10.002 1.00 9.62 129 VAL C N 1
ATOM 2933 C CA . VAL C 1 142 ? -15.286 -17.663 9.813 1.00 11.78 129 VAL C CA 1
ATOM 2934 C C . VAL C 1 142 ? -15.054 -18.257 8.430 1.00 13.73 129 VAL C C 1
ATOM 2935 O O . VAL C 1 142 ? -15.081 -17.531 7.425 1.00 13.02 129 VAL C O 1
ATOM 2939 N N . THR C 1 143 ? -14.821 -19.567 8.367 1.00 8.39 130 THR C N 1
ATOM 2940 C CA . THR C 1 143 ? -14.471 -20.187 7.087 1.00 9.21 130 THR C CA 1
ATOM 2941 C C . THR C 1 143 ? -14.707 -21.699 7.108 1.00 11.40 130 THR C C 1
ATOM 2942 O O . THR C 1 143 ? -15.264 -22.230 8.076 1.00 12.18 130 THR C O 1
ATOM 2946 N N . LEU C 1 144 ? -14.317 -22.389 6.042 1.00 10.41 131 LEU C N 1
ATOM 2947 C CA . LEU C 1 144 ? -14.460 -23.842 5.998 1.00 12.12 131 LEU C CA 1
ATOM 2948 C C . LEU C 1 144 ? -13.084 -24.472 6.138 1.00 11.66 131 LEU C C 1
ATOM 2949 O O . LEU C 1 144 ? -12.092 -23.853 5.777 1.00 12.42 131 LEU C O 1
ATOM 2954 N N . TRP C 1 145 ? -13.045 -25.704 6.645 1.00 16.30 132 TRP C N 1
ATOM 2955 C CA . TRP C 1 145 ? -11.813 -26.473 6.836 1.00 15.13 132 TRP C CA 1
ATOM 2956 C C . TRP C 1 145 ? -12.030 -27.877 6.277 1.00 13.39 132 TRP C C 1
ATOM 2957 O O . TRP C 1 145 ? -13.041 -28.522 6.586 1.00 13.15 132 TRP C O 1
ATOM 2968 N N . ASN C 1 146 ? -11.100 -28.364 5.462 1.00 15.44 133 ASN C N 1
ATOM 2969 C CA . ASN C 1 146 ? -11.301 -29.678 4.848 1.00 18.97 133 ASN C CA 1
ATOM 2970 C C . ASN C 1 146 ? -10.451 -30.798 5.460 1.00 19.47 133 ASN C C 1
ATOM 2971 O O . ASN C 1 146 ? -10.420 -31.913 4.941 1.00 16.96 133 ASN C O 1
ATOM 2976 N N . GLY C 1 147 ? -9.757 -30.496 6.554 1.00 20.48 134 GLY C N 1
ATOM 2977 C CA . GLY C 1 147 ? -8.863 -31.461 7.165 1.00 19.70 134 GLY C CA 1
ATOM 2978 C C . GLY C 1 147 ? -7.408 -31.122 6.909 1.00 19.66 134 GLY C C 1
ATOM 2979 O O . GLY C 1 147 ? -6.525 -31.549 7.654 1.00 20.29 134 GLY C O 1
ATOM 2980 N N . ASN C 1 148 ? -7.161 -30.343 5.862 1.00 17.88 135 ASN C N 1
ATOM 2981 C CA . ASN C 1 148 ? -5.803 -29.943 5.501 1.00 19.74 135 ASN C CA 1
ATOM 2982 C C . ASN C 1 148 ? -5.627 -28.420 5.368 1.00 25.16 135 ASN C C 1
ATOM 2983 O O . ASN C 1 148 ? -4.616 -27.860 5.805 1.00 17.70 135 ASN C O 1
ATOM 2988 N N . ILE C 1 149 ? -6.605 -27.766 4.739 1.00 18.08 136 ILE C N 1
ATOM 2989 C CA . ILE C 1 149 ? -6.555 -26.325 4.487 1.00 18.72 136 ILE C CA 1
ATOM 2990 C C . ILE C 1 149 ? -7.919 -25.684 4.746 1.00 18.89 136 ILE C C 1
ATOM 2991 O O . ILE C 1 149 ? -8.941 -26.373 4.779 1.00 14.08 136 ILE C O 1
ATOM 2996 N N . CYS C 1 150 ? -7.938 -24.365 4.910 1.00 15.90 137 CYS C N 1
ATOM 2997 C CA . CYS C 1 150 ? -9.201 -23.647 4.949 1.00 16.71 137 CYS C CA 1
ATOM 2998 C C . CYS C 1 150 ? -9.611 -23.204 3.539 1.00 17.15 137 CYS C C 1
ATOM 2999 O O . CYS C 1 150 ? -8.778 -23.140 2.626 1.00 17.03 137 CYS C O 1
ATOM 3002 N N . SER C 1 151 ? -10.894 -22.898 3.367 1.00 15.29 138 SER C N 1
ATOM 3003 C CA . SER C 1 151 ? -11.414 -22.506 2.061 1.00 16.79 138 SER C CA 1
ATOM 3004 C C . SER C 1 151 ? -10.845 -21.165 1.605 1.00 16.71 138 SER C C 1
ATOM 3005 O O . SER C 1 151 ? -10.782 -20.884 0.404 1.00 19.28 138 SER C O 1
ATOM 3008 N N . ASP C 1 152 ? -10.429 -20.327 2.551 1.00 16.91 139 ASP C N 1
ATOM 3009 C CA . ASP C 1 152 ? -9.657 -19.144 2.170 1.00 17.44 139 ASP C CA 1
ATOM 3010 C C . ASP C 1 152 ? -8.310 -19.039 2.887 1.00 23.79 139 ASP C C 1
ATOM 3011 O O . ASP C 1 152 ? -7.268 -19.285 2.276 1.00 22.34 139 ASP C O 1
ATOM 3016 N N . ASP C 1 153 ? -8.325 -18.678 4.165 1.00 20.03 140 ASP C N 1
ATOM 3017 C CA . ASP C 1 153 ? -7.098 -18.626 4.952 1.00 19.82 140 ASP C CA 1
ATOM 3018 C C . ASP C 1 153 ? -7.409 -19.107 6.347 1.00 17.01 140 ASP C C 1
ATOM 3019 O O . ASP C 1 153 ? -8.478 -18.804 6.883 1.00 14.41 140 ASP C O 1
ATOM 3024 N N . CYS C 1 154 ? -6.484 -19.856 6.933 1.00 13.13 141 CYS C N 1
ATOM 3025 C CA . CYS C 1 154 ? -6.650 -20.308 8.309 1.00 14.09 141 CYS C CA 1
ATOM 3026 C C . CYS C 1 154 ? -6.044 -19.276 9.255 1.00 13.08 141 CYS C C 1
ATOM 3027 O O . CYS C 1 154 ? -5.223 -18.459 8.845 1.00 11.10 141 CYS C O 1
ATOM 3030 N N . HIS C 1 155 ? -6.476 -19.295 10.510 1.00 12.02 142 HIS C N 1
ATOM 3031 C CA . HIS C 1 155 ? -5.909 -18.403 11.511 1.00 12.96 142 HIS C CA 1
ATOM 3032 C C . HIS C 1 155 ? -5.675 -19.168 12.803 1.00 15.11 142 HIS C C 1
ATOM 3033 O O . HIS C 1 155 ? -6.155 -18.789 13.874 1.00 11.99 142 HIS C O 1
ATOM 3040 N N . PHE C 1 156 ? -4.947 -20.276 12.665 1.00 13.77 143 PHE C N 1
ATOM 3041 C CA . PHE C 1 156 ? -4.429 -21.021 13.794 1.00 13.51 143 PHE C CA 1
ATOM 3042 C C . PHE C 1 156 ? -3.240 -20.257 14.353 1.00 14.28 143 PHE C C 1
ATOM 3043 O O . PHE C 1 156 ? -2.750 -19.314 13.720 1.00 12.91 143 PHE C O 1
ATOM 3051 N N . LEU C 1 157 ? -2.784 -20.657 15.538 1.00 14.04 144 LEU C N 1
ATOM 3052 C CA . LEU C 1 157 ? -1.477 -20.228 16.047 1.00 21.30 144 LEU C CA 1
ATOM 3053 C C . LEU C 1 157 ? -0.455 -20.471 14.953 1.00 18.44 144 LEU C C 1
ATOM 3054 O O . LEU C 1 157 ? -0.359 -21.582 14.439 1.00 21.20 144 LEU C O 1
ATOM 3059 N N . GLY C 1 158 ? 0.291 -19.437 14.580 1.00 23.47 145 GLY C N 1
ATOM 3060 C CA . GLY C 1 158 ? 1.329 -19.591 13.576 1.00 26.46 145 GLY C CA 1
ATOM 3061 C C . GLY C 1 158 ? 0.908 -19.497 12.112 1.00 30.57 145 GLY C C 1
ATOM 3062 O O . GLY C 1 158 ? 1.779 -19.492 11.239 1.00 33.03 145 GLY C O 1
ATOM 3063 N N . SER C 1 159 ? -0.396 -19.440 11.825 1.00 24.19 146 SER C N 1
ATOM 3064 C CA . SER C 1 159 ? -0.849 -19.223 10.444 1.00 19.58 146 SER C CA 1
ATOM 3065 C C . SER C 1 159 ? -0.217 -17.936 9.916 1.00 23.54 146 SER C C 1
ATOM 3066 O O . SER C 1 159 ? -0.206 -16.916 10.611 1.00 25.61 146 SER C O 1
ATOM 3069 N N . PRO C 1 160 ? 0.311 -17.981 8.683 1.00 25.41 147 PRO C N 1
ATOM 3070 C CA . PRO C 1 160 ? 1.078 -16.869 8.111 1.00 23.29 147 PRO C CA 1
ATOM 3071 C C . PRO C 1 160 ? 0.248 -15.610 7.884 1.00 23.57 147 PRO C C 1
ATOM 3072 O O . PRO C 1 160 ? 0.817 -14.523 7.756 1.00 23.19 147 PRO C O 1
ATOM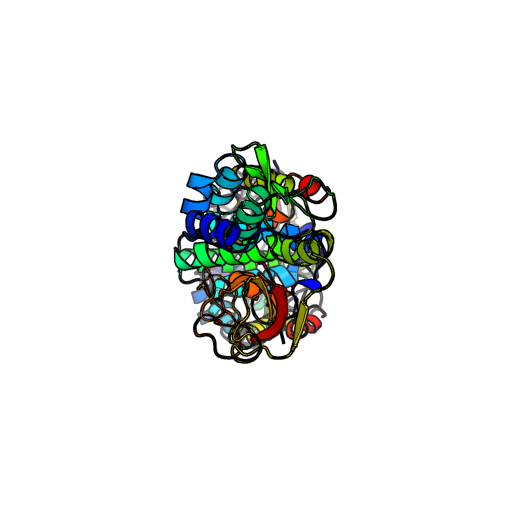 3076 N N . GLY C 1 161 ? -1.072 -15.748 7.836 1.00 24.69 148 GLY C N 1
ATOM 3077 C CA . GLY C 1 161 ? -1.929 -14.623 7.501 1.00 20.59 148 GLY C CA 1
ATOM 3078 C C . GLY C 1 161 ? -2.478 -13.849 8.690 1.00 18.00 148 GLY C C 1
ATOM 3079 O O . GLY C 1 161 ? -3.306 -12.956 8.519 1.00 17.90 148 GLY C O 1
ATOM 3080 N N . ASN C 1 162 ? -2.016 -14.173 9.892 1.00 18.50 149 ASN C N 1
ATOM 3081 C CA . ASN C 1 162 ? -2.581 -13.571 11.095 1.00 14.75 149 ASN C CA 1
ATOM 3082 C C . ASN C 1 162 ? -2.379 -12.059 11.231 1.00 16.11 149 ASN C C 1
ATOM 3083 O O . ASN C 1 162 ? -3.257 -11.362 11.747 1.00 16.15 149 ASN C O 1
ATOM 3088 N N . GLY C 1 163 ? -1.236 -11.549 10.774 1.00 17.49 150 GLY C N 1
ATOM 3089 C CA . GLY C 1 163 ? -0.899 -10.156 11.030 1.00 15.53 150 GLY C CA 1
ATOM 3090 C C . GLY C 1 163 ? -0.937 -9.899 12.529 1.00 18.99 150 GLY C C 1
ATOM 3091 O O . GLY C 1 163 ? -0.285 -10.609 13.300 1.00 14.86 150 GLY C O 1
ATOM 3092 N N . SER C 1 164 ? -1.743 -8.927 12.953 1.00 15.31 151 SER C N 1
ATOM 3093 C CA . SER C 1 164 ? -1.829 -8.578 14.373 1.00 15.70 151 SER C CA 1
ATOM 3094 C C . SER C 1 164 ? -2.823 -9.441 15.161 1.00 14.06 151 SER C C 1
ATOM 3095 O O . SER C 1 164 ? -2.987 -9.259 16.373 1.00 16.26 151 SER C O 1
ATOM 3098 N N . PHE C 1 165 ? -3.476 -10.377 14.477 1.00 14.02 152 PHE C N 1
ATOM 3099 C CA . PHE C 1 165 ? -4.471 -11.249 15.106 1.00 14.20 152 PHE C CA 1
ATOM 3100 C C . PHE C 1 165 ? -3.784 -12.332 15.922 1.00 14.29 152 PHE C C 1
ATOM 3101 O O . PHE C 1 165 ? -2.896 -13.023 15.420 1.00 15.56 152 PHE C O 1
ATOM 3109 N N . ILE C 1 166 ? -4.201 -12.479 17.175 1.00 12.71 153 ILE C N 1
ATOM 3110 C CA . ILE C 1 166 ? -3.700 -13.543 18.035 1.00 16.80 153 ILE C CA 1
ATOM 3111 C C . ILE C 1 166 ? -4.854 -14.489 18.354 1.00 12.04 153 ILE C C 1
ATOM 3112 O O . ILE C 1 166 ? -5.753 -14.141 19.119 1.00 12.77 153 ILE C O 1
ATOM 3117 N N . PRO C 1 167 ? -4.840 -15.685 17.749 1.00 11.38 154 PRO C N 1
ATOM 3118 C CA . PRO C 1 167 ? -5.932 -16.648 17.932 1.00 13.77 154 PRO C CA 1
ATOM 3119 C C . PRO C 1 167 ? -6.022 -17.089 19.380 1.00 13.76 154 PRO C C 1
ATOM 3120 O O . PRO C 1 167 ? -4.996 -17.492 19.932 1.00 17.11 154 PRO C O 1
ATOM 3124 N N . THR C 1 168 ? -7.205 -17.020 19.988 1.00 14.09 155 THR C N 1
ATOM 3125 C CA . THR C 1 168 ? -7.382 -17.572 21.338 1.00 16.28 155 THR C CA 1
ATOM 3126 C C . THR C 1 168 ? -8.322 -18.780 21.389 1.00 16.19 155 THR C C 1
ATOM 3127 O O . THR C 1 168 ? -8.295 -19.553 22.357 1.00 15.04 155 THR C O 1
ATOM 3131 N N . ASN C 1 169 ? -9.162 -18.933 20.367 1.00 12.72 156 ASN C N 1
ATOM 3132 C CA . ASN C 1 169 ? -10.088 -20.067 20.312 1.00 10.69 156 ASN C CA 1
ATOM 3133 C C . ASN C 1 169 ? -10.473 -20.453 18.884 1.00 14.10 156 ASN C C 1
ATOM 3134 O O . ASN C 1 169 ? -10.565 -19.595 18.003 1.00 13.99 156 ASN C O 1
ATOM 3139 N N . ALA C 1 170 ? -10.679 -21.746 18.655 1.00 11.81 157 ALA C N 1
ATOM 3140 C CA . ALA C 1 170 ? -11.333 -22.198 17.432 1.00 13.14 157 ALA C CA 1
ATOM 3141 C C . ALA C 1 170 ? -12.533 -23.037 17.808 1.00 14.08 157 ALA C C 1
ATOM 3142 O O . ALA C 1 170 ? -12.467 -23.886 18.705 1.00 13.03 157 ALA C O 1
ATOM 3144 N N . THR C 1 171 ? -13.633 -22.768 17.122 1.00 12.77 158 THR C N 1
ATOM 3145 C CA . THR C 1 171 ? -14.895 -23.452 17.336 1.00 15.28 158 THR C CA 1
ATOM 3146 C C . THR C 1 171 ? -15.280 -24.051 15.983 1.00 14.25 158 THR C C 1
ATOM 3147 O O . THR C 1 171 ? -15.080 -23.412 14.944 1.00 14.09 158 THR C O 1
ATOM 3151 N N . PHE C 1 172 ? -15.819 -25.269 15.992 1.00 11.20 159 PHE C N 1
ATOM 3152 C CA . PHE C 1 172 ? -15.924 -26.074 14.772 1.00 13.36 159 PHE C CA 1
ATOM 3153 C C . PHE C 1 172 ? -17.140 -27.009 14.766 1.00 17.29 159 PHE C C 1
ATOM 3154 O O . PHE C 1 172 ? -17.507 -27.589 15.803 1.00 14.12 159 PHE C O 1
ATOM 3162 N N . TRP C 1 173 ? -17.748 -27.148 13.587 1.00 14.53 160 TRP C N 1
ATOM 3163 C CA . TRP C 1 173 ? -18.862 -28.070 13.370 1.00 16.56 160 TRP C CA 1
ATOM 3164 C C . TRP C 1 173 ? -18.557 -28.954 12.171 1.00 18.47 160 TRP C C 1
ATOM 3165 O O . TRP C 1 173 ? -18.306 -28.447 11.071 1.00 13.34 160 TRP C O 1
ATOM 3176 N N . SER C 1 174 ? -18.579 -30.270 12.374 1.00 14.08 161 SER C N 1
ATOM 3177 C CA . SER C 1 174 ? -18.418 -31.217 11.277 1.00 17.02 161 SER C CA 1
ATOM 3178 C C . SER C 1 174 ? -19.558 -31.101 10.257 1.00 14.83 161 SER C C 1
ATOM 3179 O O . SER C 1 174 ? -20.719 -30.919 10.635 1.00 16.38 161 SER C O 1
ATOM 3182 N N . LEU C 1 175 ? -19.217 -31.211 8.975 1.00 14.39 162 LEU C N 1
ATOM 3183 C CA . LEU C 1 175 ? -20.218 -31.358 7.912 1.00 20.14 162 LEU C CA 1
ATOM 3184 C C . LEU C 1 175 ? -19.917 -32.656 7.150 1.00 20.66 162 LEU C C 1
ATOM 3185 O O . LEU C 1 175 ? -18.754 -32.961 6.882 1.00 17.58 162 LEU C O 1
ATOM 3190 N N . LYS C 1 176 ? -20.955 -33.405 6.783 1.00 19.67 163 LYS C N 1
ATOM 3191 C CA . LYS C 1 176 ? -20.764 -34.702 6.127 1.00 24.65 163 LYS C CA 1
ATOM 3192 C C . LYS C 1 176 ? -20.485 -34.610 4.621 1.00 25.34 163 LYS C C 1
ATOM 3193 O O . LYS C 1 176 ? -21.070 -33.783 3.911 1.00 25.52 163 LYS C O 1
ATOM 3199 N N . THR D 2 2 ? -1.123 2.172 27.194 1.00 28.70 20 THR D N 1
ATOM 3200 C CA . THR D 2 2 ? -2.154 1.274 26.670 1.00 26.95 20 THR D CA 1
ATOM 3201 C C . THR D 2 2 ? -3.313 2.076 26.077 1.00 20.37 20 THR D C 1
ATOM 3202 O O . THR D 2 2 ? -3.756 3.068 26.657 1.00 21.60 20 THR D O 1
ATOM 3206 N N . LEU D 2 3 ? -3.776 1.659 24.903 1.00 15.05 21 LEU D N 1
ATOM 3207 C CA . LEU D 2 3 ? -4.898 2.312 24.239 1.00 12.59 21 LEU D CA 1
ATOM 3208 C C . LEU D 2 3 ? -6.214 1.662 24.667 1.00 11.73 21 LEU D C 1
ATOM 3209 O O . LEU D 2 3 ? -6.263 0.456 24.878 1.00 12.19 21 LEU D O 1
ATOM 3214 N N . PRO D 2 4 ? -7.294 2.453 24.761 1.00 13.42 22 PRO D N 1
ATOM 3215 C CA . PRO D 2 4 ? -8.597 1.889 25.135 1.00 13.68 22 PRO D CA 1
ATOM 3216 C C . PRO D 2 4 ? -9.167 0.980 24.044 1.00 15.49 22 PRO D C 1
ATOM 3217 O O . PRO D 2 4 ? -8.918 1.214 22.858 1.00 13.36 22 PRO D O 1
ATOM 3221 N N . ASP D 2 5 ? -9.924 -0.040 24.442 1.00 13.81 23 ASP D N 1
ATOM 3222 C CA . ASP D 2 5 ? -10.625 -0.885 23.484 1.00 15.00 23 ASP D CA 1
ATOM 3223 C C . ASP D 2 5 ? -11.795 -0.107 22.867 1.00 16.59 23 ASP D C 1
ATOM 3224 O O . ASP D 2 5 ? -12.357 0.801 23.503 1.00 9.07 23 ASP D O 1
ATOM 3229 N N . ILE D 2 6 ? -12.167 -0.458 21.638 1.00 11.36 24 ILE D N 1
ATOM 3230 C CA . ILE D 2 6 ? -13.309 0.187 20.980 1.00 12.33 24 ILE D CA 1
ATOM 3231 C C . ILE D 2 6 ? -14.588 0.004 21.802 1.00 12.46 24 ILE D C 1
ATOM 3232 O O . ILE D 2 6 ? -15.455 0.882 21.823 1.00 10.94 24 ILE D O 1
ATOM 3237 N N . SER D 2 7 ? -14.687 -1.122 22.506 1.00 9.90 25 SER D N 1
ATOM 3238 C CA . SER D 2 7 ? -15.867 -1.410 23.328 1.00 13.30 25 SER D CA 1
ATOM 3239 C C . SER D 2 7 ? -16.085 -0.398 24.467 1.00 13.01 25 SER D C 1
ATOM 3240 O O . SER D 2 7 ? -17.177 -0.342 25.036 1.00 12.93 25 SER D O 1
ATOM 3243 N N . THR D 2 8 ? -15.064 0.392 24.811 1.00 10.35 26 THR D N 1
ATOM 3244 C CA . THR D 2 8 ? -15.215 1.366 25.897 1.00 10.22 26 THR D CA 1
ATOM 3245 C C . THR D 2 8 ? -15.897 2.654 25.431 1.00 10.25 26 THR D C 1
ATOM 3246 O O . THR D 2 8 ? -16.226 3.523 26.243 1.00 7.37 26 THR D O 1
ATOM 3250 N N . PHE D 2 9 ? -16.093 2.791 24.125 1.00 6.77 27 PHE D N 1
ATOM 3251 C CA . PHE D 2 9 ? -16.803 3.952 23.598 1.00 6.34 27 PHE D CA 1
ATOM 3252 C C . PHE D 2 9 ? -18.309 3.715 23.666 1.00 6.27 27 PHE D C 1
ATOM 3253 O O . PHE D 2 9 ? -18.758 2.568 23.722 1.00 5.69 27 PHE D O 1
ATOM 3261 N N . SER D 2 10 ? -19.092 4.792 23.665 1.00 5.84 28 SER D N 1
ATOM 3262 C CA . SER D 2 10 ? -20.549 4.655 23.571 1.00 8.11 28 SER D CA 1
ATOM 3263 C C . SER D 2 10 ? -20.942 4.337 22.127 1.00 9.42 28 SER D C 1
ATOM 3264 O O . SER D 2 10 ? -20.170 4.606 21.194 1.00 4.78 28 SER D O 1
ATOM 3267 N N . GLN D 2 11 ? -22.144 3.789 21.943 1.00 5.70 29 GLN D N 1
ATOM 3268 C CA . GLN D 2 11 ? -22.649 3.519 20.601 1.00 8.97 29 GLN D CA 1
ATOM 3269 C C . GLN D 2 11 ? -22.767 4.786 19.755 1.00 10.32 29 GLN D C 1
ATOM 3270 O O . GLN D 2 11 ? -22.524 4.754 18.544 1.00 7.58 29 GLN D O 1
ATOM 3276 N N . GLN D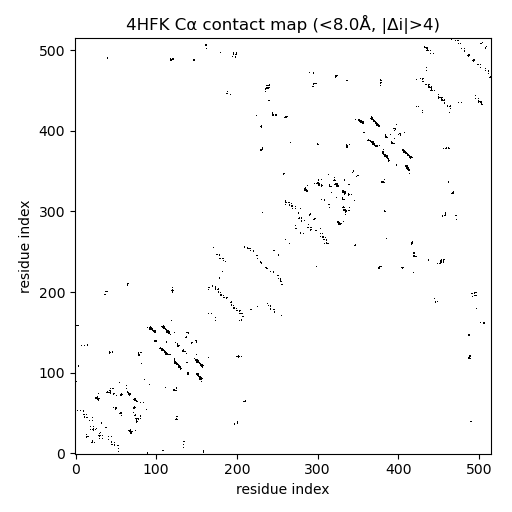 2 12 ? -23.130 5.902 20.386 1.00 6.36 30 GLN D N 1
ATOM 3277 C CA . GLN D 2 12 ? -23.191 7.183 19.688 1.00 8.96 30 GLN D CA 1
ATOM 3278 C C . GLN D 2 12 ? -21.812 7.612 19.184 1.00 8.15 30 GLN D C 1
ATOM 3279 O O . GLN D 2 12 ? -21.658 8.010 18.025 1.00 9.42 30 GLN D O 1
ATOM 3285 N N . GLN D 2 13 ? -20.821 7.543 20.065 1.00 6.36 31 GLN D N 1
ATOM 3286 C CA . GLN D 2 13 ? -19.448 7.901 19.715 1.00 9.35 31 GLN D CA 1
ATOM 3287 C C . GLN D 2 13 ? -18.911 7.002 18.604 1.00 6.60 31 GLN D C 1
ATOM 3288 O O . GLN D 2 13 ? -18.193 7.459 17.709 1.00 9.83 31 GLN D O 1
ATOM 3294 N N . ILE D 2 14 ? -19.247 5.719 18.680 1.00 7.71 32 ILE D N 1
ATOM 3295 C CA . ILE D 2 14 ? -18.846 4.769 17.647 1.00 7.71 32 ILE D CA 1
ATOM 3296 C C . ILE D 2 14 ? -19.403 5.194 16.270 1.00 8.44 32 ILE D C 1
ATOM 3297 O O . ILE D 2 14 ? -18.692 5.143 15.269 1.00 6.93 32 ILE D O 1
ATOM 3302 N N . PHE D 2 15 ? -20.656 5.645 16.220 1.00 7.51 33 PHE D N 1
ATOM 3303 C CA . PHE D 2 15 ? -21.233 6.098 14.950 1.00 9.63 33 PHE D CA 1
ATOM 3304 C C . PHE D 2 15 ? -20.609 7.417 14.494 1.00 9.25 33 PHE D C 1
ATOM 3305 O O . PHE D 2 15 ? -20.319 7.596 13.307 1.00 7.72 33 PHE D O 1
ATOM 3313 N N . GLU D 2 16 ? -20.408 8.343 15.433 1.00 6.79 34 GLU D N 1
ATOM 3314 C CA . GLU D 2 16 ? -19.774 9.627 15.117 1.00 9.84 34 GLU D CA 1
ATOM 3315 C C . GLU D 2 16 ? -18.383 9.408 14.529 1.00 8.94 34 GLU D C 1
ATOM 3316 O O . GLU D 2 16 ? -17.982 10.069 13.563 1.00 8.23 34 GLU D O 1
ATOM 3322 N N . ASN D 2 17 ? -17.639 8.489 15.130 1.00 7.32 35 ASN D N 1
ATOM 3323 C CA . ASN D 2 17 ? -16.300 8.194 14.649 1.00 7.61 35 ASN D CA 1
ATOM 3324 C C . ASN D 2 17 ? -16.306 7.533 13.269 1.00 8.28 35 ASN D C 1
ATOM 3325 O O . ASN D 2 17 ? -15.419 7.784 12.451 1.00 10.11 35 ASN D O 1
ATOM 3330 N N . TRP D 2 18 ? -17.302 6.696 13.003 1.00 7.43 36 TRP D N 1
ATOM 3331 C CA . TRP D 2 18 ? -17.448 6.138 11.664 1.00 7.55 36 TRP D CA 1
ATOM 3332 C C . TRP D 2 18 ? -17.628 7.287 10.678 1.00 7.49 36 TRP D C 1
ATOM 3333 O O . TRP D 2 18 ? -16.945 7.359 9.656 1.00 9.56 36 TRP D O 1
ATOM 3344 N N . VAL D 2 19 ? -18.538 8.201 10.993 1.00 6.28 37 VAL D N 1
ATOM 3345 C CA . VAL D 2 19 ? -18.779 9.342 10.121 1.00 6.29 37 VAL D CA 1
ATOM 3346 C C . VAL D 2 19 ? -17.527 10.194 9.918 1.00 8.27 37 VAL D C 1
ATOM 3347 O O . VAL D 2 19 ? -17.243 10.623 8.798 1.00 8.68 37 VAL D O 1
ATOM 3351 N N . GLN D 2 20 ? -16.771 10.438 10.988 1.00 8.03 38 GLN D N 1
ATOM 3352 C CA . GLN D 2 20 ? -15.590 11.286 10.865 1.00 8.88 38 GLN D CA 1
ATOM 3353 C C . GLN D 2 20 ? -14.538 10.594 10.016 1.00 9.92 38 GLN D C 1
ATOM 3354 O O . GLN D 2 20 ? -13.946 11.209 9.121 1.00 8.68 38 GLN D O 1
ATOM 3360 N N . ASN D 2 21 ? -14.298 9.319 10.302 1.00 5.79 39 ASN D N 1
ATOM 3361 C CA . ASN D 2 21 ? -13.350 8.541 9.508 1.00 8.93 39 ASN D CA 1
ATOM 3362 C C . ASN D 2 21 ? -13.726 8.502 8.010 1.00 8.64 39 ASN D C 1
ATOM 3363 O O . ASN D 2 21 ? -12.869 8.720 7.152 1.00 9.54 39 ASN D O 1
ATOM 3368 N N . ARG D 2 22 ? -14.994 8.220 7.698 1.00 9.48 40 ARG D N 1
ATOM 3369 C CA . ARG D 2 22 ? -15.458 8.207 6.303 1.00 10.25 40 ARG D CA 1
ATOM 3370 C C . ARG D 2 22 ? -15.247 9.569 5.650 1.00 10.35 40 ARG D C 1
ATOM 3371 O O . ARG D 2 22 ? -14.817 9.658 4.488 1.00 10.36 40 ARG D O 1
ATOM 3379 N N . CYS D 2 23 ? -15.562 10.629 6.390 1.00 7.46 41 CYS D N 1
ATOM 3380 C CA . CYS D 2 23 ? -15.324 11.988 5.904 1.00 6.80 41 CYS D CA 1
ATOM 3381 C C . CYS D 2 23 ? -13.850 12.181 5.569 1.00 7.65 41 CYS D C 1
ATOM 3382 O O . CYS D 2 23 ? -13.507 12.695 4.499 1.00 8.37 41 CYS D O 1
ATOM 3385 N N . ILE D 2 24 ? -12.975 11.780 6.485 1.00 6.68 42 ILE D N 1
ATOM 3386 C CA . ILE D 2 24 ? -11.539 11.890 6.227 1.00 9.96 42 ILE D CA 1
ATOM 3387 C C . ILE D 2 24 ? -11.165 11.137 4.953 1.00 9.82 42 ILE D C 1
ATOM 3388 O O . ILE D 2 24 ? -10.410 11.646 4.122 1.00 9.31 42 ILE D O 1
ATOM 3393 N N . GLY D 2 25 ? -11.724 9.942 4.780 1.00 8.11 43 GLY D N 1
ATOM 3394 C CA . GLY D 2 25 ? -11.441 9.132 3.606 1.00 8.53 43 GLY D CA 1
ATOM 3395 C C . GLY D 2 25 ? -11.841 9.810 2.303 1.00 15.25 43 GLY D C 1
ATOM 3396 O O . GLY D 2 25 ? -11.256 9.536 1.251 1.00 11.86 43 GLY D O 1
ATOM 3397 N N . LYS D 2 26 ? -12.836 10.693 2.365 1.00 11.11 44 LYS D N 1
ATOM 3398 C CA . LYS D 2 26 ? -13.297 11.395 1.172 1.00 14.32 44 LYS D CA 1
ATOM 3399 C C . LYS D 2 26 ? -12.511 12.667 0.874 1.00 11.75 44 LYS D C 1
ATOM 3400 O O . LYS D 2 26 ? -12.527 13.133 -0.258 1.00 15.00 44 LYS D O 1
ATOM 3406 N N . ILE D 2 27 ? -11.834 13.235 1.875 1.00 10.49 45 ILE D N 1
ATOM 3407 C CA . ILE D 2 27 ? -11.092 14.487 1.654 1.00 12.68 45 ILE D CA 1
ATOM 3408 C C . ILE D 2 27 ? -9.575 14.321 1.562 1.00 15.93 45 ILE D C 1
ATOM 3409 O O . ILE D 2 27 ? -8.881 15.239 1.138 1.00 10.64 45 ILE D O 1
ATOM 3414 N N . ALA D 2 28 ? -9.066 13.167 1.984 1.00 11.57 46 ALA D N 1
ATOM 3415 C CA . ALA D 2 28 ? -7.623 12.923 1.995 1.00 13.31 46 ALA D CA 1
ATOM 3416 C C . ALA D 2 28 ? -7.070 12.859 0.574 1.00 13.56 46 ALA D C 1
ATOM 3417 O O . ALA D 2 28 ? -7.666 12.231 -0.300 1.00 10.77 46 ALA D O 1
ATOM 3419 N N . ASP D 2 29 ? -5.930 13.495 0.342 1.00 13.00 47 ASP D N 1
ATOM 3420 C CA . ASP D 2 29 ? -5.283 13.373 -0.960 1.00 19.10 47 ASP D CA 1
ATOM 3421 C C . ASP D 2 29 ? -4.463 12.082 -1.050 1.00 17.79 47 ASP D C 1
ATOM 3422 O O . ASP D 2 29 ? -4.375 11.447 -2.103 1.00 23.60 47 ASP D O 1
ATOM 3427 N N . SER D 2 30 ? -3.884 11.687 0.071 1.00 16.26 48 SER D N 1
ATOM 3428 C CA . SER D 2 30 ? -3.016 10.520 0.124 1.00 13.03 48 SER D CA 1
ATOM 3429 C C . SER D 2 30 ? -3.781 9.207 -0.082 1.00 18.25 48 SER D C 1
ATOM 3430 O O . SER D 2 30 ? -4.826 8.975 0.541 1.00 13.85 48 SER D O 1
ATOM 3433 N N . LYS D 2 31 ? -3.261 8.345 -0.951 1.00 12.98 49 LYS D N 1
ATOM 3434 C CA . LYS D 2 31 ? -3.871 7.040 -1.178 1.00 15.39 49 LYS D CA 1
ATOM 3435 C C . LYS D 2 31 ? -3.768 6.180 0.085 1.00 16.85 49 LYS D C 1
ATOM 3436 O O . LYS D 2 31 ? -4.724 5.508 0.486 1.00 11.62 49 LYS D O 1
ATOM 3442 N N . SER D 2 32 ? -2.607 6.223 0.723 1.00 11.02 50 SER D N 1
ATOM 3443 C CA . SER D 2 32 ? -2.393 5.467 1.945 1.00 16.54 50 SER D CA 1
ATOM 3444 C C . SER D 2 32 ? -3.310 5.959 3.071 1.00 17.67 50 SER D C 1
ATOM 3445 O O . SER D 2 32 ? -3.810 5.158 3.874 1.00 12.42 50 SER D O 1
ATOM 3448 N N . LEU D 2 33 ? -3.540 7.267 3.136 1.00 12.96 51 LEU D N 1
ATOM 3449 C CA . LEU D 2 33 ? -4.388 7.789 4.205 1.00 15.72 51 LEU D CA 1
ATOM 3450 C C . LEU D 2 33 ? -5.873 7.505 3.964 1.00 14.03 51 LEU D C 1
ATOM 3451 O O . LEU D 2 33 ? -6.610 7.201 4.911 1.00 12.04 51 LEU D O 1
ATOM 3456 N N . LYS D 2 34 ? -6.313 7.593 2.709 1.00 13.56 52 LYS D N 1
ATOM 3457 C CA . LYS D 2 34 ? -7.684 7.209 2.365 1.00 15.12 52 LYS D CA 1
ATOM 3458 C C . LYS D 2 34 ? -7.982 5.759 2.748 1.00 13.63 52 LYS D C 1
ATOM 3459 O O . LYS D 2 34 ? -9.029 5.470 3.328 1.00 11.21 52 LYS D O 1
ATOM 3465 N N . GLU D 2 35 ? -7.074 4.849 2.408 1.00 10.76 53 GLU D N 1
ATOM 3466 C CA . GLU D 2 35 ? -7.252 3.437 2.742 1.00 12.69 53 GLU D CA 1
ATOM 3467 C C . GLU D 2 35 ? -7.327 3.220 4.248 1.00 11.11 53 GLU D C 1
ATOM 3468 O O . GLU D 2 35 ? -8.167 2.466 4.740 1.00 10.39 53 GLU D O 1
ATOM 3474 N N . ASP D 2 36 ? -6.431 3.881 4.974 1.00 9.17 54 ASP D N 1
ATOM 3475 C CA . ASP D 2 36 ? -6.367 3.753 6.421 1.00 8.89 54 ASP D CA 1
ATOM 3476 C C . ASP D 2 36 ? -7.686 4.281 7.008 1.00 9.15 54 ASP D C 1
ATOM 3477 O O . ASP D 2 36 ? -8.285 3.652 7.885 1.00 7.46 54 ASP D O 1
ATOM 3482 N N . ALA D 2 37 ? -8.148 5.416 6.488 1.00 8.55 55 ALA D N 1
ATOM 3483 C CA . ALA D 2 37 ? -9.376 6.038 6.977 1.00 9.15 55 ALA D CA 1
ATOM 3484 C C . ALA D 2 37 ? -10.589 5.138 6.755 1.00 8.36 55 ALA D C 1
ATOM 3485 O O . ALA D 2 37 ? -11.430 4.990 7.645 1.00 8.34 55 ALA D O 1
ATOM 3487 N N . ASP D 2 38 ? -10.683 4.535 5.574 1.00 9.27 56 ASP D N 1
ATOM 3488 C CA . ASP D 2 38 ? -11.815 3.664 5.282 1.00 9.23 56 ASP D CA 1
ATOM 3489 C C . ASP D 2 38 ? -11.696 2.320 5.994 1.00 9.21 56 ASP D C 1
ATOM 3490 O O . ASP D 2 38 ? -12.706 1.700 6.321 1.00 10.32 56 ASP D O 1
ATOM 3495 N N . ALA D 2 39 ? -10.471 1.858 6.226 1.00 9.00 57 ALA D N 1
ATOM 3496 C CA . ALA D 2 39 ? -10.296 0.643 7.023 1.00 8.50 57 ALA D CA 1
ATOM 3497 C C . ALA D 2 39 ? -10.724 0.945 8.452 1.00 9.33 57 ALA D C 1
ATOM 3498 O O . ALA D 2 39 ? -11.424 0.150 9.087 1.00 7.75 57 ALA D O 1
ATOM 3500 N N . SER D 2 40 ? -10.281 2.094 8.958 1.00 8.08 58 SER D N 1
ATOM 3501 C CA . SER D 2 40 ? -10.626 2.515 10.305 1.00 7.94 58 SER D CA 1
ATOM 3502 C C . SER D 2 40 ? -12.141 2.613 10.465 1.00 7.32 58 SER D C 1
ATOM 3503 O O . SER D 2 40 ? -12.694 2.139 11.455 1.00 6.90 58 SER D O 1
ATOM 3506 N N . ALA D 2 41 ? -12.801 3.220 9.483 1.00 5.87 59 ALA D N 1
ATOM 3507 C CA . ALA D 2 41 ? -14.257 3.311 9.491 1.00 6.94 59 ALA D CA 1
ATOM 3508 C C . ALA D 2 41 ? -14.907 1.931 9.579 1.00 10.09 59 ALA D C 1
ATOM 3509 O O . ALA D 2 41 ? -15.843 1.729 10.365 1.00 7.03 59 ALA D O 1
ATOM 3511 N N . ALA D 2 42 ? -14.428 0.981 8.772 1.00 6.72 60 ALA D N 1
ATOM 3512 C CA . ALA D 2 42 ? -15.032 -0.352 8.777 1.00 10.72 60 ALA D CA 1
ATOM 3513 C C . ALA D 2 42 ? -14.921 -0.995 10.155 1.00 7.08 60 ALA D C 1
ATOM 3514 O O . ALA D 2 42 ? -15.708 -1.878 10.487 1.00 7.81 60 ALA D O 1
ATOM 3516 N N . ALA D 2 43 ? -13.943 -0.569 10.954 1.00 6.66 61 ALA D N 1
ATOM 3517 C CA . ALA D 2 43 ? -13.835 -1.093 12.308 1.00 7.29 61 ALA D CA 1
ATOM 3518 C C . ALA D 2 43 ? -14.919 -0.496 13.214 1.00 8.13 61 ALA D C 1
ATOM 3519 O O . ALA D 2 43 ? -15.496 -1.194 14.050 1.00 5.53 61 ALA D O 1
ATOM 3521 N N . TRP D 2 44 ? -15.199 0.795 13.062 1.00 8.16 62 TRP D N 1
ATOM 3522 C CA . TRP D 2 44 ? -16.297 1.375 13.831 1.0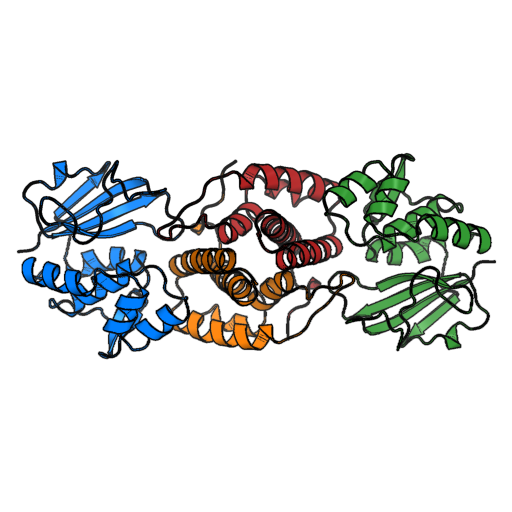0 9.70 62 TRP D CA 1
ATOM 3523 C C . TRP D 2 44 ? -17.618 0.750 13.381 1.00 9.33 62 TRP D C 1
ATOM 3524 O O . TRP D 2 44 ? -18.513 0.500 14.195 1.00 5.42 62 TRP D O 1
ATOM 3535 N N . LEU D 2 45 ? -17.739 0.507 12.078 1.00 7.93 63 LEU D N 1
ATOM 3536 C CA . LEU D 2 45 ? -18.945 -0.116 11.529 1.00 7.96 63 LEU D CA 1
ATOM 3537 C C . LEU D 2 45 ? -19.246 -1.442 12.224 1.00 6.81 63 LEU D C 1
ATOM 3538 O O . LEU D 2 45 ? -20.385 -1.697 12.634 1.00 7.35 63 LEU D O 1
ATOM 3543 N N . GLU D 2 46 ? -18.228 -2.290 12.344 1.00 5.60 64 GLU D N 1
ATOM 3544 C CA . GLU D 2 46 ? -18.377 -3.595 13.013 1.00 8.36 64 GLU D CA 1
ATOM 3545 C C . GLU D 2 46 ? -18.796 -3.444 14.485 1.00 10.30 64 GLU D C 1
ATOM 3546 O O . GLU D 2 46 ? -19.638 -4.203 14.989 1.00 9.76 64 GLU D O 1
ATOM 3552 N N . ALA D 2 47 ? -18.230 -2.452 15.169 1.00 6.63 65 ALA D N 1
ATOM 3553 C CA . ALA D 2 47 ? -18.521 -2.274 16.601 1.00 11.76 65 ALA D CA 1
ATOM 3554 C C . ALA D 2 47 ? -19.916 -1.702 16.866 1.00 10.23 65 ALA D C 1
ATOM 3555 O O . ALA D 2 47 ? -20.502 -1.933 17.928 1.00 9.89 65 ALA D O 1
ATOM 3557 N N . SER D 2 48 ? -20.438 -0.945 15.905 1.00 10.25 66 SER D N 1
ATOM 3558 C CA . SER D 2 48 ? -21.790 -0.389 16.000 1.00 9.60 66 SER D CA 1
ATOM 3559 C C . SER D 2 48 ? -22.840 -1.501 15.982 1.00 10.31 66 SER D C 1
ATOM 3560 O O . SER D 2 48 ? -22.600 -2.598 15.448 1.00 10.45 66 SER D O 1
ATOM 3563 N N . ASN D 2 49 ? -24.006 -1.221 16.556 1.00 11.86 67 ASN D N 1
ATOM 3564 C CA . ASN D 2 49 ? -25.127 -2.153 16.457 1.00 14.33 67 ASN D CA 1
ATOM 3565 C C . ASN D 2 49 ? -26.245 -1.657 15.534 1.00 11.14 67 ASN D C 1
ATOM 3566 O O . ASN D 2 49 ? -27.303 -2.279 15.443 1.00 12.67 67 ASN D O 1
ATOM 3571 N N . LEU D 2 50 ? -26.006 -0.541 14.847 1.00 9.97 68 LEU D N 1
ATOM 3572 C CA . LEU D 2 50 ? -27.021 0.058 13.979 1.00 10.20 68 LEU D CA 1
ATOM 3573 C C . LEU D 2 50 ? -27.206 -0.699 12.659 1.00 11.18 68 LEU D C 1
ATOM 3574 O O . LEU D 2 50 ? -26.269 -1.346 12.168 1.00 8.94 68 LEU D O 1
ATOM 3579 N N . PRO D 2 51 ? -28.420 -0.626 12.083 1.00 9.86 69 PRO D N 1
ATOM 3580 C CA . PRO D 2 51 ? -28.679 -1.215 10.760 1.00 11.64 69 PRO D CA 1
ATOM 3581 C C . PRO D 2 51 ? -27.811 -0.586 9.677 1.00 9.33 69 PRO D C 1
ATOM 3582 O O . PRO D 2 51 ? -27.406 0.572 9.815 1.00 8.39 69 PRO D O 1
ATOM 3586 N N . ALA D 2 52 ? -27.552 -1.330 8.603 1.00 9.39 70 ALA D N 1
ATOM 3587 C CA . ALA D 2 52 ? -26.747 -0.834 7.488 1.00 10.28 70 ALA D CA 1
ATOM 3588 C C . ALA D 2 52 ? -27.315 0.452 6.902 1.00 10.98 70 ALA D C 1
ATOM 3589 O O . ALA D 2 52 ? -26.571 1.348 6.486 1.00 8.22 70 ALA D O 1
ATOM 3591 N N . GLU D 2 53 ? -28.640 0.526 6.866 1.00 11.37 71 GLU D N 1
ATOM 3592 C CA . GLU D 2 53 ? -29.343 1.658 6.283 1.00 15.32 71 GLU D CA 1
ATOM 3593 C C . GLU D 2 53 ? -28.899 2.982 6.906 1.00 11.24 71 GLU D C 1
ATOM 3594 O O . GLU D 2 53 ? -28.818 4.005 6.219 1.00 10.85 71 GLU D O 1
ATOM 3600 N N . ASN D 2 54 ? -28.610 2.971 8.204 1.00 9.21 72 ASN D N 1
ATOM 3601 C CA . ASN D 2 54 ? -28.146 4.192 8.861 1.00 10.26 72 ASN D CA 1
ATOM 3602 C C . ASN D 2 54 ? -26.839 4.682 8.247 1.00 10.70 72 ASN D C 1
ATOM 3603 O O . ASN D 2 54 ? -26.636 5.882 8.059 1.00 7.09 72 ASN D O 1
ATOM 3608 N N . PHE D 2 55 ? -25.962 3.741 7.920 1.00 7.57 73 PHE D N 1
ATOM 3609 C CA . PHE D 2 55 ? -24.677 4.073 7.316 1.00 10.54 73 PHE D CA 1
ATOM 3610 C C . PHE D 2 55 ? -24.815 4.498 5.848 1.00 10.66 73 PHE D C 1
ATOM 3611 O O . PHE D 2 55 ? -24.165 5.461 5.403 1.00 7.76 73 PHE D O 1
ATOM 3619 N N . GLU D 2 56 ? -25.663 3.790 5.100 1.00 11.48 74 GLU D N 1
ATOM 3620 C CA . GLU D 2 56 ? -25.940 4.150 3.710 1.00 11.92 74 GLU D CA 1
ATOM 3621 C C . GLU D 2 56 ? -26.439 5.595 3.617 1.00 14.03 74 GLU D C 1
ATOM 3622 O O . GLU D 2 56 ? -25.977 6.375 2.783 1.00 15.17 74 GLU D O 1
ATOM 3628 N N . LYS D 2 57 ? -27.402 5.947 4.463 1.00 11.08 75 LYS D N 1
ATOM 3629 C CA . LYS D 2 57 ? -27.968 7.297 4.437 1.00 12.45 75 LYS D CA 1
ATOM 3630 C C . LYS D 2 57 ? -26.964 8.327 4.936 1.00 13.04 75 LYS D C 1
ATOM 3631 O O . LYS D 2 57 ? -26.860 9.426 4.386 1.00 12.33 75 LYS D O 1
ATOM 3637 N N . ALA D 2 58 ? -26.212 7.967 5.972 1.00 10.48 76 ALA D N 1
ATOM 3638 C CA . ALA D 2 58 ? -25.206 8.881 6.511 1.00 12.19 76 ALA D CA 1
ATOM 3639 C C . ALA D 2 58 ? -24.154 9.248 5.457 1.00 11.60 76 ALA D C 1
ATOM 3640 O O . ALA D 2 58 ? -23.722 10.403 5.367 1.00 10.98 76 ALA D O 1
ATOM 3642 N N . ASP D 2 59 ? -23.755 8.270 4.650 1.00 10.35 77 ASP D N 1
ATOM 3643 C CA . ASP D 2 59 ? -22.741 8.513 3.629 1.00 12.28 77 ASP D CA 1
ATOM 3644 C C . ASP D 2 59 ? -23.252 9.548 2.617 1.00 11.60 77 ASP D C 1
ATOM 3645 O O . ASP D 2 59 ? -22.485 10.380 2.132 1.00 12.06 77 ASP D O 1
ATOM 3650 N N . GLU D 2 60 ? -24.548 9.526 2.324 1.00 14.36 78 GLU D N 1
ATOM 3651 C CA . GLU D 2 60 ? -25.125 10.541 1.436 1.00 15.29 78 GLU D CA 1
ATOM 3652 C C . GLU D 2 60 ? -25.158 11.913 2.110 1.00 13.94 78 GLU D C 1
ATOM 3653 O O . GLU D 2 60 ? -24.915 12.937 1.468 1.00 15.66 78 GLU D O 1
ATOM 3659 N N . VAL D 2 61 ? -25.476 11.940 3.399 1.00 10.09 79 VAL D N 1
ATOM 3660 C CA . VAL D 2 61 ? -25.426 13.191 4.156 1.00 12.56 79 VAL D CA 1
ATOM 3661 C C . VAL D 2 61 ? -23.997 13.751 4.147 1.00 12.05 79 VAL D C 1
ATOM 3662 O O . VAL D 2 61 ? -23.783 14.954 3.953 1.00 9.99 79 VAL D O 1
ATOM 3666 N N . ILE D 2 62 ? -23.024 12.860 4.325 1.00 9.44 80 ILE D N 1
ATOM 3667 C CA . ILE D 2 62 ? -21.615 13.235 4.313 1.00 9.16 80 ILE D CA 1
ATOM 3668 C C . ILE D 2 62 ? -21.231 13.902 2.989 1.00 12.32 80 ILE D C 1
ATOM 3669 O O . ILE D 2 62 ? -20.611 14.971 2.986 1.00 9.18 80 ILE D O 1
ATOM 3674 N N . VAL D 2 63 ? -21.591 13.275 1.869 1.00 10.48 81 VAL D N 1
ATOM 3675 C CA . VAL D 2 63 ? -21.246 13.822 0.556 1.00 12.95 81 VAL D CA 1
ATOM 3676 C C . VAL D 2 63 ? -21.826 15.229 0.390 1.00 13.13 81 VAL D C 1
ATOM 3677 O O . VAL D 2 63 ? -21.152 16.142 -0.075 1.00 13.55 81 VAL D O 1
ATOM 3681 N N . SER D 2 64 ? -23.069 15.406 0.818 1.00 13.00 82 SER D N 1
ATOM 3682 C CA . SER D 2 64 ? -23.711 16.710 0.763 1.00 15.28 82 SER D CA 1
ATOM 3683 C C . SER D 2 64 ? -23.015 17.753 1.655 1.00 16.04 82 SER D C 1
ATOM 3684 O O . SER D 2 64 ? -22.677 18.840 1.191 1.00 12.31 82 SER D O 1
ATOM 3687 N N . LEU D 2 65 ? -22.779 17.422 2.925 1.00 13.24 83 LEU D N 1
ATOM 3688 C CA . LEU D 2 65 ? -22.199 18.401 3.853 1.00 11.08 83 LEU D CA 1
ATOM 3689 C C . LEU D 2 65 ? -20.743 18.750 3.551 1.00 13.62 83 LEU D C 1
ATOM 3690 O O . LEU D 2 65 ? -20.292 19.840 3.875 1.00 12.14 83 LEU D O 1
ATOM 3695 N N . LEU D 2 66 ? -20.004 17.835 2.929 1.00 9.25 84 LEU D N 1
ATOM 3696 C CA . LEU D 2 66 ? -18.610 18.116 2.588 1.00 12.88 84 LEU D CA 1
ATOM 3697 C C . LEU D 2 66 ? -18.496 19.296 1.625 1.00 14.15 84 LEU D C 1
ATOM 3698 O O . LEU D 2 66 ? -17.447 19.929 1.538 1.00 12.40 84 LEU D O 1
ATOM 3703 N N . LYS D 2 67 ? -19.574 19.594 0.905 1.00 12.72 85 LYS D N 1
ATOM 3704 C CA . LYS D 2 67 ? -19.562 20.703 -0.040 1.00 18.28 85 LYS D CA 1
ATOM 3705 C C . LYS D 2 67 ? -19.542 22.060 0.668 1.00 19.96 85 LYS D C 1
ATOM 3706 O O . LYS D 2 67 ? -19.186 23.059 0.054 1.00 25.87 85 LYS D O 1
ATOM 3712 N N . GLN D 2 68 ? -19.938 22.096 1.943 1.00 21.43 86 GLN D N 1
ATOM 3713 C CA . GLN D 2 68 ? -19.900 23.339 2.727 1.00 27.49 86 GLN D CA 1
ATOM 3714 C C . GLN D 2 68 ? -18.484 23.885 2.706 1.00 27.32 86 GLN D C 1
ATOM 3715 O O . GLN D 2 68 ? -17.512 23.134 2.870 1.00 20.25 86 GLN D O 1
ATOM 3721 N N . LYS D 2 69 ? -18.369 25.186 2.488 1.00 26.09 87 LYS D N 1
ATOM 3722 C CA . LYS D 2 69 ? -17.080 25.854 2.544 1.00 26.46 87 LYS D CA 1
ATOM 3723 C C . LYS D 2 69 ? -16.873 26.381 3.951 1.00 26.16 87 LYS D C 1
ATOM 3724 O O . LYS D 2 69 ? -17.703 27.114 4.484 1.00 33.27 87 LYS D O 1
ATOM 3730 N N . VAL D 2 70 ? -15.761 25.993 4.556 1.00 22.72 88 VAL D N 1
ATOM 3731 C CA . VAL D 2 70 ? -15.486 26.343 5.939 1.00 23.14 88 VAL D CA 1
ATOM 3732 C C . VAL D 2 70 ? -14.104 27.020 5.997 1.00 23.99 88 VAL D C 1
ATOM 3733 O O . VAL D 2 70 ? -13.184 26.619 5.270 1.00 19.58 88 VAL D O 1
ATOM 3737 N N . GLY D 2 71 ? -13.966 28.078 6.799 1.00 20.62 89 GLY D N 1
ATOM 3738 C CA . GLY D 2 71 ? -12.738 28.859 6.789 1.00 17.52 89 GLY D CA 1
ATOM 3739 C C . GLY D 2 71 ? -12.237 29.345 8.143 1.00 12.72 89 GLY D C 1
ATOM 3740 O O . GLY D 2 71 ? -12.920 29.207 9.157 1.00 10.85 89 GLY D O 1
ATOM 3741 N N . GLY D 2 72 ? -11.035 29.920 8.141 1.00 12.66 90 GLY D N 1
ATOM 3742 C CA . GLY D 2 72 ? -10.365 30.394 9.344 1.00 10.55 90 GLY D CA 1
ATOM 3743 C C . GLY D 2 72 ? -9.262 31.376 8.972 1.00 15.68 90 GLY D C 1
ATOM 3744 O O . GLY D 2 72 ? -9.172 31.796 7.806 1.00 13.49 90 GLY D O 1
ATOM 3745 N N . THR D 2 73 ? -8.428 31.757 9.944 1.00 8.56 91 THR D N 1
ATOM 3746 C CA . THR D 2 73 ? -7.349 32.698 9.663 1.00 13.71 91 THR D CA 1
ATOM 3747 C C . THR D 2 73 ? -6.263 32.062 8.798 1.00 16.34 91 THR D C 1
ATOM 3748 O O . THR D 2 73 ? -5.545 32.773 8.100 1.00 15.61 91 THR D O 1
ATOM 3752 N N . GLU D 2 74 ? -6.145 30.734 8.842 1.00 13.92 92 GLU D N 1
ATOM 3753 C CA . GLU D 2 74 ? -5.197 30.018 7.976 1.00 15.90 92 GLU D CA 1
ATOM 3754 C C . GLU D 2 74 ? -5.769 29.887 6.571 1.00 14.89 92 GLU D C 1
ATOM 3755 O O . GLU D 2 74 ? -6.992 29.906 6.403 1.00 14.81 92 GLU D O 1
ATOM 3761 N N . PRO D 2 75 ? -4.892 29.761 5.551 1.00 16.64 93 PRO D N 1
ATOM 3762 C CA . PRO D 2 75 ? -5.377 29.771 4.163 1.00 17.92 93 PRO D CA 1
ATOM 3763 C C . PRO D 2 75 ? -6.182 28.530 3.768 1.00 17.57 93 PRO D C 1
ATOM 3764 O O . PRO D 2 75 ? -7.001 28.640 2.862 1.00 20.59 93 PRO D O 1
ATOM 3768 N N . GLY D 2 76 ? -5.958 27.385 4.411 1.00 16.61 94 GLY D N 1
ATOM 3769 C CA . GLY D 2 76 ? -6.616 26.148 3.998 1.00 15.56 94 GLY D CA 1
ATOM 3770 C C . GLY D 2 76 ? -8.141 26.065 4.094 1.00 18.22 94 GLY D C 1
ATOM 3771 O O . GLY D 2 76 ? -8.834 27.056 4.355 1.00 16.78 94 GLY D O 1
ATOM 3772 N N . HIS D 2 77 ? -8.667 24.864 3.865 1.00 13.75 95 HIS D N 1
ATOM 3773 C CA . HIS D 2 77 ? -10.108 24.644 3.866 1.00 14.62 95 HIS D CA 1
ATOM 3774 C C . HIS D 2 77 ? -10.610 23.988 5.156 1.00 13.81 95 HIS D C 1
ATOM 3775 O O . HIS D 2 77 ? -11.795 23.647 5.245 1.00 13.11 95 HIS D O 1
ATOM 3782 N N . TYR D 2 78 ? -9.714 23.799 6.133 1.00 10.79 96 TYR D N 1
ATOM 3783 C CA . TYR D 2 78 ? -10.078 23.218 7.430 1.00 11.32 96 TYR D CA 1
ATOM 3784 C C . TYR D 2 78 ? -10.927 21.951 7.289 1.00 13.34 96 TYR D C 1
ATOM 3785 O O . TYR D 2 78 ? -11.942 21.802 7.983 1.00 9.65 96 TYR D O 1
ATOM 3794 N N . GLN D 2 79 ? -10.534 21.061 6.377 1.00 10.34 97 GLN D N 1
ATOM 3795 C CA . GLN D 2 79 ? -11.309 19.844 6.127 1.00 12.65 97 GLN D CA 1
ATOM 3796 C C . GLN D 2 79 ? -11.357 18.929 7.340 1.00 9.19 97 GLN D C 1
ATOM 3797 O O . GLN D 2 79 ? -12.396 18.320 7.632 1.00 10.46 97 GLN D O 1
ATOM 3803 N N . ILE D 2 80 ? -10.232 18.806 8.035 1.00 7.24 98 ILE D N 1
ATOM 3804 C CA . ILE D 2 80 ? -10.162 17.876 9.159 1.00 8.61 98 ILE D CA 1
ATOM 3805 C C . ILE D 2 80 ? -11.120 18.348 10.266 1.00 9.23 98 ILE D C 1
ATOM 3806 O O . ILE D 2 80 ? -11.842 17.542 10.863 1.00 9.08 98 ILE D O 1
ATOM 3811 N N . LEU D 2 81 ? -11.145 19.655 10.516 1.00 8.22 99 LEU D N 1
ATOM 3812 C CA . LEU D 2 81 ? -12.146 20.219 11.426 1.00 9.57 99 LEU D CA 1
ATOM 3813 C C . LEU D 2 81 ? -13.556 19.916 10.914 1.00 8.79 99 LEU D C 1
ATOM 3814 O O . LEU D 2 81 ? -14.386 19.396 11.658 1.00 8.02 99 LEU D O 1
ATOM 3819 N N . LYS D 2 82 ? -13.810 20.221 9.640 1.00 9.10 100 LYS D N 1
ATOM 3820 C CA . LYS D 2 82 ? -15.113 19.953 9.016 1.00 8.63 100 LYS D CA 1
ATOM 3821 C C . LYS D 2 82 ? -15.599 18.506 9.210 1.00 7.55 100 LYS D C 1
ATOM 3822 O O . LYS D 2 82 ? -16.786 18.279 9.462 1.00 8.65 100 LYS D O 1
ATOM 3828 N N . CYS D 2 83 ? -14.691 17.536 9.086 1.00 7.56 101 CYS D N 1
ATOM 3829 C CA . CYS D 2 83 ? -15.051 16.128 9.289 1.00 10.33 101 CYS D CA 1
ATOM 3830 C C . CYS D 2 83 ? -15.687 15.893 10.671 1.00 10.81 101 CYS D C 1
ATOM 3831 O O . CYS D 2 83 ? -16.675 15.149 10.802 1.00 7.12 101 CYS D O 1
ATOM 3834 N N . THR D 2 84 ? -15.124 16.527 11.698 1.00 6.90 102 THR D N 1
ATOM 3835 C CA . THR D 2 84 ? -15.657 16.377 13.049 1.00 8.10 102 THR D CA 1
ATOM 3836 C C . THR D 2 84 ? -17.006 17.081 13.182 1.00 9.28 102 THR D C 1
ATOM 3837 O O . THR D 2 84 ? -17.922 16.554 13.812 1.00 9.44 102 THR D O 1
ATOM 3841 N N . LEU D 2 85 ? -17.128 18.274 12.595 1.00 6.75 103 LEU D N 1
ATOM 3842 C CA . LEU D 2 85 ? -18.375 19.031 12.676 1.00 8.33 103 LEU D CA 1
ATOM 3843 C C . LEU D 2 85 ? -19.502 18.244 11.998 1.00 10.16 103 LEU D C 1
ATOM 3844 O O . LEU D 2 85 ? -20.624 18.165 12.506 1.00 8.76 103 LEU D O 1
ATOM 3849 N N . ILE D 2 86 ? -19.196 17.647 10.853 1.00 7.44 104 ILE D N 1
ATOM 3850 C CA . ILE D 2 86 ? -20.172 16.805 10.160 1.00 7.70 104 ILE D CA 1
ATOM 3851 C C . ILE D 2 86 ? -20.622 15.628 11.035 1.00 9.15 104 ILE D C 1
ATOM 3852 O O . ILE D 2 86 ? -21.823 15.381 11.176 1.00 8.62 104 ILE D O 1
ATOM 3857 N N . ALA D 2 87 ? -19.666 14.909 11.629 1.00 7.71 105 ALA D N 1
ATOM 3858 C CA . ALA D 2 87 ? -19.982 13.770 12.501 1.00 8.87 105 ALA D CA 1
ATOM 3859 C C . ALA D 2 87 ? -20.969 14.154 13.615 1.00 10.88 105 ALA D C 1
ATOM 3860 O O . ALA D 2 87 ? -21.774 13.334 14.072 1.00 9.31 105 ALA D O 1
ATOM 3862 N N . ASN D 2 88 ? -20.884 15.409 14.047 1.00 9.72 106 ASN D N 1
ATOM 3863 C CA . ASN D 2 88 ? -21.692 15.922 15.155 1.00 9.72 106 ASN D CA 1
ATOM 3864 C C . ASN D 2 88 ? -22.829 16.837 14.725 1.00 13.80 106 ASN D C 1
ATOM 3865 O O . ASN D 2 88 ? -23.401 17.547 15.557 1.00 10.94 106 ASN D O 1
ATOM 3870 N N . SER D 2 89 ? -23.164 16.815 13.432 1.00 9.10 107 SER D N 1
ATOM 3871 C CA . SER D 2 89 ? -24.192 17.691 12.893 1.00 8.72 107 SER D CA 1
ATOM 3872 C C . SER D 2 89 ? -25.609 17.194 13.165 1.00 10.64 107 SER D C 1
ATOM 3873 O O . SER D 2 89 ? -25.835 15.996 13.380 1.00 10.95 107 SER D O 1
ATOM 3876 N N . ASP D 2 90 ? -26.562 18.120 13.142 1.00 11.95 108 ASP D N 1
ATOM 3877 C CA . ASP D 2 90 ? -27.971 17.766 13.241 1.00 14.08 108 ASP D CA 1
ATOM 3878 C C . ASP D 2 90 ? -28.412 16.859 12.085 1.00 12.26 108 ASP D C 1
ATOM 3879 O O . ASP D 2 90 ? -29.261 15.987 12.271 1.00 11.19 108 ASP D O 1
ATOM 3884 N N . ALA D 2 91 ? -27.844 17.068 10.896 1.00 11.39 109 ALA D N 1
ATOM 3885 C CA . ALA D 2 91 ? -28.231 16.267 9.730 1.00 13.88 109 ALA D CA 1
ATOM 3886 C C . ALA D 2 91 ? -27.848 14.799 9.899 1.00 11.28 109 ALA D C 1
ATOM 3887 O O . ALA D 2 91 ? -28.497 13.906 9.349 1.00 14.45 109 ALA D O 1
ATOM 3889 N N . ILE D 2 92 ? -26.794 14.544 10.665 1.00 10.28 110 ILE D N 1
ATOM 3890 C CA . ILE D 2 92 ? -26.363 13.175 10.915 1.00 11.13 110 ILE D CA 1
ATOM 3891 C C . ILE D 2 92 ? -27.130 12.574 12.107 1.00 16.22 110 ILE D C 1
ATOM 3892 O O . ILE D 2 92 ? -27.383 11.361 12.156 1.00 10.45 110 ILE D O 1
ATOM 3897 N N . ARG D 2 93 ? -27.524 13.434 13.048 1.00 11.53 111 ARG D N 1
ATOM 3898 C CA . ARG D 2 93 ? -28.095 12.971 14.316 1.00 15.89 111 ARG D CA 1
ATOM 3899 C C . ARG D 2 93 ? -29.202 11.900 14.231 1.00 16.86 111 ARG D C 1
ATOM 3900 O O . ARG D 2 93 ? -29.153 10.915 14.967 1.00 20.44 111 ARG D O 1
ATOM 3908 N N . PRO D 2 94 ? -30.190 12.067 13.332 1.00 16.31 112 PRO D N 1
ATOM 3909 C CA . PRO D 2 94 ? -31.234 11.036 13.385 1.00 26.59 112 PRO D CA 1
ATOM 3910 C C . PRO D 2 94 ? -30.763 9.643 12.963 1.00 26.30 112 PRO D C 1
ATOM 3911 O O . PRO D 2 94 ? -31.414 8.656 13.323 1.00 21.71 112 PRO D O 1
ATOM 3915 N N . LEU D 2 95 ? -29.653 9.559 12.232 1.00 17.75 113 LEU D N 1
ATOM 3916 C CA . LEU D 2 95 ? -29.113 8.262 11.825 1.00 15.20 113 LEU D CA 1
ATOM 3917 C C . LEU D 2 95 ? -28.390 7.557 12.978 1.00 13.26 113 LEU D C 1
ATOM 3918 O O . LEU D 2 95 ? -27.894 6.438 12.820 1.00 14.12 113 LEU D O 1
ATOM 3923 N N . LYS D 2 96 ? -28.338 8.212 14.137 1.00 10.38 114 LYS D N 1
ATOM 3924 C CA . LYS D 2 96 ? -27.781 7.606 15.347 1.00 15.30 114 LYS D CA 1
ATOM 3925 C C . LYS D 2 96 ? -28.797 6.717 16.061 1.00 14.50 114 LYS D C 1
ATOM 3926 O O . LYS D 2 96 ? -28.453 6.030 17.017 1.00 14.50 114 LYS D O 1
ATOM 3932 N N . SER D 2 97 ? -30.052 6.746 15.612 1.00 13.44 115 SER D N 1
ATOM 3933 C CA . SER D 2 97 ? -31.106 5.913 16.204 1.00 15.26 115 SER D CA 1
ATOM 3934 C C . SER D 2 97 ? -31.534 4.861 15.182 1.00 17.51 115 SER D C 1
ATOM 3935 O O . SER D 2 97 ? -31.502 5.116 13.978 1.00 16.51 115 SER D O 1
ATOM 3938 N N . SER D 2 98 ? -31.935 3.684 15.649 1.00 18.68 116 SER D N 1
ATOM 3939 C CA . SER D 2 98 ? -32.433 2.651 14.743 1.00 23.67 116 SER D CA 1
ATOM 3940 C C . SER D 2 98 ? -33.956 2.722 14.613 1.00 30.49 116 SER D C 1
ATOM 3941 O O . SER D 2 98 ? -34.638 3.298 15.471 1.00 32.57 116 SER D O 1
#

CATH classification: 3.90.1720.70

Solvent-accessible surface area: 21183 Å² total; per-residue (Å²): 222,82,8,47,17,22,38,0,49,73,62,2,134,78,0,68,62,99,32,59,49,0,0,142,98,7,9,39,80,0,58,108,1,12,90,34,14,7,4,49,24,6,6,0,1,34,0,0,24,0,0,12,89,17,66,19,94,7,45,98,61,122,153,16,18,22,8,42,3,78,57,172,77,71,0,0,8,3,0,58,15,0,35,53,4,0,57,91,50,10,38,187,26,75,30,73,33,84,68,0,47,66,80,63,0,71,83,86,62,0,0,0,3,0,33,18,114,31,22,46,6,4,79,2,17,2,0,0,5,54,19,124,98,9,13,42,81,25,10,6,79,78,18,145,37,14,75,52,3,92,5,67,35,0,25,0,4,41,4,171,118,102,33,28,91,10,88,96,20,52,72,80,81,5,0,31,24,1,0,11,0,8,0,0,0,69,28,16,90,18,164,73,8,85,87,16,0,8,6,0,4,10,1,0,7,16,24,0,100,19,55,6,96,13,1,27,106,0,21,88,33,0,71,67,16,26,158,79,146,32,8,10,53,51,130,32,120,1,44,0,0,5,0,8,4,0,2,37,0,106,46,0,108,89,23,18,76,120,173,84,6,56,19,43,38,0,49,68,58,2,114,76,0,68,61,96,37,101,83,0,0,71,84,6,10,40,77,0,56,89,0,12,90,40,15,4,4,55,26,6,7,0,1,34,0,0,24,0,0,12,87,21,67,18,89,1,40,90,63,122,154,18,18,38,13,63,4,78,50,179,78,84,1,0,8,3,0,61,12,0,34,54,4,0,57,92,42,1,21,116,34,71,33,76,34,84,63,0,50,65,84,73,0,66,78,86,67,0,0,0,4,0,33,15,105,33,22,45,6,4,79,1,18,1,0,0,6,58,23,120,93,10,14,36,83,25,10,7,79,76,18,143,44,14,75,45,5,92,10,62,36,0,28,0,2,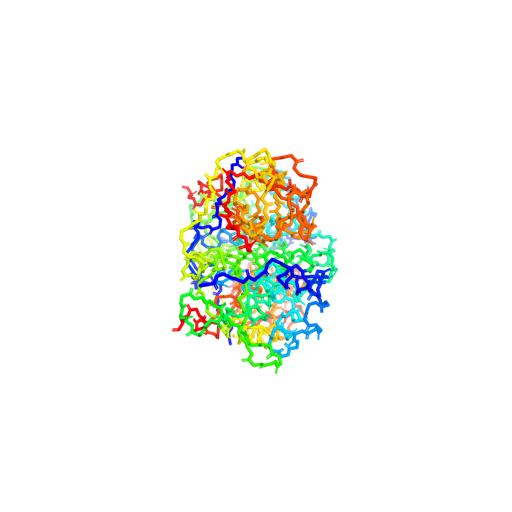39,4,210,137,25,26,93,12,89,97,19,52,70,78,82,4,0,32,26,1,0,11,0,6,0,0,6,80,34,6,90,12,158,67,5,84,94,13,0,28,4,0,1,10,1,0,7,16,24,0,98,19,55,4,96,13,1,18,97,0,14,113,34,0,70,61,3,28,156,66,200,25,11,12,52,48,128,37,123,1,42,0,0,7,0,9,1,0,2,35,0,87,23,0,112,86,24,18,76,119

B-factor: mean 16.92, std 8.7, range [4.78, 103.53]

Foldseek 3Di:
DDFAQVLLLVLLLCCLDALCVNLVVFADVSNVCVVVVNQHDCQQQSNQRSCCRRPHFDDPDPLFDWDHTPVRGTTGRAVVSSVVVVCVPQPAFPDKDFQDDLPRVAPFWFKKWFAFDFDPRHRTGIFIDGRPATSHFDQHAPGPVQVRGDTGMMTGHGHD/DDDDDLLVDDLLVLQLLLQLLCLCLVPDPDPVSNVVSNVVSVVSVVNHPADPVLVVVLVVLSVVQLPDFDDDPDPDGCSSVSSNCSSPDPSSVVSSDD/DDFAQVLLLVLLLCCLDALQVNLVVFADPSVVCVVVVNQHDCQQQSVQRSCCPRPNFDDPDPQFDWDHTVVRTTTGRAVVSSVVVVCVPQPAFPDKDFQDDLVVQAPFWFKKWWAFDFDPRHRTGIFIDGRDATSHFDDHVPGPPQVRGRTTMMTHHGHD/DDDDPLVDDLLVLQLLLQLLCLCLVPDPDPVSNVVSNVVSVVSVVVHPADVVLVVVLNVLSVVQLPDQDDDPDPDRCSSVSSNCSSVDPSSVVSSDD